Protein AF-A0A2S7YKW6-F1 (afdb_monomer_lite)

Radius of gyration: 26.29 Å; chains: 1; bounding box: 64×52×78 Å

Secondary structure (DSSP, 8-state):
---EEEEEESS-----HHHHHHHHHHHHHHHHHHTT-B-TTSSSTT-B-EE-TTS-SSS-TTEEEE-STT--EEES-GGGGGG--EEEEE-SSTTTTTHHHHHHHHHHHHHHHHGGGEEEEETT-TT-SGGGS-SS-HHHHHHHHHHHHHHHSTTT--TTSS---------PPPP---------------PPPSEEEPPPSSSS---EEESS-B-TTT-EEEEE--SEEEESS---HHHHHHHHHHHHHTS-HHHHHHHHTS--TTTTSS-HHHHHHHHHPEEESSS--EEEE-TTGGGSEE-TT-SEEEEEETTTTEEEEEESS-B-TTPBPEE---SS---HHHHHHHHHHHH------HHHHHHHHHHHHHHHHHHT--TTT--HHHHHHHHHHHHHHHHHHT--STHHHHHHHTT-

Sequence (420 aa):
MGFDCGFDIYPRLEATAVNKETYQQFLDEITHTYGDIYDREGRRTDGKVLSTSTDFDHSDRAYMWFMVGECPHMPSNPDRCNYFLRFSSKISGRLTTPAEPYIRGVHSIALRYFGSRVHFWHEMNETGDERQWGYYDWREVHDASRTLRELEAGQDWDPKKCVWEERQETTSMPSDTNLSPACGTSRLGLEPPLLSAALPRNGMEKNVYAIRPISATLARILSEAPIFKVRRDEPDHQVVDDQIVSALKSLDRDRQRAFFSLHNAYGKSHSPFLGIARTNVLPVGSEADEGGLFLEASRINHSCRHNVQNTWNENIRRLTIHALCDIEEGQEITISYLSRRMDYTERRRLLQTKFCFDSHREESDHRLSKIQAIHDVLGDLDPVTSDYNVELHLVRTILRLFEEEGIRNACVPKAYYDTF

pLDDT: mean 72.94, std 21.06, range [22.25, 98.38]

Organism: Beauveria bassiana (NCBI:txid176275)

InterPro domains:
  IPR001214 SET domain [PF00856] (292-337)
  IPR001214 SET domain [PS50280] (192-338)
  IPR046341 SET domain superfamily [G3DSA:2.170.270.10] (257-361)
  IPR046341 SET domain superfamily [SSF82199] (283-342)
  IPR053185 SET domain-containing protein [PTHR47332] (219-417)

Structure (mmCIF, N/CA/C/O backbone):
data_AF-A0A2S7YKW6-F1
#
_entry.id   AF-A0A2S7YKW6-F1
#
loop_
_atom_site.group_PDB
_atom_site.id
_atom_site.type_symbol
_atom_site.label_atom_id
_atom_site.label_alt_id
_atom_site.label_comp_id
_atom_site.label_asym_id
_atom_site.label_entity_id
_atom_site.label_seq_id
_atom_site.pdbx_PDB_ins_code
_atom_site.Cartn_x
_atom_site.Cartn_y
_atom_site.Cartn_z
_atom_site.occupancy
_atom_site.B_iso_or_equiv
_atom_site.auth_seq_id
_atom_site.auth_comp_id
_atom_site.auth_asym_id
_atom_site.auth_atom_id
_atom_site.pdbx_PDB_model_num
ATOM 1 N N . MET A 1 1 ? 6.677 -1.970 -1.907 1.00 47.84 1 MET A N 1
ATOM 2 C CA . MET A 1 1 ? 5.362 -1.705 -1.289 1.00 47.84 1 MET A CA 1
ATOM 3 C C . MET A 1 1 ? 5.110 -2.842 -0.323 1.00 47.84 1 MET A C 1
ATOM 5 O O . MET A 1 1 ? 5.443 -3.962 -0.694 1.00 47.84 1 MET A O 1
ATOM 9 N N . GLY A 1 2 ? 4.640 -2.561 0.888 1.00 59.41 2 GLY A N 1
ATOM 10 C CA . GLY A 1 2 ? 4.409 -3.599 1.881 1.00 59.41 2 GLY A CA 1
ATOM 11 C C . GLY A 1 2 ? 2.925 -3.775 2.187 1.00 59.41 2 GLY A C 1
ATOM 12 O O . GLY A 1 2 ? 2.221 -2.779 2.249 1.00 59.41 2 GLY A O 1
ATOM 13 N N . PHE A 1 3 ? 2.491 -5.023 2.315 1.00 75.69 3 PHE A N 1
ATOM 14 C CA . PHE A 1 3 ? 1.234 -5.465 2.894 1.00 75.69 3 PHE A CA 1
ATOM 15 C C . PHE A 1 3 ? 1.349 -5.748 4.400 1.00 75.69 3 PHE A C 1
ATOM 17 O O . PHE A 1 3 ? 2.350 -6.318 4.870 1.00 75.69 3 PHE A O 1
ATOM 24 N N . ASP A 1 4 ? 0.284 -5.396 5.109 1.00 85.00 4 ASP A N 1
ATOM 25 C CA . ASP A 1 4 ? 0.079 -5.629 6.530 1.00 85.00 4 ASP A CA 1
ATOM 26 C C . ASP A 1 4 ? -0.783 -6.879 6.774 1.00 85.00 4 ASP A C 1
ATOM 28 O O . ASP A 1 4 ? -1.561 -7.353 5.932 1.00 85.00 4 ASP A O 1
ATOM 32 N N . CYS A 1 5 ? -0.603 -7.448 7.959 1.00 89.81 5 CYS A N 1
ATOM 33 C CA . CYS A 1 5 ? -1.371 -8.577 8.453 1.00 89.81 5 CYS A CA 1
ATOM 34 C C . CYS A 1 5 ? -1.608 -8.391 9.949 1.00 89.81 5 CYS A C 1
ATOM 36 O O . CYS A 1 5 ? -0.743 -7.892 10.675 1.00 89.81 5 CYS A O 1
ATOM 38 N N . GLY A 1 6 ? -2.767 -8.828 10.426 1.00 95.88 6 GLY A N 1
ATOM 39 C CA . GLY A 1 6 ? -3.104 -8.691 11.828 1.00 95.88 6 GLY A CA 1
ATOM 40 C C . GLY A 1 6 ? -4.428 -9.323 12.195 1.00 95.88 6 GLY A C 1
ATOM 41 O O . GLY A 1 6 ? -5.045 -10.061 11.428 1.00 95.88 6 GLY A O 1
ATOM 42 N N . PHE A 1 7 ? -4.866 -9.020 13.403 1.00 97.25 7 PHE A N 1
ATOM 43 C CA . PHE A 1 7 ? -6.227 -9.289 13.819 1.00 97.25 7 PHE A CA 1
ATOM 44 C C . PHE A 1 7 ? -6.742 -8.165 14.708 1.00 97.25 7 PHE A C 1
ATOM 46 O O . PHE A 1 7 ? -5.972 -7.502 15.409 1.00 97.25 7 PHE A O 1
ATOM 53 N N . ASP A 1 8 ? -8.057 -7.996 14.688 1.00 97.50 8 ASP A N 1
ATOM 54 C CA . ASP A 1 8 ? -8.775 -7.037 15.513 1.00 97.50 8 ASP A CA 1
ATOM 55 C C . ASP A 1 8 ? -9.627 -7.765 16.553 1.00 97.50 8 ASP A C 1
ATOM 57 O O . ASP A 1 8 ? -10.101 -8.879 16.317 1.00 97.50 8 ASP A O 1
ATOM 61 N N . ILE A 1 9 ? -9.850 -7.121 17.699 1.00 97.06 9 ILE A N 1
ATOM 62 C CA . ILE A 1 9 ? -10.833 -7.572 18.686 1.00 97.06 9 ILE A CA 1
ATOM 63 C C . ILE A 1 9 ? -12.116 -6.765 18.501 1.00 97.06 9 ILE A C 1
ATOM 65 O O . ILE A 1 9 ? -12.206 -5.604 18.911 1.00 97.06 9 ILE A O 1
ATOM 69 N N . TYR A 1 10 ? -13.119 -7.379 17.878 1.00 93.88 10 TYR A N 1
ATOM 70 C CA . TYR A 1 10 ? -14.395 -6.753 17.558 1.00 93.88 10 TYR A CA 1
ATOM 71 C C . TYR A 1 10 ? -15.597 -7.656 17.896 1.00 93.88 10 TYR A C 1
ATOM 73 O O . TYR A 1 10 ? -15.639 -8.807 17.475 1.00 93.88 10 TYR A O 1
ATOM 81 N N . PRO A 1 11 ? -16.627 -7.154 18.601 1.00 95.00 11 PRO A N 1
ATOM 82 C CA . PRO A 1 11 ? -16.695 -5.830 19.210 1.00 95.00 11 PRO A CA 1
ATOM 83 C C . PRO A 1 11 ? -15.650 -5.654 20.318 1.00 95.00 11 PRO A C 1
ATOM 85 O O . PRO A 1 11 ? -15.247 -6.633 20.958 1.00 95.00 11 PRO A O 1
ATOM 88 N N . ARG A 1 12 ? -15.256 -4.398 20.552 1.00 94.50 12 ARG A N 1
ATOM 89 C CA . ARG A 1 12 ? -14.319 -3.972 21.601 1.00 94.50 12 ARG A CA 1
ATOM 90 C C . ARG A 1 12 ? -14.599 -4.682 22.932 1.00 94.50 12 ARG A C 1
ATOM 92 O O . ARG A 1 12 ? -15.760 -4.849 23.321 1.00 94.50 12 ARG A O 1
ATOM 99 N N . LEU A 1 13 ? -13.546 -5.102 23.636 1.00 94.62 13 LEU A N 1
ATOM 100 C CA . LEU A 1 13 ? -13.699 -5.651 24.985 1.00 94.62 13 LEU A CA 1
ATOM 101 C C . LEU A 1 13 ? -14.201 -4.554 25.923 1.00 94.62 13 LEU A C 1
ATOM 103 O O . LEU A 1 13 ? -13.678 -3.446 25.949 1.00 94.62 13 LEU A O 1
ATOM 107 N N . GLU A 1 14 ? -15.217 -4.859 26.713 1.00 94.38 14 GLU A N 1
ATOM 108 C CA . GLU A 1 14 ? -15.631 -3.995 27.816 1.00 94.38 14 GLU A CA 1
ATOM 109 C C . GLU A 1 14 ? -14.800 -4.330 29.057 1.00 94.38 14 GLU A C 1
ATOM 111 O O . GLU A 1 14 ? -14.459 -5.493 29.265 1.00 94.38 14 GLU A O 1
ATOM 116 N N . ALA A 1 15 ? -14.513 -3.355 29.920 1.00 93.25 15 ALA A N 1
ATOM 117 C CA . ALA A 1 15 ? -13.734 -3.566 31.146 1.00 93.25 15 ALA A CA 1
ATOM 118 C C . ALA A 1 15 ? -14.558 -4.241 32.270 1.00 93.25 15 ALA A C 1
ATOM 120 O O . ALA A 1 15 ? -14.622 -3.754 33.400 1.00 93.25 15 ALA A O 1
ATOM 121 N N . THR A 1 16 ? -15.220 -5.357 31.959 1.00 96.44 16 THR A N 1
ATOM 122 C CA . THR A 1 16 ? -15.973 -6.187 32.911 1.00 96.44 16 THR A CA 1
ATOM 123 C C . THR A 1 16 ? -15.036 -7.127 33.668 1.00 96.44 16 THR A C 1
ATOM 125 O O . THR A 1 16 ? -13.952 -7.445 33.187 1.00 96.44 16 THR A O 1
ATOM 128 N N . ALA A 1 17 ? -15.447 -7.613 34.844 1.00 96.00 17 ALA A N 1
ATOM 129 C CA . ALA A 1 17 ? -14.636 -8.553 35.629 1.00 96.00 17 ALA A CA 1
ATOM 130 C C . ALA A 1 17 ? -14.257 -9.815 34.830 1.00 96.00 17 ALA A C 1
ATOM 132 O O . ALA A 1 17 ? -13.104 -10.231 34.862 1.00 96.00 17 ALA A O 1
ATOM 133 N N . VAL A 1 18 ? -15.202 -10.353 34.050 1.00 96.56 18 VAL A N 1
ATOM 134 C CA . VAL A 1 18 ? -14.979 -11.532 33.199 1.00 96.56 18 VAL A CA 1
ATOM 135 C C . VAL A 1 18 ? -13.937 -11.241 32.122 1.00 96.56 18 VAL A C 1
ATOM 137 O O . VAL A 1 18 ? -12.974 -11.986 31.996 1.00 96.56 18 VAL A O 1
ATOM 140 N N . ASN A 1 19 ? -14.071 -10.132 31.384 1.00 96.62 19 ASN A N 1
ATOM 141 C CA . ASN A 1 19 ? -13.109 -9.792 30.332 1.00 96.62 19 ASN A CA 1
ATOM 142 C C . ASN A 1 19 ? -11.715 -9.512 30.900 1.00 96.62 19 ASN A C 1
ATOM 144 O O . ASN A 1 19 ? -10.733 -9.893 30.276 1.00 96.62 19 ASN A O 1
ATOM 148 N N . LYS A 1 20 ? -11.620 -8.888 32.080 1.00 97.69 20 LYS A N 1
ATOM 149 C CA . LYS A 1 20 ? -10.344 -8.666 32.773 1.00 97.69 20 LYS A CA 1
ATOM 150 C C . LYS A 1 20 ? -9.674 -9.986 33.153 1.00 97.69 20 LYS A C 1
ATOM 152 O O . LYS A 1 20 ? -8.491 -10.155 32.888 1.00 97.69 20 LYS A O 1
ATOM 157 N N . GLU A 1 21 ? -10.424 -10.930 33.719 1.00 97.81 21 GLU A N 1
ATOM 158 C CA . GLU A 1 21 ? -9.907 -12.255 34.084 1.00 97.81 21 GLU A CA 1
ATOM 159 C C . GLU A 1 21 ? -9.483 -13.059 32.846 1.00 97.81 21 GLU A C 1
ATOM 161 O O . GLU A 1 21 ? -8.372 -13.580 32.795 1.00 97.81 21 GLU A O 1
ATOM 166 N N . THR A 1 22 ? -10.322 -13.099 31.807 1.00 98.00 22 THR A N 1
ATOM 167 C CA . THR A 1 22 ? -9.993 -13.758 30.533 1.00 98.00 22 THR A CA 1
ATOM 168 C C . THR A 1 22 ? -8.774 -13.117 29.864 1.00 98.00 22 THR A C 1
ATOM 170 O O . THR A 1 22 ? -7.913 -13.825 29.349 1.00 98.00 22 THR A O 1
ATOM 173 N N . TYR A 1 23 ? -8.663 -11.787 29.896 1.00 98.12 23 TYR A N 1
ATOM 174 C CA . TYR A 1 23 ? -7.516 -11.072 29.341 1.00 98.12 23 TYR A CA 1
ATOM 175 C C . TYR A 1 23 ? -6.235 -11.315 30.150 1.00 98.12 23 TYR A C 1
ATOM 177 O O . TYR A 1 23 ? -5.174 -11.459 29.554 1.00 98.12 23 TYR A O 1
ATOM 185 N N . GLN A 1 24 ? -6.313 -11.431 31.481 1.00 98.12 24 GLN A N 1
ATOM 186 C CA . GLN A 1 24 ? -5.167 -11.838 32.303 1.00 98.12 24 GLN A CA 1
ATOM 187 C C . GLN A 1 24 ? -4.677 -13.235 31.908 1.00 98.12 24 GLN A C 1
ATOM 189 O O . GLN A 1 24 ? -3.492 -13.404 31.646 1.00 98.12 24 GLN A O 1
ATOM 194 N N . GLN A 1 25 ? -5.581 -14.211 31.778 1.00 98.19 25 GLN A N 1
ATOM 195 C CA . GLN A 1 25 ? -5.210 -15.564 31.345 1.00 98.19 25 GLN A CA 1
ATOM 196 C C . GLN A 1 25 ? -4.592 -15.569 29.935 1.00 98.19 25 GLN A C 1
ATOM 198 O O . GLN A 1 25 ? -3.653 -16.319 29.676 1.00 98.19 25 GLN A O 1
ATOM 203 N N . PHE A 1 26 ? -5.084 -14.708 29.038 1.00 98.38 26 PHE A N 1
ATOM 204 C CA . PHE A 1 26 ? -4.488 -14.480 27.721 1.00 98.38 26 PHE A CA 1
ATOM 205 C C . PHE A 1 26 ? -3.054 -13.934 27.826 1.00 98.38 26 PHE A C 1
ATOM 207 O O . PHE A 1 26 ? -2.153 -14.483 27.195 1.00 98.38 26 PHE A O 1
ATOM 214 N N . LEU A 1 27 ? -2.814 -12.903 28.645 1.00 97.56 27 LEU A N 1
ATOM 215 C CA . LEU A 1 27 ? -1.470 -12.358 28.874 1.00 97.56 27 LEU A CA 1
ATOM 216 C C . LEU A 1 27 ? -0.519 -13.384 29.507 1.00 97.56 27 LEU A C 1
ATOM 218 O O . LEU A 1 27 ? 0.660 -13.429 29.141 1.00 97.56 27 LEU A O 1
ATOM 222 N N . ASP A 1 28 ? -1.019 -14.218 30.420 1.00 97.62 28 ASP A N 1
ATOM 223 C CA . ASP A 1 28 ? -0.245 -15.287 31.054 1.00 97.62 28 ASP A CA 1
ATOM 224 C C . ASP A 1 28 ? 0.204 -16.322 30.014 1.00 97.62 28 ASP A C 1
ATOM 226 O O . ASP A 1 28 ? 1.374 -16.707 29.990 1.00 97.62 28 ASP A O 1
ATOM 230 N N . GLU A 1 29 ? -0.686 -16.728 29.099 1.00 98.06 29 GLU A N 1
ATOM 231 C CA . GLU A 1 29 ? -0.326 -17.647 28.016 1.00 98.06 29 GLU A CA 1
ATOM 232 C C . GLU A 1 29 ? 0.647 -17.009 27.010 1.00 98.06 29 GLU A C 1
ATOM 234 O O . GLU A 1 29 ? 1.585 -17.676 26.566 1.00 98.06 29 GLU A O 1
ATOM 239 N N . ILE A 1 30 ? 0.491 -15.721 26.679 1.00 97.75 30 ILE A N 1
ATOM 240 C CA . ILE A 1 30 ? 1.449 -14.997 25.826 1.00 97.75 30 ILE A CA 1
ATOM 241 C C . ILE A 1 30 ? 2.835 -14.970 26.474 1.00 97.75 30 ILE A C 1
ATOM 243 O O . ILE A 1 30 ? 3.827 -15.297 25.821 1.00 97.75 30 ILE A O 1
ATOM 247 N N . THR A 1 31 ? 2.900 -14.642 27.763 1.00 96.00 31 THR A N 1
ATOM 248 C CA . THR A 1 31 ? 4.153 -14.604 28.524 1.00 96.00 31 THR A CA 1
ATOM 249 C C . THR A 1 31 ? 4.785 -15.991 28.608 1.00 96.00 31 THR A C 1
ATOM 251 O O . THR A 1 31 ? 5.982 -16.130 28.379 1.00 96.00 31 THR A O 1
ATOM 254 N N . HIS A 1 32 ? 3.991 -17.033 28.858 1.00 96.50 32 HIS A N 1
ATOM 255 C CA . HIS A 1 32 ? 4.473 -18.413 28.885 1.00 96.50 32 HIS A CA 1
ATOM 256 C C . HIS A 1 32 ? 4.995 -18.884 27.519 1.00 96.50 32 HIS A C 1
ATOM 258 O O . HIS A 1 32 ? 6.008 -19.573 27.447 1.00 96.50 32 HIS A O 1
ATOM 264 N N . THR A 1 33 ? 4.319 -18.504 26.432 1.00 96.94 33 THR A N 1
ATOM 265 C CA . THR A 1 33 ? 4.650 -18.963 25.075 1.00 96.94 33 THR A CA 1
ATOM 266 C C . THR A 1 33 ? 5.856 -18.229 24.489 1.00 96.94 33 THR A C 1
ATOM 268 O O . THR A 1 33 ? 6.665 -18.845 23.799 1.00 96.94 33 THR A O 1
ATOM 271 N N . TYR A 1 34 ? 5.979 -16.920 24.738 1.00 96.06 34 TYR A N 1
ATOM 272 C CA . TYR A 1 34 ? 6.965 -16.059 24.072 1.00 96.06 34 TYR A CA 1
ATOM 273 C C . TYR A 1 34 ? 8.008 -15.432 25.006 1.00 96.06 34 TYR A C 1
ATOM 275 O O . TYR A 1 34 ? 8.946 -14.806 24.513 1.00 96.06 34 TYR A O 1
ATOM 283 N N . GLY A 1 35 ? 7.883 -15.595 26.327 1.00 91.62 35 GLY A N 1
ATOM 284 C CA . GLY A 1 35 ? 8.762 -14.957 27.316 1.00 91.62 35 GLY A CA 1
ATOM 285 C C . GLY A 1 35 ? 10.240 -15.325 27.175 1.00 91.62 35 GLY A C 1
ATOM 286 O O . GLY A 1 35 ? 11.094 -14.454 27.343 1.00 91.62 35 GLY A O 1
ATOM 287 N N . ASP A 1 36 ? 10.520 -16.570 26.777 1.00 92.56 36 ASP A N 1
ATOM 288 C CA . ASP A 1 36 ? 11.872 -17.110 26.568 1.00 92.56 36 ASP A CA 1
ATOM 289 C C . ASP A 1 36 ? 12.186 -17.367 25.082 1.00 92.56 36 ASP A C 1
ATOM 291 O O . ASP A 1 36 ? 13.076 -18.151 24.743 1.00 92.56 36 ASP A O 1
ATOM 295 N N . ILE A 1 37 ? 11.442 -16.735 24.168 1.00 94.31 37 ILE A N 1
ATOM 296 C CA . ILE A 1 37 ? 11.688 -16.856 22.729 1.00 94.31 37 ILE A CA 1
ATOM 297 C C . ILE A 1 37 ? 12.655 -15.768 22.271 1.00 94.31 37 ILE A C 1
ATOM 299 O O . ILE A 1 37 ? 12.460 -14.576 22.527 1.00 94.31 37 ILE A O 1
ATOM 303 N N . TYR A 1 38 ? 13.682 -16.206 21.542 1.00 93.12 38 TYR A N 1
ATOM 304 C CA . TYR A 1 38 ? 14.723 -15.358 20.984 1.00 93.12 38 TYR A CA 1
ATOM 305 C C . TYR A 1 38 ? 14.778 -15.512 19.466 1.00 93.12 38 TYR A C 1
ATOM 307 O O . TYR A 1 38 ? 14.839 -16.630 18.953 1.00 93.12 38 TYR A O 1
ATOM 315 N N . ASP A 1 39 ? 14.801 -14.388 18.764 1.00 87.69 39 ASP A N 1
ATOM 316 C CA . ASP A 1 39 ? 14.897 -14.295 17.318 1.00 87.69 39 ASP A CA 1
ATOM 317 C C . ASP A 1 39 ? 16.012 -13.317 16.930 1.00 87.69 39 ASP A C 1
ATOM 319 O O . ASP A 1 39 ? 16.043 -12.164 17.360 1.00 87.69 39 ASP A O 1
ATOM 323 N N . ARG A 1 40 ? 16.943 -13.790 16.098 1.00 85.69 40 ARG A N 1
ATOM 324 C CA . ARG A 1 40 ? 18.064 -12.987 15.588 1.00 85.69 40 ARG A CA 1
ATOM 325 C C . ARG A 1 40 ? 17.623 -11.964 14.546 1.00 85.69 40 ARG A C 1
ATOM 327 O O . ARG A 1 40 ? 18.371 -11.030 14.278 1.00 85.69 40 ARG A O 1
ATOM 334 N N . GLU A 1 41 ? 16.445 -12.152 13.957 1.00 80.06 41 GLU A N 1
ATOM 335 C CA . GLU A 1 41 ? 15.805 -11.190 13.058 1.00 80.06 41 GLU A CA 1
ATOM 336 C C . GLU A 1 41 ? 14.926 -10.182 13.824 1.00 80.06 41 GLU A C 1
ATOM 338 O O . GLU A 1 41 ? 14.345 -9.273 13.227 1.00 80.06 41 GLU A O 1
ATOM 343 N N . GLY A 1 42 ? 14.849 -10.316 15.155 1.00 78.94 42 GLY A N 1
ATOM 344 C CA . GLY A 1 42 ? 14.173 -9.384 16.046 1.00 78.94 42 GLY A CA 1
ATOM 345 C C . GLY A 1 42 ? 14.870 -8.023 16.160 1.00 78.94 42 GLY A C 1
ATOM 346 O O . GLY A 1 42 ? 16.023 -7.822 15.785 1.00 78.94 42 GLY A O 1
ATOM 347 N N . ARG A 1 43 ? 14.146 -7.050 16.712 1.00 78.19 43 ARG A N 1
ATOM 348 C CA . ARG A 1 43 ? 14.575 -5.655 16.897 1.00 78.19 43 ARG A CA 1
ATOM 349 C C . ARG A 1 43 ? 15.545 -5.468 18.063 1.00 78.19 43 ARG A C 1
ATOM 351 O O . ARG A 1 43 ? 16.207 -4.436 18.132 1.00 78.19 43 ARG A O 1
ATOM 358 N N . ARG A 1 44 ? 15.600 -6.414 19.006 1.00 81.31 44 ARG A N 1
ATOM 359 C CA . ARG A 1 44 ? 16.488 -6.335 20.172 1.00 81.31 44 ARG A CA 1
ATOM 360 C C . ARG A 1 44 ? 17.837 -6.974 19.877 1.00 81.31 44 ARG A C 1
ATOM 362 O O . ARG A 1 44 ? 17.914 -8.031 19.262 1.00 81.31 44 ARG A O 1
ATOM 369 N N . THR A 1 45 ? 18.900 -6.370 20.400 1.00 81.12 45 THR A N 1
ATOM 370 C CA . THR A 1 45 ? 20.275 -6.879 20.275 1.00 81.12 45 THR A CA 1
ATOM 371 C C . THR A 1 45 ? 20.493 -8.202 21.005 1.00 81.12 45 THR A C 1
ATOM 373 O O . THR A 1 45 ? 21.294 -9.018 20.560 1.00 81.12 45 THR A O 1
ATOM 376 N N . ASP A 1 46 ? 19.766 -8.438 22.101 1.00 84.06 46 ASP A N 1
ATOM 377 C CA . ASP A 1 46 ? 19.754 -9.722 22.810 1.00 84.06 46 ASP A CA 1
ATOM 378 C C . ASP A 1 46 ? 18.877 -10.781 22.122 1.00 84.06 46 ASP A C 1
ATOM 380 O O . ASP A 1 46 ? 18.874 -11.934 22.543 1.00 84.06 46 ASP A O 1
ATOM 384 N N . GLY A 1 47 ? 18.155 -10.404 21.062 1.00 86.06 47 GLY A N 1
ATOM 385 C CA . GLY A 1 47 ? 17.236 -11.252 20.314 1.00 86.06 47 GLY A CA 1
ATOM 386 C C . GLY A 1 47 ? 15.914 -11.539 21.023 1.00 86.06 47 GLY A C 1
ATOM 387 O O . GLY A 1 47 ? 15.087 -12.240 20.455 1.00 86.06 47 GLY A O 1
ATOM 388 N N . LYS A 1 48 ? 15.667 -11.045 22.244 1.00 90.38 48 LYS A N 1
ATOM 389 C CA . LYS A 1 48 ? 14.436 -11.375 22.982 1.00 90.38 48 LYS A CA 1
ATOM 390 C C . LYS A 1 48 ? 13.213 -10.850 22.222 1.00 90.38 48 LYS A C 1
ATOM 392 O O . LYS A 1 48 ? 13.151 -9.668 21.886 1.00 90.38 48 LYS A O 1
ATOM 397 N N . VAL A 1 49 ? 12.232 -11.712 21.953 1.00 90.81 49 VAL A N 1
ATOM 398 C CA . VAL A 1 49 ? 11.053 -11.333 21.158 1.00 90.81 49 VAL A CA 1
ATOM 399 C C . VAL A 1 49 ? 10.020 -10.600 21.997 1.00 90.81 49 VAL A C 1
ATOM 401 O O . VAL A 1 49 ? 9.485 -9.593 21.548 1.00 90.81 49 VAL A O 1
ATOM 404 N N . LEU A 1 50 ? 9.726 -11.069 23.207 1.00 92.81 50 LEU A N 1
ATOM 405 C CA . LEU A 1 50 ? 8.717 -10.440 24.053 1.00 92.81 50 LEU A CA 1
ATOM 406 C C . LEU A 1 50 ? 9.363 -9.419 24.991 1.00 92.81 50 LEU A C 1
ATOM 408 O O . LEU A 1 50 ? 10.251 -9.759 25.772 1.00 92.81 50 LEU A O 1
ATOM 412 N N . SER A 1 51 ? 8.896 -8.174 24.932 1.00 87.25 51 SER A N 1
ATOM 413 C CA . SER A 1 51 ? 9.251 -7.126 25.885 1.00 87.25 51 SER A CA 1
ATOM 414 C C . SER A 1 51 ? 8.050 -6.795 26.760 1.00 87.25 51 SER A C 1
ATOM 416 O O . SER A 1 51 ? 6.996 -6.376 26.276 1.00 87.25 51 SER A O 1
ATOM 418 N N . THR A 1 52 ? 8.225 -6.975 28.062 1.00 81.94 52 THR A N 1
ATOM 419 C CA . THR A 1 52 ? 7.206 -6.723 29.085 1.00 81.94 52 THR A CA 1
ATOM 420 C C . THR A 1 52 ? 7.568 -5.500 29.929 1.00 81.94 52 THR A C 1
ATOM 422 O O . THR A 1 52 ? 8.643 -4.913 29.782 1.00 81.94 52 THR A O 1
ATOM 425 N N . SER A 1 53 ? 6.680 -5.108 30.845 1.00 67.62 53 SER A N 1
ATOM 426 C CA . SER A 1 53 ? 6.882 -3.961 31.742 1.00 67.62 53 SER A CA 1
ATOM 427 C C . SER A 1 53 ? 8.110 -4.083 32.657 1.00 67.62 53 SER A C 1
ATOM 429 O O . SER A 1 53 ? 8.535 -3.077 33.225 1.00 67.62 53 SER A O 1
ATOM 431 N N . THR A 1 54 ? 8.699 -5.279 32.785 1.00 64.38 54 THR A N 1
ATOM 432 C CA . THR A 1 54 ? 9.914 -5.540 33.572 1.00 64.38 54 THR A CA 1
ATOM 433 C C . THR A 1 54 ? 11.213 -5.410 32.773 1.00 64.38 54 THR A C 1
ATOM 435 O O . THR A 1 54 ? 12.283 -5.435 33.372 1.00 64.38 54 THR A O 1
ATOM 438 N N . ASP A 1 55 ? 11.147 -5.288 31.442 1.00 58.94 55 ASP A N 1
ATOM 439 C CA . ASP A 1 55 ? 12.317 -5.415 30.562 1.00 58.94 55 ASP A CA 1
ATOM 440 C C . ASP A 1 55 ? 13.026 -4.081 30.224 1.00 58.94 55 ASP A C 1
ATOM 442 O O . ASP A 1 55 ? 14.047 -4.114 29.539 1.00 58.94 55 ASP A O 1
ATOM 446 N N . PHE A 1 56 ? 12.543 -2.925 30.709 1.00 54.38 56 PHE A N 1
ATOM 447 C CA . PHE A 1 56 ? 13.162 -1.604 30.488 1.00 54.38 56 PHE A CA 1
ATOM 448 C C . PHE A 1 56 ? 12.927 -0.611 31.642 1.00 54.38 56 PHE A C 1
ATOM 450 O O . PHE A 1 56 ? 11.834 -0.542 32.206 1.00 54.38 56 PHE A O 1
ATOM 457 N N . ASP A 1 57 ? 13.935 0.225 31.926 1.00 48.97 57 ASP A N 1
ATOM 458 C CA . ASP A 1 57 ? 13.841 1.348 32.879 1.00 48.97 57 ASP A CA 1
ATOM 459 C C . ASP A 1 57 ? 13.217 2.616 32.252 1.00 48.97 57 ASP A C 1
ATOM 461 O O . ASP A 1 57 ? 12.854 3.559 32.950 1.00 48.97 57 ASP A O 1
ATOM 465 N N . HIS A 1 58 ? 12.995 2.645 30.932 1.00 42.47 58 HIS A N 1
ATOM 466 C CA . HIS A 1 58 ? 12.392 3.784 30.239 1.00 42.47 58 HIS A CA 1
ATOM 467 C C . HIS A 1 58 ? 11.328 3.346 29.213 1.00 42.47 58 HIS A C 1
ATOM 469 O O . HIS A 1 58 ? 11.615 2.665 28.235 1.00 42.47 58 HIS A O 1
ATOM 475 N N . SER A 1 59 ? 10.096 3.800 29.481 1.00 53.81 59 SER A N 1
ATOM 476 C CA . SER A 1 59 ? 9.044 4.189 28.525 1.00 53.81 59 SER A CA 1
ATOM 477 C C . SER A 1 59 ? 8.401 3.149 27.594 1.00 53.81 59 SER A C 1
ATOM 479 O O . SER A 1 59 ? 8.660 3.139 26.399 1.00 53.81 59 SER A O 1
ATOM 481 N N . ASP A 1 60 ? 7.485 2.341 28.133 1.00 67.44 60 ASP A N 1
ATOM 482 C CA . ASP A 1 60 ? 6.052 2.286 27.748 1.00 67.44 60 ASP A CA 1
ATOM 483 C C . ASP A 1 60 ? 5.412 1.078 28.457 1.00 67.44 60 ASP A C 1
ATOM 485 O O . ASP A 1 60 ? 5.116 0.046 27.855 1.00 67.44 60 ASP A O 1
ATOM 489 N N . ARG A 1 61 ? 5.253 1.178 29.789 1.00 76.06 61 ARG A N 1
ATOM 490 C CA . ARG A 1 61 ? 4.723 0.082 30.624 1.00 76.06 61 ARG A CA 1
ATOM 491 C C . ARG A 1 61 ? 3.279 -0.280 30.295 1.00 76.06 61 ARG A C 1
ATOM 493 O O . ARG A 1 61 ? 2.829 -1.332 30.739 1.00 76.06 61 ARG A O 1
ATOM 500 N N . ALA A 1 62 ? 2.576 0.564 29.543 1.00 86.44 62 ALA A N 1
ATOM 501 C CA . ALA A 1 62 ? 1.188 0.359 29.160 1.00 86.44 62 ALA A CA 1
ATOM 502 C C . ALA A 1 62 ? 1.002 -0.815 28.189 1.00 86.44 62 ALA A C 1
ATOM 504 O O . ALA A 1 62 ? -0.105 -1.345 28.066 1.00 86.44 62 ALA A O 1
ATOM 505 N N . TYR A 1 63 ? 2.078 -1.233 27.518 1.00 89.81 63 TYR A N 1
ATOM 506 C CA . TYR A 1 63 ? 2.039 -2.214 26.446 1.00 89.81 63 TYR A CA 1
ATOM 507 C C . TYR A 1 63 ? 3.043 -3.350 26.648 1.00 89.81 63 TYR A C 1
ATOM 509 O O . TYR A 1 63 ? 4.161 -3.164 27.123 1.00 89.81 63 TYR A O 1
ATOM 517 N N . MET A 1 64 ? 2.617 -4.546 26.253 1.00 92.00 64 MET A N 1
ATOM 518 C CA . MET A 1 64 ? 3.463 -5.702 25.997 1.00 92.00 64 MET A CA 1
ATOM 519 C C . MET A 1 64 ? 3.789 -5.719 24.501 1.00 92.00 64 MET A C 1
ATOM 521 O O . MET A 1 64 ? 2.879 -5.719 23.668 1.00 92.00 64 MET A O 1
ATOM 525 N N . TRP A 1 65 ? 5.079 -5.713 24.168 1.00 91.81 65 TRP A N 1
ATOM 526 C CA . TRP A 1 65 ? 5.571 -5.528 22.803 1.00 91.81 65 TRP A CA 1
ATOM 527 C C . TRP A 1 65 ? 6.217 -6.798 22.268 1.00 91.81 65 TRP A C 1
ATOM 529 O O . TRP A 1 65 ? 7.046 -7.413 22.938 1.00 91.81 65 TRP A O 1
ATOM 539 N N . PHE A 1 66 ? 5.893 -7.151 21.029 1.00 93.25 66 PHE A N 1
ATOM 540 C CA . PHE A 1 66 ? 6.648 -8.134 20.263 1.00 93.25 66 PHE A CA 1
ATOM 541 C C . PHE A 1 66 ? 7.697 -7.398 19.445 1.00 93.25 66 PHE A C 1
ATOM 543 O O . PHE A 1 66 ? 7.368 -6.659 18.531 1.00 93.25 66 PHE A O 1
ATOM 550 N N . MET A 1 67 ? 8.968 -7.597 19.758 1.00 90.81 67 MET A N 1
ATOM 551 C CA . MET A 1 67 ? 10.111 -6.888 19.191 1.00 90.81 67 MET A CA 1
ATOM 552 C C . MET A 1 67 ? 10.514 -7.466 17.831 1.00 90.81 67 MET A C 1
ATOM 554 O O . MET A 1 67 ? 11.668 -7.808 17.603 1.00 90.81 67 MET A O 1
ATOM 558 N N . VAL A 1 68 ? 9.552 -7.587 16.922 1.00 87.00 68 VAL A N 1
ATOM 559 C CA . VAL A 1 68 ? 9.688 -8.101 15.552 1.00 87.00 68 VAL A CA 1
ATOM 560 C C . VAL A 1 68 ? 8.863 -7.219 14.616 1.00 87.00 68 VAL A C 1
ATOM 562 O O . VAL A 1 68 ? 7.865 -6.633 15.035 1.00 87.00 68 VAL A O 1
ATOM 565 N N . GLY A 1 69 ? 9.270 -7.085 13.353 1.00 86.50 69 GLY A N 1
ATOM 566 C CA . GLY A 1 69 ? 8.576 -6.229 12.382 1.00 86.50 69 GLY A CA 1
ATOM 567 C C . GLY A 1 69 ? 8.302 -4.810 12.884 1.00 86.50 69 GLY A C 1
ATOM 568 O O . GLY A 1 69 ? 9.212 -4.140 13.361 1.00 86.50 69 GLY A O 1
ATOM 569 N N . GLU A 1 70 ? 7.074 -4.316 12.758 1.00 85.81 70 GLU A N 1
ATOM 570 C CA . GLU A 1 70 ? 6.651 -2.980 13.224 1.00 85.81 70 GLU A CA 1
ATOM 571 C C . GLU A 1 70 ? 6.242 -2.956 14.707 1.00 85.81 70 GLU A C 1
ATOM 573 O O . GLU A 1 70 ? 5.502 -2.084 15.150 1.00 85.81 70 GLU A O 1
ATOM 578 N N . CYS A 1 71 ? 6.757 -3.903 15.488 1.00 90.00 71 CYS A N 1
ATOM 579 C CA . CYS A 1 71 ? 6.532 -4.028 16.919 1.00 90.00 71 CYS A CA 1
ATOM 580 C C . CYS A 1 71 ? 5.039 -4.126 17.304 1.00 90.00 71 CYS A C 1
ATOM 582 O O . CYS A 1 71 ? 4.517 -3.247 18.003 1.00 90.00 71 CYS A O 1
ATOM 584 N N . PRO A 1 72 ? 4.321 -5.177 16.856 1.00 93.25 72 PRO A N 1
ATOM 585 C CA . PRO A 1 72 ? 2.932 -5.369 17.248 1.00 93.25 72 PRO A CA 1
ATOM 586 C C . PRO A 1 72 ? 2.826 -5.507 18.774 1.00 93.25 72 PRO A C 1
ATOM 588 O O . PRO A 1 72 ? 3.695 -6.086 19.431 1.00 93.25 72 PRO A O 1
ATOM 591 N N . HIS A 1 73 ? 1.768 -4.945 19.353 1.00 94.06 73 HIS A N 1
ATOM 592 C CA . HIS A 1 73 ? 1.651 -4.782 20.801 1.00 94.06 73 HIS A CA 1
ATOM 593 C C . HIS A 1 73 ? 0.216 -4.936 21.297 1.00 94.06 73 HIS A C 1
ATOM 595 O O . HIS A 1 73 ? -0.745 -4.824 20.539 1.00 94.06 73 HIS A O 1
ATOM 601 N N . MET A 1 74 ? 0.083 -5.206 22.593 1.00 95.25 74 MET A N 1
ATOM 602 C CA . MET A 1 74 ? -1.196 -5.346 23.293 1.00 95.25 74 MET A CA 1
ATOM 603 C C . MET A 1 74 ? -1.107 -4.722 24.694 1.00 95.25 74 MET A C 1
ATOM 605 O O . MET A 1 74 ? -0.016 -4.720 25.269 1.00 95.25 74 MET A O 1
ATOM 609 N N . PRO A 1 75 ? -2.200 -4.172 25.258 1.00 95.19 75 PRO A N 1
ATOM 610 C CA . PRO A 1 75 ? -2.199 -3.639 26.620 1.00 95.19 75 PRO A CA 1
ATOM 611 C C . PRO A 1 75 ? -1.624 -4.637 27.630 1.00 95.19 75 PRO A C 1
ATOM 613 O O . PRO A 1 75 ? -2.030 -5.798 27.649 1.00 95.19 75 PRO A O 1
ATOM 616 N N . SER A 1 76 ? -0.700 -4.192 28.477 1.00 92.94 76 SER A N 1
ATOM 617 C CA . SER A 1 76 ? -0.062 -5.030 29.506 1.00 92.94 76 SER A CA 1
ATOM 618 C C . SER A 1 76 ? -0.921 -5.195 30.766 1.00 92.94 76 SER A C 1
ATOM 620 O O . SER A 1 76 ? -0.688 -6.103 31.559 1.00 92.94 76 SER A O 1
ATOM 622 N N . ASN A 1 77 ? -1.906 -4.312 30.960 1.00 91.81 77 ASN A N 1
ATOM 623 C CA . ASN A 1 77 ? -2.773 -4.275 32.132 1.00 91.81 77 ASN A CA 1
ATOM 624 C C . ASN A 1 77 ? -4.172 -4.834 31.789 1.00 91.81 77 ASN A C 1
ATOM 626 O O . ASN A 1 77 ? -4.858 -4.254 30.939 1.00 91.81 77 ASN A O 1
ATOM 630 N N . PRO A 1 78 ? -4.654 -5.902 32.456 1.00 94.31 78 PRO A N 1
ATOM 631 C CA . PRO A 1 78 ? -5.991 -6.446 32.213 1.00 94.31 78 PRO A CA 1
ATOM 632 C C . PRO A 1 78 ? -7.133 -5.468 32.479 1.00 94.31 78 PRO A C 1
ATOM 634 O O . PRO A 1 78 ? -8.157 -5.529 31.794 1.00 94.31 78 PRO A O 1
ATOM 637 N N . ASP A 1 79 ? -6.958 -4.506 33.391 1.00 93.94 79 ASP A N 1
ATOM 638 C CA . ASP A 1 79 ? -7.940 -3.437 33.623 1.00 93.94 79 ASP A CA 1
ATOM 639 C C . ASP A 1 79 ? -8.133 -2.526 32.405 1.00 93.94 79 ASP A C 1
ATOM 641 O O . ASP A 1 79 ? -9.105 -1.769 32.334 1.00 93.94 79 ASP A O 1
ATOM 645 N N . ARG A 1 80 ? -7.217 -2.620 31.439 1.00 94.69 80 ARG A N 1
ATOM 646 C CA . ARG A 1 80 ? -7.169 -1.857 30.196 1.00 94.69 80 ARG A CA 1
ATOM 647 C C . ARG A 1 80 ? -7.414 -2.730 28.970 1.00 94.69 80 ARG A C 1
ATOM 649 O O . ARG A 1 80 ? -7.155 -2.285 27.855 1.00 94.69 80 ARG A O 1
ATOM 656 N N . CYS A 1 81 ? -7.961 -3.938 29.143 1.00 95.12 81 CYS A N 1
ATOM 657 C CA . CYS A 1 81 ? -8.309 -4.842 28.039 1.00 95.12 81 CYS A CA 1
ATOM 658 C C . CYS A 1 81 ? -9.217 -4.183 26.988 1.00 95.12 81 CYS A C 1
ATOM 660 O O . CYS A 1 81 ? -9.145 -4.514 25.808 1.00 95.12 81 CYS A O 1
ATOM 662 N N . ASN A 1 82 ? -10.014 -3.184 27.380 1.00 95.38 82 ASN A N 1
ATOM 663 C CA . ASN A 1 82 ? -10.811 -2.404 26.446 1.00 95.38 82 ASN A CA 1
ATOM 664 C C . ASN A 1 82 ? -9.966 -1.595 25.453 1.00 95.38 82 ASN A C 1
ATOM 666 O O . ASN A 1 82 ? -10.490 -1.174 24.438 1.00 95.38 82 ASN A O 1
ATOM 670 N N . TYR A 1 83 ? -8.681 -1.351 25.679 1.00 95.81 83 TYR A N 1
ATOM 671 C CA . TYR A 1 83 ? -7.806 -0.686 24.709 1.00 95.81 83 TYR A CA 1
ATOM 672 C C . TYR A 1 83 ? -7.152 -1.658 23.720 1.00 95.81 83 TYR A C 1
ATOM 674 O O . TYR A 1 83 ? -6.467 -1.212 22.804 1.00 95.81 83 TYR A O 1
ATOM 682 N N . PHE A 1 84 ? -7.392 -2.969 23.846 1.00 97.00 84 PHE A N 1
ATOM 683 C CA . PHE A 1 84 ? -6.880 -3.938 22.887 1.00 97.00 84 PHE A CA 1
ATOM 684 C C . PHE A 1 84 ? -7.758 -3.968 21.635 1.00 97.00 84 PHE A C 1
ATOM 686 O O . PHE A 1 84 ? -8.762 -4.677 21.587 1.00 97.00 84 PHE A O 1
ATOM 693 N N . LEU A 1 85 ? -7.401 -3.150 20.643 1.00 95.81 85 LEU A N 1
ATOM 694 C CA . LEU A 1 85 ? -8.150 -3.051 19.388 1.00 95.81 85 LEU A CA 1
ATOM 695 C C . LEU A 1 85 ? -7.553 -3.914 18.277 1.00 95.81 85 LEU A C 1
ATOM 697 O O . LEU A 1 85 ? -8.298 -4.613 17.595 1.00 95.81 85 LEU A O 1
ATOM 701 N N . ARG A 1 86 ? -6.227 -3.870 18.107 1.00 97.31 86 ARG A N 1
ATOM 702 C CA . ARG A 1 86 ? -5.514 -4.467 16.974 1.00 97.31 86 ARG A CA 1
ATOM 703 C C . ARG A 1 86 ? -4.149 -4.995 17.388 1.00 97.31 86 ARG A C 1
ATOM 705 O O . ARG A 1 86 ? -3.439 -4.345 18.148 1.00 97.31 86 ARG A O 1
ATOM 712 N N . PHE A 1 87 ? -3.768 -6.131 16.813 1.00 96.62 87 PHE A N 1
ATOM 713 C CA . PHE A 1 87 ? -2.405 -6.652 16.834 1.00 96.62 87 PHE A CA 1
ATOM 714 C C . PHE A 1 87 ? -1.959 -6.925 15.396 1.00 96.62 87 PHE A C 1
ATOM 716 O O . PHE A 1 87 ? -2.480 -7.831 14.742 1.00 96.62 87 PHE A O 1
ATOM 723 N N . SER A 1 88 ? -1.030 -6.122 14.877 1.00 94.12 88 SER A N 1
ATOM 724 C CA . SER A 1 88 ? -0.659 -6.161 13.459 1.00 94.12 88 SER A CA 1
ATOM 725 C C . SER A 1 88 ? 0.730 -5.610 13.186 1.00 94.12 88 SER A C 1
ATOM 727 O O . SER A 1 88 ? 1.217 -4.749 13.913 1.00 94.12 88 SER A O 1
ATOM 729 N N . SER A 1 89 ? 1.319 -6.046 12.081 1.00 89.06 89 SER A N 1
ATOM 730 C CA . SER A 1 89 ? 2.561 -5.503 11.535 1.00 89.06 89 SER A CA 1
ATOM 731 C C . SER A 1 89 ? 2.518 -5.606 10.017 1.00 89.06 89 SER A C 1
ATOM 733 O O . SER A 1 89 ? 1.892 -6.520 9.467 1.00 89.06 89 SER A O 1
ATOM 735 N N . LYS A 1 90 ? 3.281 -4.752 9.337 1.00 83.19 90 LYS A N 1
ATOM 736 C CA . LYS A 1 90 ? 3.780 -5.074 8.000 1.00 83.19 90 LYS A CA 1
ATOM 737 C C . LYS A 1 90 ? 4.480 -6.427 8.012 1.00 83.19 90 LYS A C 1
ATOM 739 O O . LYS A 1 90 ? 5.215 -6.722 8.954 1.00 83.19 90 LYS A O 1
ATOM 744 N N . ILE A 1 91 ? 4.271 -7.237 6.977 1.00 82.00 91 ILE A N 1
ATOM 745 C CA . ILE A 1 91 ? 4.890 -8.575 6.833 1.00 82.00 91 ILE A CA 1
ATOM 746 C C . ILE A 1 91 ? 5.641 -8.744 5.502 1.00 82.00 91 ILE A C 1
ATOM 748 O O . ILE A 1 91 ? 5.892 -9.836 4.998 1.00 82.00 91 ILE A O 1
ATOM 752 N N . SER A 1 92 ? 6.005 -7.622 4.906 1.00 66.88 92 SER A N 1
ATOM 753 C CA . SER A 1 92 ? 6.408 -7.509 3.509 1.00 66.88 92 SER A CA 1
ATOM 754 C C . SER A 1 92 ? 7.620 -6.595 3.411 1.00 66.88 92 SER A C 1
ATOM 756 O O . SER A 1 92 ? 7.543 -5.376 3.239 1.00 66.88 92 SER A O 1
ATOM 758 N N . GLY A 1 93 ? 8.776 -7.214 3.599 1.00 62.38 93 GLY A N 1
ATOM 759 C CA . GLY A 1 93 ? 10.057 -6.534 3.683 1.00 62.38 93 GLY A CA 1
ATOM 760 C C . GLY A 1 93 ? 11.008 -7.328 4.561 1.00 62.38 93 GLY A C 1
ATOM 761 O O . GLY A 1 93 ? 10.587 -7.991 5.501 1.00 62.38 93 GLY A O 1
ATOM 762 N N . ARG A 1 94 ? 12.310 -7.245 4.276 1.00 66.25 94 ARG A N 1
ATOM 763 C CA . ARG A 1 94 ? 13.339 -8.054 4.951 1.00 66.25 94 ARG A CA 1
ATOM 764 C C . ARG A 1 94 ? 13.271 -7.988 6.485 1.00 66.25 94 ARG A C 1
ATOM 766 O O . ARG A 1 94 ? 13.512 -8.993 7.132 1.00 66.25 94 ARG A O 1
ATOM 773 N N . LEU A 1 95 ? 12.935 -6.824 7.049 1.00 61.41 95 LEU A N 1
ATOM 774 C CA . LEU A 1 95 ? 12.847 -6.605 8.502 1.00 61.41 95 LEU 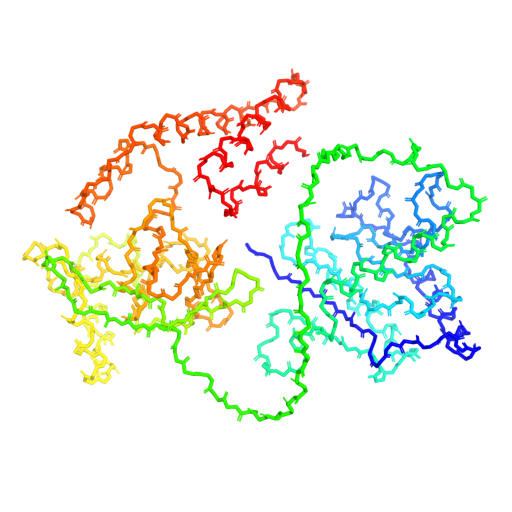A CA 1
ATOM 775 C C . LEU A 1 95 ? 11.447 -6.846 9.088 1.00 61.41 95 LEU A C 1
ATOM 777 O O . LEU A 1 95 ? 11.283 -6.832 10.303 1.00 61.41 95 LEU A O 1
ATOM 781 N N . THR A 1 96 ? 10.424 -6.995 8.245 1.00 74.69 96 THR A N 1
ATOM 782 C CA . THR A 1 96 ? 9.012 -7.017 8.655 1.00 74.69 96 THR A CA 1
ATOM 783 C C . THR A 1 96 ? 8.340 -8.362 8.401 1.00 74.69 96 THR A C 1
ATOM 785 O O . THR A 1 96 ? 7.501 -8.779 9.191 1.00 74.69 96 THR A O 1
ATOM 788 N N . THR A 1 97 ? 8.783 -9.109 7.389 1.00 77.81 97 THR A N 1
ATOM 789 C CA . THR A 1 97 ? 8.376 -10.498 7.122 1.00 77.81 97 THR A CA 1
ATOM 790 C C . THR A 1 97 ? 8.493 -11.440 8.330 1.00 77.81 97 THR A C 1
ATOM 792 O O . THR A 1 97 ? 7.563 -12.226 8.522 1.00 77.81 97 THR A O 1
ATOM 795 N N . PRO A 1 98 ? 9.513 -11.339 9.211 1.00 84.81 98 PRO A N 1
ATOM 796 C CA . PRO A 1 98 ? 9.598 -12.198 10.395 1.00 84.81 98 PRO A CA 1
ATOM 797 C C . PRO A 1 98 ? 8.438 -12.033 11.389 1.00 84.81 98 PRO A C 1
ATOM 799 O O . PRO A 1 98 ? 8.261 -12.884 12.250 1.00 84.81 98 PRO A O 1
ATOM 802 N N . ALA A 1 99 ? 7.614 -10.981 11.286 1.00 88.94 99 ALA A N 1
ATOM 803 C CA . ALA A 1 99 ? 6.478 -10.774 12.186 1.00 88.94 99 ALA A CA 1
ATOM 804 C C . ALA A 1 99 ? 5.281 -11.704 11.908 1.00 88.94 99 ALA A C 1
ATOM 806 O O . ALA A 1 99 ? 4.474 -11.935 12.812 1.00 88.94 99 ALA A O 1
ATOM 807 N N . GLU A 1 100 ? 5.138 -12.251 10.693 1.00 90.69 100 GLU A N 1
ATOM 808 C CA . GLU A 1 100 ? 3.946 -13.029 10.311 1.00 90.69 100 GLU A CA 1
ATOM 809 C C . GLU A 1 100 ? 3.707 -14.271 11.196 1.00 90.69 100 GLU A C 1
ATOM 811 O O . GLU A 1 100 ? 2.575 -14.451 11.665 1.00 90.69 100 GLU A O 1
ATOM 816 N N . PRO A 1 101 ? 4.718 -15.114 11.499 1.00 93.06 101 PRO A N 1
ATOM 817 C CA . PRO A 1 101 ? 4.536 -16.262 12.385 1.00 93.06 101 PRO A CA 1
ATOM 818 C C . PRO A 1 101 ? 4.051 -15.859 13.783 1.00 93.06 101 PRO A C 1
ATOM 820 O O . PRO A 1 101 ? 3.181 -16.528 14.342 1.00 93.06 101 PRO A O 1
ATOM 823 N N . TYR A 1 102 ? 4.546 -14.736 14.317 1.00 95.81 102 TYR A N 1
ATOM 824 C CA . TYR A 1 102 ? 4.124 -14.215 15.619 1.00 95.81 102 TYR A CA 1
ATOM 825 C C . TYR A 1 102 ? 2.683 -13.715 15.586 1.00 95.81 102 TYR A C 1
ATOM 827 O O . TYR A 1 102 ? 1.902 -14.063 16.468 1.00 95.81 102 TYR A O 1
ATOM 835 N N . ILE A 1 103 ? 2.281 -12.988 14.539 1.00 96.81 103 ILE A N 1
ATOM 836 C CA . ILE A 1 103 ? 0.884 -12.567 14.355 1.00 96.81 103 ILE A CA 1
ATOM 837 C C . ILE A 1 103 ? -0.045 -13.786 14.326 1.00 96.81 103 ILE A C 1
ATOM 839 O O . ILE A 1 103 ? -1.049 -13.807 15.035 1.00 96.81 103 ILE A O 1
ATOM 843 N N . ARG A 1 104 ? 0.294 -14.829 13.556 1.00 94.94 104 ARG A N 1
ATOM 844 C CA . ARG A 1 104 ? -0.517 -16.058 13.460 1.00 94.94 104 ARG A CA 1
ATOM 845 C C . ARG A 1 104 ? -0.571 -16.836 14.775 1.00 94.94 104 ARG A C 1
ATOM 847 O O . ARG A 1 104 ? -1.626 -17.373 15.126 1.00 94.94 104 ARG A O 1
ATOM 854 N N . GLY A 1 105 ? 0.542 -16.896 15.502 1.00 97.38 105 GLY A N 1
ATOM 855 C CA . GLY A 1 105 ? 0.619 -17.552 16.802 1.00 97.38 105 GLY A CA 1
ATOM 856 C C . GLY A 1 105 ? -0.211 -16.826 17.862 1.00 97.38 105 GLY A C 1
ATOM 857 O O . GLY A 1 105 ? -1.061 -17.442 18.502 1.00 97.38 105 GLY A O 1
ATOM 858 N N . VAL A 1 106 ? -0.040 -15.508 17.994 1.00 98.06 106 VAL A N 1
ATOM 859 C CA . VAL A 1 106 ? -0.827 -14.671 18.917 1.00 98.06 106 VAL A CA 1
ATOM 860 C C . VAL A 1 106 ? -2.312 -14.691 18.545 1.00 98.06 106 VAL A C 1
ATOM 862 O O . VAL A 1 106 ? -3.153 -14.835 19.427 1.00 98.06 106 VAL A O 1
ATOM 865 N N . HIS A 1 107 ? -2.651 -14.647 17.254 1.00 97.81 107 HIS A N 1
ATOM 866 C CA . HIS A 1 107 ? -4.025 -14.802 16.769 1.00 97.81 107 HIS A CA 1
ATOM 867 C C . HIS A 1 107 ? -4.656 -16.131 17.216 1.00 97.81 107 HIS A C 1
ATOM 869 O O . HIS A 1 107 ? -5.795 -16.159 17.680 1.00 97.81 107 HIS A O 1
ATOM 875 N N . SER A 1 108 ? -3.912 -17.237 17.112 1.00 97.75 108 SER A N 1
ATOM 876 C CA . SER A 1 108 ? -4.396 -18.563 17.518 1.00 97.75 108 SER A CA 1
ATOM 877 C C . SER A 1 108 ? -4.666 -18.638 19.023 1.00 97.75 108 SER A C 1
ATOM 879 O O . SER A 1 108 ? -5.649 -19.246 19.442 1.00 97.75 108 SER A O 1
ATOM 881 N N . ILE A 1 109 ? -3.826 -17.984 19.831 1.00 98.31 109 ILE A N 1
ATOM 882 C CA . ILE A 1 109 ? -4.036 -17.837 21.276 1.00 98.31 109 ILE A CA 1
ATOM 883 C C . ILE A 1 109 ? -5.282 -16.976 21.528 1.00 98.31 109 ILE A C 1
ATOM 885 O O . ILE A 1 109 ? -6.196 -17.410 22.229 1.00 98.31 109 ILE A O 1
ATOM 889 N N . ALA A 1 110 ? -5.374 -15.802 20.897 1.00 97.94 110 ALA A N 1
ATOM 890 C CA . ALA A 1 110 ? -6.496 -14.877 21.041 1.00 97.94 110 ALA A CA 1
ATOM 891 C C . ALA A 1 110 ? -7.843 -15.538 20.699 1.00 97.94 110 ALA A C 1
ATOM 893 O O . ALA A 1 110 ? -8.817 -15.346 21.426 1.00 97.94 110 ALA A O 1
ATOM 894 N N . LEU A 1 111 ? -7.906 -16.362 19.644 1.00 97.38 111 LEU A N 1
ATOM 895 C CA . LEU A 1 111 ? -9.117 -17.098 19.257 1.00 97.38 111 LEU A CA 1
ATOM 896 C C . LEU A 1 111 ? -9.644 -18.016 20.368 1.00 97.38 111 LEU A C 1
ATOM 898 O O . LEU A 1 111 ? -10.856 -18.181 20.490 1.00 97.38 111 LEU A O 1
ATOM 902 N N . ARG A 1 112 ? -8.769 -18.606 21.193 1.00 97.88 112 ARG A N 1
ATOM 903 C CA . ARG A 1 112 ? -9.193 -19.480 22.301 1.00 97.88 112 ARG A CA 1
ATOM 904 C C . ARG A 1 112 ? -9.811 -18.705 23.461 1.00 97.88 112 ARG A C 1
ATOM 906 O O . ARG A 1 112 ? -10.720 -19.226 24.100 1.00 97.88 112 ARG A O 1
ATOM 913 N N . TYR A 1 113 ? -9.351 -17.479 23.705 1.00 98.00 113 TYR A N 1
ATOM 914 C CA . TYR A 1 113 ? -9.830 -16.644 24.812 1.00 98.00 113 TYR A CA 1
ATOM 915 C C . TYR A 1 113 ? -11.007 -15.745 24.431 1.00 98.00 113 TYR A C 1
ATOM 917 O O . TYR A 1 113 ? -11.940 -15.589 25.213 1.00 98.00 113 TYR A O 1
ATOM 925 N N . PHE A 1 114 ? -10.992 -15.161 23.231 1.00 97.06 114 PHE A N 1
ATOM 926 C CA . PHE A 1 114 ? -11.990 -14.172 22.806 1.00 97.06 114 PHE A CA 1
ATOM 927 C C . PHE A 1 114 ? -12.951 -14.699 21.728 1.00 97.06 114 PHE A C 1
ATOM 929 O O . PHE A 1 114 ? -13.922 -14.023 21.378 1.00 97.06 114 PHE A O 1
ATOM 936 N N . GLY A 1 115 ? -12.729 -15.920 21.227 1.00 95.44 115 GLY A N 1
ATOM 937 C CA . GLY A 1 115 ? -13.646 -16.620 20.330 1.00 95.44 115 GLY A CA 1
ATOM 938 C C . GLY A 1 115 ? -13.942 -15.835 19.056 1.00 95.44 115 GLY A C 1
ATOM 939 O O . GLY A 1 115 ? -13.046 -15.307 18.403 1.00 95.44 115 GLY A O 1
ATOM 940 N N . SER A 1 116 ? -15.228 -15.719 18.723 1.00 94.12 116 SER A N 1
ATOM 941 C CA . SER A 1 116 ? -15.696 -15.018 17.522 1.00 94.12 116 SER A CA 1
ATOM 942 C C . SER A 1 116 ? -15.432 -13.511 17.524 1.00 94.12 116 SER A C 1
ATOM 944 O O . SER A 1 116 ? -15.740 -12.866 16.529 1.00 94.12 116 SER A O 1
ATOM 946 N N . ARG A 1 117 ? -14.913 -12.935 18.622 1.00 95.50 117 ARG A N 1
ATOM 947 C CA . ARG A 1 117 ? -14.501 -11.526 18.640 1.00 95.50 117 ARG A CA 1
ATOM 948 C C . ARG A 1 117 ? -13.179 -11.286 17.922 1.00 95.50 117 ARG A C 1
ATOM 950 O O . ARG A 1 117 ? -12.848 -10.141 17.643 1.00 95.50 117 ARG A O 1
ATOM 957 N N . VAL A 1 118 ? -12.395 -12.332 17.681 1.00 96.88 118 VAL A N 1
ATOM 958 C CA . VAL A 1 118 ? -11.111 -12.197 17.000 1.00 96.88 118 VAL A CA 1
ATOM 959 C C . VAL A 1 118 ? -11.335 -12.261 15.505 1.00 96.88 118 VAL A C 1
ATOM 961 O O . VAL A 1 118 ? -11.789 -13.273 14.972 1.00 96.88 118 VAL A O 1
ATOM 964 N N . HIS A 1 119 ? -10.980 -11.177 14.835 1.00 94.06 119 HIS A N 1
ATOM 965 C CA . HIS A 1 119 ? -11.122 -11.048 13.401 1.00 94.06 119 HIS A CA 1
ATOM 966 C C . HIS A 1 119 ? -9.764 -10.920 12.741 1.00 94.06 119 HIS A C 1
ATOM 968 O O . HIS A 1 119 ? -9.130 -9.868 12.803 1.00 94.06 119 HIS A O 1
ATOM 974 N N . PHE A 1 120 ? -9.313 -12.006 12.124 1.00 93.94 120 PHE A N 1
ATOM 975 C CA . PHE A 1 120 ? -8.083 -12.001 11.349 1.00 93.94 120 PHE A CA 1
ATOM 976 C C . PHE A 1 120 ? -8.292 -11.307 10.014 1.00 93.94 120 PHE A C 1
ATOM 978 O O . PHE A 1 120 ? -9.227 -11.624 9.276 1.00 93.94 120 PHE A O 1
ATOM 985 N N . TRP A 1 121 ? -7.354 -10.436 9.676 1.00 89.50 121 TRP A N 1
ATOM 986 C CA . TRP A 1 121 ? -7.321 -9.762 8.398 1.00 89.50 121 TRP A CA 1
ATOM 987 C C . TRP A 1 121 ? -5.917 -9.789 7.823 1.00 89.50 121 TRP A C 1
ATOM 989 O O . TRP A 1 121 ? -4.898 -9.862 8.515 1.00 89.50 121 TRP A O 1
ATOM 999 N N . HIS A 1 122 ? -5.872 -9.750 6.505 1.00 86.12 122 HIS A N 1
ATOM 1000 C CA . HIS A 1 122 ? -4.627 -9.736 5.777 1.00 86.12 122 HIS A CA 1
ATOM 1001 C C . HIS A 1 122 ? -4.861 -8.963 4.493 1.00 86.12 122 HIS A C 1
ATOM 1003 O O . HIS A 1 122 ? -5.732 -9.330 3.708 1.00 86.12 122 HIS A O 1
ATOM 1009 N N . GLU A 1 123 ? -4.050 -7.938 4.236 1.00 75.56 123 GLU A N 1
ATOM 1010 C CA . GLU A 1 123 ? -4.256 -7.054 3.078 1.00 75.56 123 GLU A CA 1
ATOM 1011 C C . GLU A 1 123 ? -4.116 -7.772 1.721 1.00 75.56 123 GLU A C 1
ATOM 1013 O O . GLU A 1 123 ? -4.522 -7.249 0.683 1.00 75.56 123 GLU A O 1
ATOM 1018 N N . MET A 1 124 ? -3.570 -8.994 1.734 1.00 69.19 124 MET A N 1
ATOM 1019 C CA . MET A 1 124 ? -3.413 -9.883 0.581 1.00 69.19 124 MET A CA 1
ATOM 1020 C C . MET A 1 124 ? -4.582 -10.863 0.407 1.00 69.19 124 MET A C 1
ATOM 1022 O O . MET A 1 124 ? -4.646 -11.539 -0.617 1.00 69.19 124 MET A O 1
ATOM 1026 N N . ASN A 1 125 ? -5.489 -10.989 1.385 1.00 61.91 125 ASN A N 1
ATOM 1027 C CA . ASN A 1 125 ? -6.666 -11.841 1.246 1.00 61.91 125 ASN A CA 1
ATOM 1028 C C . ASN A 1 125 ? -7.619 -11.196 0.234 1.00 61.91 125 ASN A C 1
ATOM 1030 O O . ASN A 1 125 ? -8.336 -10.251 0.544 1.00 61.91 125 ASN A O 1
ATOM 1034 N N . GLU A 1 126 ? -7.656 -11.718 -0.990 1.00 53.75 126 GLU A N 1
ATOM 1035 C CA . GLU A 1 126 ? -8.534 -11.230 -2.065 1.00 53.75 126 GLU A CA 1
ATOM 1036 C C . GLU A 1 126 ? -9.966 -11.765 -1.954 1.00 53.75 126 GLU A C 1
ATOM 1038 O O . GLU A 1 126 ? -10.628 -12.050 -2.951 1.00 53.75 126 GLU A O 1
ATOM 1043 N N . THR A 1 127 ? -10.454 -11.956 -0.732 1.00 53.19 127 THR A N 1
ATOM 1044 C CA . THR A 1 127 ? -11.801 -12.475 -0.502 1.00 53.19 127 THR A CA 1
ATOM 1045 C C . THR A 1 127 ? -12.867 -11.408 -0.749 1.00 53.19 127 THR A C 1
ATOM 1047 O O . THR A 1 127 ? -14.020 -11.760 -0.993 1.00 53.19 127 THR A O 1
ATOM 1050 N N . GLY A 1 128 ? -12.499 -10.115 -0.730 1.00 47.97 128 GLY A N 1
ATOM 1051 C CA . GLY A 1 128 ? -13.434 -8.994 -0.894 1.00 47.97 128 GLY A CA 1
ATOM 1052 C C . GLY A 1 128 ? -14.509 -8.937 0.197 1.00 47.97 128 GLY A C 1
ATOM 1053 O O . GLY A 1 128 ? -15.492 -8.210 0.060 1.00 47.97 128 GLY A O 1
ATOM 1054 N N . ASP A 1 129 ? -14.330 -9.728 1.252 1.00 57.34 129 ASP A N 1
ATOM 1055 C CA . ASP A 1 129 ? -15.186 -9.817 2.421 1.00 57.34 129 ASP A CA 1
ATOM 1056 C C . ASP A 1 129 ? -14.476 -9.185 3.627 1.00 57.34 129 ASP A C 1
ATOM 1058 O O . ASP A 1 129 ? -13.356 -8.675 3.531 1.00 57.34 129 ASP A O 1
ATOM 1062 N N . GLU A 1 130 ? -15.134 -9.215 4.783 1.00 58.88 130 GLU A N 1
ATOM 1063 C CA . GLU A 1 130 ? -14.602 -8.623 6.010 1.00 58.88 130 GLU A CA 1
ATOM 1064 C C . GLU A 1 130 ? -13.216 -9.187 6.372 1.00 58.88 130 GLU A C 1
ATOM 1066 O O . GLU A 1 130 ? -12.433 -8.477 6.978 1.00 58.88 130 GLU A O 1
ATOM 1071 N N . ARG A 1 131 ? -12.830 -10.398 5.934 1.00 62.22 131 ARG A N 1
ATOM 1072 C CA . ARG A 1 131 ? -11.532 -11.037 6.256 1.00 62.22 131 ARG A CA 1
ATOM 1073 C C . ARG A 1 131 ? -10.332 -10.411 5.542 1.00 62.22 131 ARG A C 1
ATOM 1075 O O . ARG A 1 131 ? -9.194 -10.833 5.771 1.00 62.22 131 ARG A O 1
ATOM 1082 N N . GLN A 1 132 ? -10.570 -9.453 4.650 1.00 69.81 132 GLN A N 1
ATOM 1083 C CA . GLN A 1 132 ? -9.513 -8.676 4.010 1.00 69.81 132 GLN A CA 1
ATOM 1084 C C . GLN A 1 132 ? -9.053 -7.500 4.882 1.00 69.81 132 GLN A C 1
ATOM 1086 O O . GLN A 1 132 ? -7.868 -7.171 4.883 1.00 69.81 132 GLN A O 1
ATOM 1091 N N . TRP A 1 133 ? -9.964 -6.891 5.644 1.00 78.38 133 TRP A N 1
ATOM 1092 C CA . TRP A 1 133 ? -9.721 -5.638 6.359 1.00 78.38 133 TRP A CA 1
ATOM 1093 C C . TRP A 1 133 ? -9.986 -5.788 7.852 1.00 78.38 133 TRP A C 1
ATOM 1095 O O . TRP A 1 133 ? -10.830 -6.575 8.274 1.00 78.38 133 TRP A O 1
ATOM 1105 N N . GLY A 1 134 ? -9.273 -5.013 8.662 1.00 84.69 134 GLY A N 1
ATOM 1106 C CA . GLY A 1 134 ? -9.640 -4.875 10.064 1.00 84.69 134 GLY A CA 1
ATOM 1107 C C . GLY A 1 134 ? -10.902 -4.023 10.238 1.00 84.69 134 GLY A C 1
ATOM 1108 O O . GLY A 1 134 ? -11.290 -3.273 9.343 1.00 84.69 134 GLY A O 1
ATOM 1109 N N . TYR A 1 135 ? -11.540 -4.142 11.399 1.00 87.88 135 TYR A N 1
ATOM 1110 C CA . TYR A 1 135 ? -12.749 -3.397 11.750 1.00 87.88 135 TYR A CA 1
ATOM 1111 C C . TYR A 1 135 ? -12.468 -1.947 12.150 1.00 87.88 135 TYR A C 1
ATOM 1113 O O . TYR A 1 135 ? -13.352 -1.108 12.000 1.00 87.88 135 TYR A O 1
ATOM 1121 N N . TYR A 1 136 ? -11.267 -1.662 12.660 1.00 85.31 136 TYR A N 1
ATOM 1122 C CA . TYR A 1 136 ? -10.877 -0.320 13.098 1.00 85.31 136 TYR A CA 1
ATOM 1123 C C . TYR A 1 136 ? -10.046 0.401 12.036 1.00 85.31 136 TYR A C 1
ATOM 1125 O O . TYR A 1 136 ? -9.161 -0.199 11.411 1.00 85.31 136 TYR A O 1
ATOM 1133 N N . ASP A 1 137 ? -10.272 1.700 11.862 1.00 81.50 137 ASP A N 1
ATOM 1134 C CA . ASP A 1 137 ? -9.327 2.524 11.112 1.00 81.50 137 ASP A CA 1
ATOM 1135 C C . ASP A 1 137 ? -8.066 2.827 11.952 1.00 81.50 137 ASP A C 1
ATOM 1137 O O . ASP A 1 137 ? -8.016 2.629 13.171 1.00 81.50 137 ASP A O 1
ATOM 1141 N N . TRP A 1 138 ? -6.996 3.291 11.303 1.00 79.62 138 TRP A N 1
ATOM 1142 C CA . TRP A 1 138 ? -5.748 3.600 12.010 1.00 79.62 138 TRP A CA 1
ATOM 1143 C C . TRP A 1 138 ? -5.892 4.746 13.015 1.00 79.62 138 TRP A C 1
ATOM 1145 O O . TRP A 1 138 ? -5.142 4.791 13.987 1.00 79.62 138 TRP A O 1
ATOM 1155 N N . ARG A 1 139 ? -6.839 5.670 12.815 1.00 80.88 139 ARG A N 1
ATOM 1156 C CA . ARG A 1 139 ? -7.067 6.775 13.747 1.00 80.88 139 ARG A CA 1
ATOM 1157 C C . ARG A 1 139 ? -7.629 6.245 15.061 1.00 80.88 139 ARG A C 1
ATOM 1159 O O . ARG A 1 139 ? -7.106 6.611 16.106 1.00 80.88 139 ARG A O 1
ATOM 1166 N N . GLU A 1 140 ? -8.610 5.348 15.019 1.00 86.38 140 GLU A N 1
ATOM 1167 C CA . GLU A 1 140 ? -9.174 4.706 16.211 1.00 86.38 140 GLU A CA 1
ATOM 1168 C C . GLU A 1 140 ? -8.117 3.921 16.995 1.00 86.38 140 GLU A C 1
ATOM 1170 O O . GLU A 1 140 ? -8.040 4.029 18.222 1.00 86.38 140 GLU A O 1
ATOM 1175 N N . VAL A 1 141 ? -7.269 3.166 16.287 1.00 84.56 141 VAL A N 1
ATOM 1176 C CA . VAL A 1 141 ? -6.165 2.409 16.896 1.00 84.56 141 VAL A CA 1
ATOM 1177 C C . VAL A 1 141 ? -5.157 3.355 17.554 1.00 84.56 141 VAL A C 1
ATOM 1179 O O . VAL A 1 141 ? -4.819 3.171 18.722 1.00 84.56 141 VAL A O 1
ATOM 1182 N N . HIS A 1 142 ? -4.715 4.404 16.854 1.00 80.75 142 HIS A N 1
ATOM 1183 C CA . HIS A 1 142 ? -3.760 5.372 17.400 1.00 80.75 142 HIS A CA 1
ATOM 1184 C C . HIS A 1 142 ? -4.333 6.192 18.563 1.00 80.75 142 HIS A C 1
ATOM 1186 O O . HIS A 1 142 ? -3.610 6.466 19.525 1.00 80.75 142 HIS A O 1
ATOM 1192 N N . ASP A 1 143 ? -5.611 6.567 18.505 1.00 84.31 143 ASP A N 1
ATOM 1193 C CA . ASP A 1 143 ? -6.286 7.294 19.579 1.00 84.31 143 ASP A CA 1
ATOM 1194 C C . ASP A 1 143 ? -6.405 6.413 20.831 1.00 84.31 143 ASP A C 1
ATOM 1196 O O . ASP A 1 143 ? -6.047 6.854 21.924 1.00 84.31 143 ASP A O 1
ATOM 1200 N N . ALA A 1 144 ? -6.787 5.137 20.685 1.00 86.81 144 ALA A N 1
ATOM 1201 C CA . ALA A 1 144 ? -6.772 4.181 21.792 1.00 86.81 144 ALA A CA 1
ATOM 1202 C C . ALA A 1 144 ? -5.364 4.011 22.383 1.00 86.81 144 ALA A C 1
ATOM 1204 O O . ALA A 1 144 ? -5.210 4.032 23.610 1.00 86.81 144 ALA A O 1
ATOM 1205 N N . SER A 1 145 ? -4.336 3.917 21.531 1.00 84.69 145 SER A N 1
ATOM 1206 C CA . SER A 1 145 ? -2.951 3.799 21.985 1.00 84.69 145 SER A CA 1
ATOM 1207 C C . SER A 1 145 ? -2.472 5.009 22.773 1.00 84.69 145 SER A C 1
ATOM 1209 O O . SER A 1 145 ? -1.880 4.854 23.844 1.00 84.69 145 SER A O 1
ATOM 1211 N N . ARG A 1 146 ? -2.787 6.211 22.288 1.00 83.31 146 ARG A N 1
ATOM 1212 C CA . ARG A 1 146 ? -2.479 7.471 22.963 1.00 83.31 146 ARG A CA 1
ATOM 1213 C C . ARG A 1 146 ? -3.186 7.574 24.312 1.00 83.31 146 ARG A C 1
ATOM 1215 O O . ARG A 1 146 ? -2.527 7.816 25.318 1.00 83.31 146 ARG A O 1
ATOM 1222 N N . THR A 1 147 ? -4.496 7.332 24.351 1.00 88.25 147 THR A N 1
ATOM 1223 C CA . THR A 1 147 ? -5.275 7.422 25.592 1.00 88.25 147 THR A CA 1
ATOM 1224 C C . THR A 1 147 ? -4.784 6.432 26.643 1.00 88.25 147 THR A C 1
ATOM 1226 O O . THR A 1 147 ? -4.711 6.780 27.819 1.00 88.25 147 THR A O 1
ATOM 1229 N N . LEU A 1 148 ? -4.419 5.205 26.255 1.00 88.81 148 LEU A N 1
ATOM 1230 C CA . LEU A 1 148 ? -3.892 4.245 27.221 1.00 88.81 148 LEU A CA 1
ATOM 1231 C C . LEU A 1 148 ? -2.566 4.722 27.830 1.00 88.81 148 LEU A C 1
ATOM 1233 O O . LEU A 1 148 ? -2.393 4.654 29.046 1.00 88.81 148 LEU A O 1
ATOM 1237 N N . ARG A 1 149 ? -1.656 5.248 27.001 1.00 84.56 149 ARG A N 1
ATOM 1238 C CA . ARG A 1 149 ? -0.388 5.822 27.477 1.00 84.56 149 ARG A CA 1
ATOM 1239 C C . ARG A 1 149 ? -0.620 6.958 28.464 1.00 84.56 149 ARG A C 1
ATOM 1241 O O . ARG A 1 149 ? 0.034 6.994 29.497 1.00 84.56 149 ARG A O 1
ATOM 1248 N N . GLU A 1 150 ? -1.569 7.846 28.184 1.00 84.19 150 GLU A N 1
ATOM 1249 C CA . GLU A 1 150 ? -1.940 8.945 29.086 1.00 84.19 150 GLU A CA 1
ATOM 1250 C C . GLU A 1 150 ? -2.493 8.438 30.428 1.00 84.19 150 GLU A C 1
ATOM 1252 O O . GLU A 1 150 ? -2.144 8.973 31.480 1.00 84.19 150 GLU A O 1
ATOM 1257 N N . LEU A 1 151 ? -3.316 7.384 30.412 1.00 83.94 151 LEU A N 1
ATOM 1258 C CA . LEU A 1 151 ? -3.885 6.789 31.625 1.00 83.94 151 LEU A CA 1
ATOM 1259 C C . LEU A 1 151 ? -2.836 6.098 32.506 1.00 83.94 151 LEU A C 1
ATOM 1261 O O . LEU A 1 151 ? -2.936 6.167 33.730 1.00 83.94 151 LEU A O 1
ATOM 1265 N N . GLU A 1 152 ? -1.848 5.437 31.904 1.00 79.44 152 GLU A N 1
ATOM 1266 C CA . GLU A 1 152 ? -0.787 4.717 32.626 1.00 79.44 152 GLU A CA 1
ATOM 1267 C C . GLU A 1 152 ? 0.407 5.624 32.988 1.00 79.44 152 GLU A C 1
ATOM 1269 O O . GLU A 1 152 ? 1.154 5.331 33.919 1.00 79.44 152 GLU A O 1
ATOM 1274 N N . ALA A 1 153 ? 0.562 6.772 32.318 1.00 67.44 153 ALA A N 1
ATOM 1275 C CA . ALA A 1 153 ? 1.532 7.816 32.663 1.00 67.44 153 ALA A CA 1
ATOM 1276 C C . ALA A 1 153 ? 1.220 8.515 34.007 1.00 67.44 153 ALA A C 1
ATOM 1278 O O . ALA A 1 153 ? 2.090 9.159 34.598 1.00 67.44 153 ALA A O 1
ATOM 1279 N N . GLY A 1 154 ? -0.001 8.355 34.527 1.00 54.34 154 GLY A N 1
ATOM 1280 C CA . GLY A 1 154 ? -0.523 9.014 35.727 1.00 54.34 154 GLY A CA 1
ATOM 1281 C C . GLY A 1 154 ? 0.089 8.621 37.081 1.00 54.34 154 GLY A C 1
ATOM 1282 O O . GLY A 1 154 ? -0.561 8.859 38.097 1.00 54.34 154 GLY A O 1
ATOM 1283 N N . GLN A 1 155 ? 1.300 8.050 37.141 1.00 48.56 155 GLN A N 1
ATOM 1284 C CA . GLN A 1 155 ? 1.969 7.773 38.422 1.00 48.56 155 GLN A CA 1
ATOM 1285 C C . GLN A 1 155 ? 3.421 8.242 38.587 1.00 48.56 155 GLN A C 1
ATOM 1287 O O . GLN A 1 155 ? 3.852 8.279 39.730 1.00 48.56 155 GLN A O 1
ATOM 1292 N N . ASP A 1 156 ? 4.150 8.648 37.539 1.00 40.31 156 ASP A N 1
ATOM 1293 C CA . ASP A 1 156 ? 5.432 9.389 37.676 1.00 40.31 156 ASP A CA 1
ATOM 1294 C C . ASP A 1 156 ? 6.027 9.784 36.305 1.00 40.31 156 ASP A C 1
ATOM 1296 O O . ASP A 1 156 ? 7.232 9.705 36.052 1.00 40.31 156 ASP A O 1
ATOM 1300 N N . TRP A 1 157 ? 5.178 10.148 35.341 1.00 38.00 157 TRP A N 1
ATOM 1301 C CA . TRP A 1 157 ? 5.645 10.463 33.993 1.00 38.00 157 TRP A CA 1
ATOM 1302 C C . TRP A 1 157 ? 6.036 11.936 33.848 1.00 38.00 157 TRP A C 1
ATOM 1304 O O . TRP A 1 157 ? 5.178 12.816 33.786 1.00 38.00 157 TRP A O 1
ATOM 1314 N N . ASP A 1 158 ? 7.343 12.194 33.746 1.00 40.81 158 ASP A N 1
ATOM 1315 C CA . ASP A 1 158 ? 7.896 13.447 33.226 1.00 40.81 158 ASP A CA 1
ATOM 1316 C C . ASP A 1 158 ? 7.928 13.383 31.683 1.00 40.81 158 ASP A C 1
ATOM 1318 O O . ASP A 1 158 ? 8.737 12.631 31.123 1.00 40.81 158 ASP A O 1
ATOM 1322 N N . PRO A 1 159 ? 7.112 14.184 30.968 1.00 36.09 159 PRO A N 1
ATOM 1323 C CA . PRO A 1 159 ? 7.065 14.199 29.504 1.00 36.09 159 PRO A CA 1
ATOM 1324 C C . PRO A 1 159 ? 8.401 14.556 28.837 1.00 36.09 159 PRO A C 1
ATOM 1326 O O . PRO A 1 159 ? 8.538 14.380 27.631 1.00 36.09 159 PRO A O 1
ATOM 1329 N N . LYS A 1 160 ? 9.382 15.073 29.592 1.00 38.38 160 LYS A N 1
ATOM 1330 C CA . LYS A 1 160 ? 10.701 15.483 29.088 1.00 38.38 160 LYS A CA 1
ATOM 1331 C C . LYS A 1 160 ? 11.795 14.425 29.236 1.00 38.38 160 LYS A C 1
ATOM 1333 O O . LYS A 1 160 ? 12.894 14.640 28.734 1.00 38.38 160 LYS A O 1
ATOM 1338 N N . LYS A 1 161 ? 11.528 13.292 29.897 1.00 34.97 161 LYS A N 1
ATOM 1339 C CA . LYS A 1 161 ? 12.484 12.169 29.988 1.00 34.97 161 LYS A CA 1
ATOM 1340 C C . LYS A 1 161 ? 12.301 11.105 28.911 1.00 34.97 161 LYS A C 1
ATOM 1342 O O . LYS A 1 161 ? 13.159 10.241 28.764 1.00 34.97 161 LYS A O 1
ATOM 1347 N N . CYS A 1 162 ? 11.232 11.193 28.130 1.00 33.75 162 CYS A N 1
ATOM 1348 C CA . CYS A 1 162 ? 11.043 10.371 26.949 1.00 33.75 162 CYS A CA 1
ATOM 1349 C C . CYS A 1 162 ? 11.345 11.212 25.711 1.00 33.75 162 CYS A C 1
ATOM 1351 O O . CYS A 1 162 ? 10.473 11.879 25.161 1.00 33.75 162 CYS A O 1
ATOM 1353 N N . VAL A 1 163 ? 12.620 11.245 25.332 1.00 24.33 163 VAL A N 1
ATOM 1354 C CA . VAL A 1 163 ? 13.075 11.942 24.131 1.00 24.33 163 VAL A CA 1
ATOM 1355 C C . VAL A 1 163 ? 13.190 10.929 23.001 1.00 24.33 163 VAL A C 1
ATOM 1357 O O . VAL A 1 163 ? 14.141 10.158 22.946 1.00 24.33 163 VAL A O 1
ATOM 1360 N N . TRP A 1 164 ? 12.253 10.998 22.062 1.00 27.39 164 TRP A N 1
ATOM 1361 C CA . TRP A 1 164 ? 12.627 11.059 20.653 1.00 27.39 164 TRP A CA 1
ATOM 1362 C C . TRP A 1 164 ? 12.170 12.445 20.192 1.00 27.39 164 TRP A C 1
ATOM 1364 O O . TRP A 1 164 ? 10.994 12.785 20.283 1.00 27.39 164 TRP A O 1
ATOM 1374 N N . GLU A 1 165 ? 13.133 13.310 19.888 1.00 25.48 165 GLU A N 1
ATOM 1375 C CA . GLU A 1 165 ? 12.959 14.765 19.860 1.00 25.48 165 GLU A CA 1
ATOM 1376 C C . GLU A 1 165 ? 12.181 15.227 18.609 1.00 25.48 165 GLU A C 1
ATOM 1378 O O . GLU A 1 165 ? 12.755 15.483 17.552 1.00 25.48 165 GLU A O 1
ATOM 1383 N N . GLU A 1 166 ? 10.859 15.363 18.734 1.00 26.59 166 GLU A N 1
ATOM 1384 C CA . GLU A 1 166 ? 9.985 16.037 17.764 1.00 26.59 166 GLU A CA 1
ATOM 1385 C C . GLU A 1 166 ? 9.741 17.492 18.215 1.00 26.59 166 GLU A C 1
ATOM 1387 O O . GLU A 1 166 ? 9.151 17.744 19.268 1.00 26.59 166 GLU A O 1
ATOM 1392 N N . ARG A 1 167 ? 10.206 18.485 17.439 1.00 25.89 167 ARG A N 1
ATOM 1393 C CA . ARG A 1 167 ? 9.874 19.907 17.663 1.00 25.89 167 ARG A CA 1
ATOM 1394 C C . ARG A 1 167 ? 8.608 20.277 16.899 1.00 25.89 167 ARG A C 1
ATOM 1396 O O . ARG A 1 167 ? 8.609 20.279 15.673 1.00 25.89 167 ARG A O 1
ATOM 1403 N N . GLN A 1 168 ? 7.567 20.657 17.635 1.00 26.50 168 GLN A N 1
ATOM 1404 C CA . GLN A 1 168 ? 6.394 21.354 17.108 1.00 26.50 168 GLN A CA 1
ATOM 1405 C C . GLN A 1 168 ? 6.665 22.864 16.993 1.00 26.50 168 GLN A C 1
ATOM 1407 O O . GLN A 1 168 ? 7.201 23.462 17.926 1.00 26.50 168 GLN A O 1
ATOM 1412 N N . GLU A 1 169 ? 6.216 23.490 15.902 1.00 27.06 169 GLU A N 1
ATOM 1413 C CA . GLU A 1 169 ? 5.966 24.935 15.835 1.00 27.06 169 GLU A CA 1
ATOM 1414 C C . GLU A 1 169 ? 4.459 25.203 15.740 1.00 27.06 169 GLU A C 1
ATOM 1416 O O . GLU A 1 169 ? 3.726 24.604 14.956 1.00 27.06 169 GLU A O 1
ATOM 1421 N N . THR A 1 170 ? 4.006 26.115 16.594 1.00 24.84 170 THR A N 1
ATOM 1422 C CA . THR A 1 170 ? 2.638 26.614 16.729 1.00 24.84 170 THR A CA 1
ATOM 1423 C C . THR A 1 170 ? 2.337 27.710 15.707 1.00 24.84 170 THR A C 1
ATOM 1425 O O . THR A 1 170 ? 3.144 28.626 15.548 1.00 24.84 170 THR A O 1
ATOM 1428 N N . THR A 1 171 ? 1.136 27.741 15.122 1.00 24.78 171 THR A N 1
ATOM 1429 C CA . THR A 1 171 ? 0.529 29.001 14.647 1.00 24.78 171 THR A CA 1
ATOM 1430 C C . THR A 1 171 ? -1.002 28.929 14.653 1.00 24.78 171 THR A C 1
ATOM 1432 O O . THR A 1 171 ? -1.608 27.906 14.356 1.00 24.78 171 THR A O 1
ATOM 1435 N N . SER A 1 172 ? -1.609 30.033 15.081 1.00 23.80 172 SER A N 1
ATOM 1436 C CA . SER A 1 172 ? -3.022 30.264 15.397 1.00 23.80 172 SER A CA 1
ATOM 1437 C C . SER A 1 172 ? -3.969 30.286 14.188 1.00 23.80 172 SER A C 1
ATOM 1439 O O . SER A 1 172 ? -3.662 30.914 13.177 1.00 23.80 172 SER A O 1
ATOM 1441 N N . MET A 1 173 ? -5.166 29.715 14.356 1.00 23.11 173 MET A N 1
ATOM 1442 C CA . MET A 1 173 ? -6.324 29.847 13.455 1.00 23.11 173 MET A CA 1
ATOM 1443 C C . MET A 1 173 ? -7.183 31.077 13.809 1.00 23.11 173 MET A C 1
ATOM 1445 O O . MET A 1 173 ? -7.326 31.368 15.000 1.00 23.11 173 MET A O 1
ATOM 1449 N N . PRO A 1 174 ? -7.844 31.741 12.840 1.00 26.53 174 PRO A N 1
ATOM 1450 C CA . PRO A 1 174 ? -9.035 32.535 13.100 1.00 26.53 174 PRO A CA 1
ATOM 145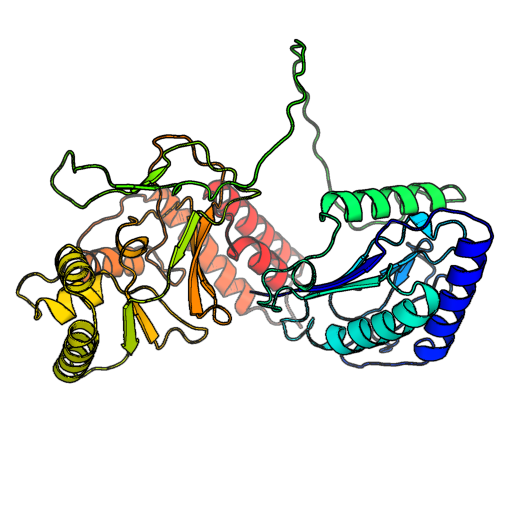1 C C . PRO A 1 174 ? -10.308 31.677 12.988 1.00 26.53 174 PRO A C 1
ATOM 1453 O O . PRO A 1 174 ? -10.402 30.737 12.202 1.00 26.53 174 PRO A O 1
ATOM 1456 N N . SER A 1 175 ? -11.282 32.027 13.819 1.00 25.80 175 SER A N 1
ATOM 1457 C CA . SER A 1 175 ? -12.631 31.474 13.916 1.00 25.80 175 SER A CA 1
ATOM 1458 C C . SER A 1 175 ? -13.549 31.943 12.786 1.00 25.80 175 SER A C 1
ATOM 1460 O O . SER A 1 175 ? -13.522 33.125 12.467 1.00 25.80 175 SER A O 1
ATOM 1462 N N . ASP A 1 176 ? -14.448 31.070 12.320 1.00 23.92 176 ASP A N 1
ATOM 1463 C CA . ASP A 1 176 ? -15.850 31.437 12.091 1.00 23.92 176 ASP A CA 1
ATOM 1464 C C . ASP A 1 176 ? -16.776 30.210 12.142 1.00 23.92 176 ASP A C 1
ATOM 1466 O O . ASP A 1 176 ? -16.524 29.146 11.580 1.00 23.92 176 ASP A O 1
ATOM 1470 N N . THR A 1 177 ? -17.854 30.388 12.897 1.00 24.94 177 THR A N 1
ATOM 1471 C CA . THR A 1 177 ? -18.968 29.476 13.165 1.00 24.94 177 THR A CA 1
ATOM 1472 C C . THR A 1 177 ? -20.056 29.573 12.093 1.00 24.94 177 THR A C 1
ATOM 1474 O O . THR A 1 177 ? -20.458 30.686 11.764 1.00 24.94 177 THR A O 1
ATOM 1477 N N . ASN A 1 178 ? -20.651 28.443 11.675 1.00 25.70 178 ASN A N 1
ATOM 1478 C CA . ASN A 1 178 ? -22.100 28.204 11.830 1.00 25.70 178 ASN A CA 1
ATOM 1479 C C . ASN A 1 178 ? -22.569 26.776 11.455 1.00 25.70 178 ASN A C 1
ATOM 1481 O O . ASN A 1 178 ? -22.159 26.189 10.461 1.00 25.70 178 ASN A O 1
ATOM 1485 N N . LEU A 1 179 ? -23.465 26.290 12.323 1.00 24.58 179 LEU A N 1
ATOM 1486 C CA . LEU A 1 179 ? -24.313 25.081 12.380 1.00 24.58 179 LEU A CA 1
ATOM 1487 C C . LEU A 1 179 ? -25.054 24.739 11.056 1.00 24.58 179 LEU A C 1
ATOM 1489 O O . LEU A 1 179 ? -25.329 25.645 10.283 1.00 24.58 179 LEU A O 1
ATOM 1493 N N . SER A 1 180 ? -25.504 23.516 10.718 1.00 27.16 180 SER A N 1
ATOM 1494 C CA . SER A 1 180 ? -26.144 22.438 11.505 1.00 27.16 180 SER A CA 1
ATOM 1495 C C . SER A 1 180 ? -26.322 21.138 10.654 1.00 27.16 180 SER A C 1
ATOM 1497 O O . SER A 1 180 ? -26.015 21.159 9.462 1.00 27.16 180 SER A O 1
ATOM 1499 N N . PRO A 1 181 ? -26.826 20.016 11.224 1.00 35.41 181 PRO A N 1
ATOM 1500 C CA . PRO A 1 181 ? -26.651 18.649 10.716 1.00 35.41 181 PRO A CA 1
ATOM 1501 C C . PRO A 1 181 ? -27.863 18.080 9.955 1.00 35.41 181 PRO A C 1
ATOM 1503 O O . PRO A 1 181 ? -29.002 18.485 10.181 1.00 35.41 181 PRO A O 1
ATOM 1506 N N . ALA A 1 182 ? -27.636 17.036 9.152 1.00 22.25 182 ALA A N 1
ATOM 1507 C CA . ALA A 1 182 ? -28.693 16.101 8.771 1.00 22.25 182 ALA A CA 1
ATOM 1508 C C . ALA A 1 182 ? -28.153 14.670 8.631 1.00 22.25 182 ALA A C 1
ATOM 1510 O O . ALA A 1 182 ? -27.358 14.350 7.753 1.00 22.25 182 ALA A O 1
ATOM 1511 N N . CYS A 1 183 ? -28.626 13.825 9.545 1.00 25.91 183 CYS A N 1
ATOM 1512 C CA . CYS A 1 183 ? -28.619 12.372 9.482 1.00 25.91 183 CYS A CA 1
ATOM 1513 C C . CYS A 1 183 ? -29.383 11.888 8.237 1.00 25.91 183 CYS A C 1
ATOM 1515 O O . CYS A 1 183 ? -30.457 12.407 7.933 1.00 25.91 183 CYS A O 1
ATOM 1517 N N . GLY A 1 184 ? -28.860 10.870 7.553 1.00 22.61 184 GLY A N 1
ATOM 1518 C CA . GLY A 1 184 ? -29.528 10.240 6.420 1.00 22.61 184 GLY A CA 1
ATOM 1519 C C . GLY A 1 184 ? -28.905 8.891 6.091 1.00 22.61 184 GLY A C 1
ATOM 1520 O O . GLY A 1 184 ? -27.838 8.807 5.497 1.00 22.61 184 GLY A O 1
ATOM 1521 N N . THR A 1 185 ? -29.580 7.831 6.510 1.00 25.42 185 THR A N 1
ATOM 1522 C CA . THR A 1 185 ? -29.291 6.441 6.176 1.00 25.42 185 THR A CA 1
ATOM 1523 C C . THR A 1 185 ? -29.454 6.153 4.678 1.00 25.42 185 THR A C 1
ATOM 1525 O O . THR A 1 185 ? -30.369 6.652 4.026 1.00 25.42 185 THR A O 1
ATOM 1528 N N . SER A 1 186 ? -28.663 5.181 4.209 1.00 24.12 186 SER A N 1
ATOM 1529 C CA . SER A 1 186 ? -29.052 4.088 3.300 1.00 24.12 186 SER A CA 1
ATOM 1530 C C . SER A 1 186 ? -28.422 4.018 1.894 1.00 24.12 186 SER A C 1
ATOM 1532 O O . SER A 1 186 ? -28.414 4.973 1.128 1.00 24.12 186 SER A O 1
ATOM 1534 N N . ARG A 1 187 ? -28.068 2.758 1.577 1.00 23.44 187 ARG A N 1
ATOM 1535 C CA . ARG A 1 187 ? -28.062 2.047 0.281 1.00 23.44 187 ARG A CA 1
ATOM 1536 C C . ARG A 1 187 ? -26.769 2.002 -0.542 1.00 23.44 187 ARG A C 1
ATOM 1538 O O . ARG A 1 187 ? -26.451 2.894 -1.312 1.00 23.44 187 ARG A O 1
ATOM 1545 N N . LEU A 1 188 ? -26.154 0.815 -0.454 1.00 36.44 188 LEU A N 1
ATOM 1546 C CA . LEU A 1 188 ? -25.609 0.009 -1.554 1.00 36.44 188 LEU A CA 1
ATOM 1547 C C . LEU A 1 188 ? -25.985 0.537 -2.950 1.00 36.44 188 LEU A C 1
ATOM 1549 O O . LEU A 1 188 ? -27.121 0.380 -3.401 1.00 36.44 188 LEU A O 1
ATOM 1553 N N . GLY A 1 189 ? -24.996 1.092 -3.639 1.00 22.70 189 GLY A N 1
ATOM 1554 C CA . GLY A 1 189 ? -25.023 1.392 -5.062 1.00 22.70 189 GLY A CA 1
ATOM 1555 C C . GLY A 1 189 ? -23.589 1.405 -5.575 1.00 22.70 189 GLY A C 1
ATOM 1556 O O . GLY A 1 189 ? -22.731 2.041 -4.973 1.00 22.70 189 GLY A O 1
ATOM 1557 N N . LEU A 1 190 ? -23.320 0.657 -6.645 1.00 33.47 190 LEU A N 1
ATOM 1558 C CA . LEU A 1 190 ? -22.075 0.739 -7.410 1.00 33.47 190 LEU A CA 1
ATOM 1559 C C . LEU A 1 190 ? -21.802 2.212 -7.748 1.00 33.47 190 LEU A C 1
ATOM 1561 O O . LEU A 1 190 ? -22.589 2.818 -8.477 1.00 33.47 190 LEU A O 1
ATOM 1565 N N . GLU A 1 191 ? -20.733 2.795 -7.200 1.00 31.08 191 GLU A N 1
ATOM 1566 C CA . GLU A 1 191 ? -20.390 4.183 -7.510 1.00 31.08 191 GLU A CA 1
ATOM 1567 C C . GLU A 1 191 ? -20.009 4.330 -8.998 1.00 31.08 191 GLU A C 1
ATOM 1569 O O . GLU A 1 191 ? -19.303 3.475 -9.545 1.00 31.08 191 GLU A O 1
ATOM 1574 N N . PRO A 1 192 ? -20.459 5.404 -9.673 1.00 35.94 192 PRO A N 1
ATOM 1575 C CA . PRO A 1 192 ? -20.078 5.700 -11.051 1.00 35.94 192 PRO A CA 1
ATOM 1576 C C . PRO A 1 192 ? -18.575 6.031 -11.168 1.00 35.94 192 PRO A C 1
ATOM 1578 O O . PRO A 1 192 ? -17.954 6.456 -10.187 1.00 35.94 192 PRO A O 1
ATOM 1581 N N . PRO A 1 193 ? -17.972 5.861 -12.363 1.00 47.16 193 PRO A N 1
ATOM 1582 C CA . PRO A 1 193 ? -16.547 6.104 -12.576 1.00 47.16 193 PRO A CA 1
ATOM 1583 C C . PRO A 1 193 ? -16.160 7.547 -12.231 1.00 47.16 193 PRO A C 1
ATOM 1585 O O . PRO A 1 193 ? -16.868 8.485 -12.573 1.00 47.16 193 PRO A O 1
ATOM 1588 N N . LEU A 1 194 ? -15.006 7.720 -11.584 1.00 56.41 194 LEU A N 1
ATOM 1589 C CA . LEU A 1 194 ? -14.456 9.005 -11.121 1.00 56.41 194 LEU A CA 1
ATOM 1590 C C . LEU A 1 194 ? -13.892 9.906 -12.236 1.00 56.41 194 LEU A C 1
ATOM 1592 O O . LEU A 1 194 ? -13.369 10.986 -11.957 1.00 56.41 194 LEU A O 1
ATOM 1596 N N . LEU A 1 195 ? -13.961 9.456 -13.488 1.00 52.81 195 LEU A N 1
ATOM 1597 C CA . LEU A 1 195 ? -13.193 9.994 -14.604 1.00 52.81 195 LEU A CA 1
ATOM 1598 C C . LEU A 1 195 ? -14.108 10.374 -15.765 1.00 52.81 195 LEU A C 1
ATOM 1600 O O . LEU A 1 195 ? -15.022 9.627 -16.117 1.00 52.81 195 LEU A O 1
ATOM 1604 N N . SER A 1 196 ? -13.798 11.492 -16.420 1.00 44.88 196 SER A N 1
ATOM 1605 C CA . SER A 1 196 ? -14.284 11.775 -17.771 1.00 44.88 196 SER A CA 1
ATOM 1606 C 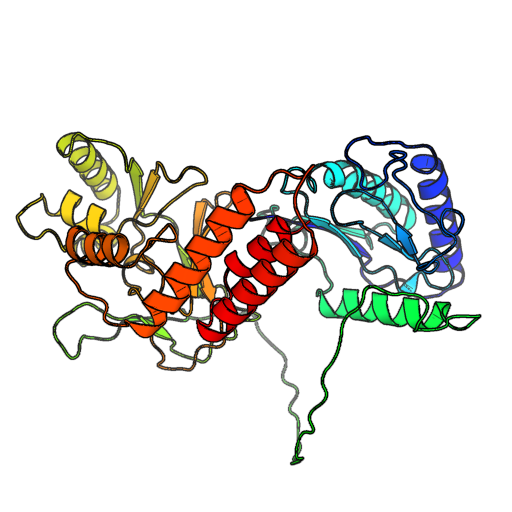C . SER A 1 196 ? -13.117 12.065 -18.707 1.00 44.88 196 SER A C 1
ATOM 1608 O O . SER A 1 196 ? -12.137 12.709 -18.327 1.00 44.88 196 SER A O 1
ATOM 1610 N N . ALA A 1 197 ? -13.232 11.586 -19.945 1.00 49.28 197 ALA A N 1
ATOM 1611 C CA . ALA A 1 197 ? -12.367 12.000 -21.040 1.00 49.28 197 ALA A CA 1
ATOM 1612 C C . ALA A 1 197 ? -13.036 13.177 -21.764 1.00 49.28 197 ALA A C 1
ATOM 1614 O O . ALA A 1 197 ? -14.127 13.015 -22.318 1.00 49.28 197 ALA A O 1
ATOM 1615 N N . ALA A 1 198 ? -12.402 14.350 -21.774 1.00 41.44 198 ALA A N 1
ATOM 1616 C CA . ALA A 1 198 ? -12.901 15.500 -22.529 1.00 41.44 198 ALA A CA 1
ATOM 1617 C C . ALA A 1 198 ? -12.312 15.541 -23.952 1.00 41.44 198 ALA A C 1
ATOM 1619 O O . ALA A 1 198 ? -11.235 15.008 -24.227 1.00 41.44 198 ALA A O 1
ATOM 1620 N N . LEU A 1 199 ? -13.038 16.177 -24.879 1.00 31.36 199 LEU A N 1
ATOM 1621 C CA . LEU A 1 199 ? -12.570 16.423 -26.247 1.00 31.36 199 LEU A CA 1
ATOM 1622 C C . LEU A 1 199 ? -11.497 17.534 -26.267 1.00 31.36 199 LEU A C 1
ATOM 1624 O O . LEU A 1 199 ? -11.607 18.498 -25.506 1.00 31.36 199 LEU A O 1
ATOM 1628 N N . PRO A 1 200 ? -10.475 17.429 -27.137 1.00 36.69 200 PRO A N 1
ATOM 1629 C CA . PRO A 1 200 ? -9.298 18.295 -27.093 1.00 36.69 200 PRO A CA 1
ATOM 1630 C C . PRO A 1 200 ? -9.621 19.741 -27.485 1.00 36.69 200 PRO A C 1
ATOM 1632 O O . PRO A 1 200 ? -10.307 19.982 -28.477 1.00 36.69 200 PRO A O 1
ATOM 1635 N N . ARG A 1 201 ? -9.051 20.714 -26.757 1.00 33.38 201 ARG A N 1
ATOM 1636 C CA . ARG A 1 201 ? -9.065 22.131 -27.168 1.00 33.38 201 ARG A CA 1
ATOM 1637 C C . ARG A 1 201 ? -7.973 22.470 -28.195 1.00 33.38 201 ARG A C 1
ATOM 1639 O O . ARG A 1 201 ? -8.221 23.329 -29.027 1.00 33.38 201 ARG A O 1
ATOM 1646 N N . ASN A 1 202 ? -6.824 21.774 -28.199 1.00 30.42 202 ASN A N 1
ATOM 1647 C CA . ASN A 1 202 ? -5.621 22.207 -28.942 1.00 30.42 202 ASN A CA 1
ATOM 1648 C C . ASN A 1 202 ? -4.870 21.102 -29.730 1.00 30.42 202 ASN A C 1
ATOM 1650 O O . ASN A 1 202 ? -3.683 21.240 -30.003 1.00 30.42 202 ASN A O 1
ATOM 1654 N N . GLY A 1 203 ? -5.527 20.008 -30.128 1.00 33.44 203 GLY A N 1
ATOM 1655 C CA . GLY A 1 203 ? -4.943 19.059 -31.097 1.00 33.44 203 GLY A CA 1
ATOM 1656 C C . GLY A 1 203 ? -3.859 18.094 -30.584 1.00 33.44 203 GLY A C 1
ATOM 1657 O O . GLY A 1 203 ? -3.289 17.373 -31.397 1.00 33.44 203 GLY A O 1
ATOM 1658 N N . MET A 1 204 ? -3.614 18.012 -29.273 1.00 37.00 204 MET A N 1
ATOM 1659 C CA . MET A 1 204 ? -2.792 16.970 -28.639 1.00 37.00 204 MET A CA 1
ATOM 1660 C C . MET A 1 204 ? -3.616 16.310 -27.523 1.00 37.00 204 MET A C 1
ATOM 1662 O O . MET A 1 204 ? -4.067 17.014 -26.629 1.00 37.00 204 MET A O 1
ATOM 1666 N N . GLU A 1 205 ? -3.830 14.995 -27.672 1.00 50.81 205 GLU A N 1
ATOM 1667 C CA . GLU A 1 205 ? -4.387 13.990 -26.738 1.00 50.81 205 GLU A CA 1
ATOM 1668 C C . GLU A 1 205 ? -5.721 14.285 -26.001 1.00 50.81 205 GLU A C 1
ATOM 1670 O O . GLU A 1 205 ? -6.221 15.403 -25.915 1.00 50.81 205 GLU A O 1
ATOM 1675 N N . LYS A 1 206 ? -6.403 13.215 -25.562 1.00 60.31 206 LYS A N 1
ATOM 1676 C CA . LYS A 1 206 ? -7.638 13.294 -24.763 1.00 60.31 206 LYS A CA 1
ATOM 1677 C C . LYS A 1 206 ? -7.238 13.345 -23.292 1.00 60.31 206 LYS A C 1
ATOM 1679 O O . LYS A 1 206 ? -6.858 12.313 -22.753 1.00 60.31 206 LYS A O 1
ATOM 1684 N N . ASN A 1 207 ? -7.354 14.504 -22.657 1.00 71.31 207 ASN A N 1
ATOM 1685 C CA . ASN A 1 207 ? -7.003 14.653 -21.246 1.00 71.31 207 ASN A CA 1
ATOM 1686 C C . ASN A 1 207 ? -8.084 14.025 -20.346 1.00 71.31 207 ASN A C 1
ATOM 1688 O O . ASN A 1 207 ? -9.280 14.037 -20.671 1.00 71.31 207 ASN A O 1
ATOM 1692 N N . VAL A 1 208 ? -7.647 13.485 -19.208 1.00 83.81 208 VAL A N 1
ATOM 1693 C CA . VAL A 1 208 ? -8.505 12.853 -18.198 1.00 83.81 208 VAL A CA 1
ATOM 1694 C C . VAL A 1 208 ? -8.721 13.831 -17.046 1.00 83.81 208 VAL A C 1
ATOM 1696 O O . VAL A 1 208 ? -7.755 14.335 -16.478 1.00 83.81 208 VAL A O 1
ATOM 1699 N N . TYR A 1 209 ? -9.979 14.083 -16.683 1.00 85.12 209 TYR A N 1
ATOM 1700 C CA . TYR A 1 209 ? -10.344 15.046 -15.639 1.00 85.12 209 TYR A CA 1
ATOM 1701 C C . TYR A 1 209 ? -11.176 14.396 -14.535 1.00 85.12 209 TYR A C 1
ATOM 1703 O O . TYR A 1 209 ? -11.993 13.504 -14.801 1.00 85.12 209 TYR A O 1
ATOM 1711 N N . ALA A 1 210 ? -10.994 14.882 -13.306 1.00 85.00 210 ALA A N 1
ATOM 1712 C CA . ALA A 1 210 ? -11.856 14.547 -12.181 1.00 85.00 210 ALA A CA 1
ATOM 1713 C C . ALA A 1 210 ? -13.266 15.113 -12.416 1.00 85.00 210 ALA A C 1
ATOM 1715 O O . ALA A 1 210 ? -13.420 16.289 -12.732 1.00 85.00 210 ALA A O 1
ATOM 1716 N N . ILE A 1 211 ? -14.306 14.292 -12.262 1.00 82.44 211 ILE A N 1
ATOM 1717 C CA . ILE A 1 211 ? -15.710 14.735 -12.428 1.00 82.44 211 ILE A CA 1
ATOM 1718 C C . ILE A 1 211 ? -16.378 15.161 -11.117 1.00 82.44 211 ILE A C 1
ATOM 1720 O O . ILE A 1 211 ? -17.543 15.539 -11.110 1.00 82.44 211 ILE A O 1
ATOM 1724 N N . ARG A 1 212 ? -15.661 15.017 -10.005 1.00 82.12 212 ARG A N 1
ATOM 1725 C CA . ARG A 1 212 ? -16.038 15.427 -8.650 1.00 82.12 212 ARG A CA 1
ATOM 1726 C C . ARG A 1 212 ? -14.767 15.540 -7.804 1.00 82.12 212 ARG A C 1
ATOM 1728 O O . ARG A 1 212 ? -13.748 14.978 -8.219 1.00 82.12 212 ARG A O 1
ATOM 1735 N N . PRO A 1 213 ? -14.810 16.181 -6.625 1.00 85.12 213 PRO A N 1
ATOM 1736 C CA . PRO A 1 213 ? -13.661 16.222 -5.730 1.00 85.12 213 PRO A CA 1
ATOM 1737 C C . PRO A 1 213 ? -13.207 14.814 -5.315 1.00 85.12 213 PRO A C 1
ATOM 1739 O O . PRO A 1 213 ? -14.033 13.957 -4.986 1.00 85.12 213 PRO A O 1
ATOM 1742 N N . ILE A 1 214 ? -11.896 14.579 -5.316 1.00 83.75 214 ILE A N 1
ATOM 1743 C CA . ILE A 1 214 ? -11.260 13.317 -4.920 1.00 83.75 214 ILE A CA 1
ATOM 1744 C C . ILE A 1 214 ? -10.349 13.613 -3.736 1.00 83.75 214 ILE A C 1
ATOM 1746 O O . ILE A 1 214 ? -9.414 14.393 -3.881 1.00 83.75 214 ILE A O 1
ATOM 1750 N N . SER A 1 215 ? -10.588 12.993 -2.579 1.00 80.94 215 SER A N 1
ATOM 1751 C CA . SER A 1 215 ? -9.690 13.177 -1.436 1.00 80.94 215 SER A CA 1
ATOM 1752 C C . SER A 1 215 ? -8.474 12.253 -1.501 1.00 80.94 215 SER A C 1
ATOM 1754 O O . SER A 1 215 ? -8.598 11.070 -1.834 1.00 80.94 215 SER A O 1
ATOM 1756 N N . ALA A 1 216 ? -7.316 12.775 -1.088 1.00 71.75 216 ALA A N 1
ATOM 1757 C CA . ALA A 1 216 ? -6.066 12.033 -0.931 1.00 71.75 216 ALA A CA 1
ATOM 1758 C C . ALA A 1 216 ? -6.194 10.837 0.025 1.00 71.75 216 ALA A C 1
ATOM 1760 O O . ALA A 1 216 ? -5.460 9.862 -0.095 1.00 71.75 216 ALA A O 1
ATOM 1761 N N . THR A 1 217 ? -7.113 10.917 0.991 1.00 59.91 217 THR A N 1
ATOM 1762 C CA . THR A 1 217 ? -7.202 9.968 2.109 1.00 59.91 217 THR A CA 1
ATOM 1763 C C . THR A 1 217 ? -7.971 8.685 1.785 1.00 59.91 217 THR A C 1
ATOM 1765 O O . THR A 1 217 ? -7.900 7.744 2.570 1.00 59.91 217 THR A O 1
ATOM 1768 N N . LEU A 1 218 ? -8.695 8.610 0.656 1.00 55.81 218 LEU A N 1
ATOM 1769 C CA . LEU A 1 218 ? -9.709 7.558 0.465 1.00 55.81 218 LEU A CA 1
ATOM 1770 C C . LEU A 1 218 ? -9.874 6.964 -0.947 1.00 55.81 218 LEU A C 1
ATOM 1772 O O . LEU A 1 218 ? -10.679 6.049 -1.101 1.00 55.81 218 LEU A O 1
ATOM 1776 N N . ALA A 1 219 ? -9.170 7.407 -1.993 1.00 64.75 219 ALA A N 1
ATOM 1777 C CA . ALA A 1 219 ? -9.598 7.057 -3.355 1.00 64.75 219 ALA A CA 1
ATOM 1778 C C . ALA A 1 219 ? -8.549 6.335 -4.212 1.00 64.75 219 ALA A C 1
ATOM 1780 O O . ALA A 1 219 ? -7.642 6.941 -4.792 1.00 64.75 219 ALA A O 1
ATOM 1781 N N . ARG A 1 220 ? -8.773 5.029 -4.412 1.00 81.75 220 ARG A N 1
ATOM 1782 C CA . ARG A 1 220 ? -8.349 4.347 -5.640 1.00 81.75 220 ARG A CA 1
ATOM 1783 C C . ARG A 1 220 ? -9.245 4.822 -6.782 1.00 81.75 220 ARG A C 1
ATOM 1785 O O . ARG A 1 220 ? -10.414 4.458 -6.852 1.00 81.75 220 ARG A O 1
ATOM 1792 N N . ILE A 1 221 ? -8.677 5.629 -7.667 1.00 86.69 221 ILE A N 1
ATOM 1793 C CA . ILE A 1 221 ? -9.356 6.279 -8.794 1.00 86.69 221 ILE A CA 1
ATOM 1794 C C . ILE A 1 221 ? -9.648 5.275 -9.911 1.00 86.69 221 ILE A C 1
ATOM 1796 O O . ILE A 1 221 ? -10.715 5.304 -10.520 1.00 86.69 221 ILE A O 1
ATOM 1800 N N . LEU A 1 222 ? -8.695 4.379 -10.179 1.00 87.88 222 LEU A N 1
ATOM 1801 C CA . LEU A 1 222 ? -8.801 3.374 -11.232 1.00 87.88 222 LEU A CA 1
ATOM 1802 C C . LEU A 1 222 ? -8.183 2.053 -10.770 1.00 87.88 222 LEU A C 1
ATOM 1804 O O . LEU A 1 222 ? -7.154 2.031 -10.094 1.00 87.88 222 LEU A O 1
ATOM 1808 N N . SER A 1 223 ? -8.800 0.942 -11.167 1.00 91.31 223 SER A N 1
ATOM 1809 C CA . SER A 1 223 ? -8.192 -0.385 -11.118 1.00 91.31 223 SER A CA 1
ATOM 1810 C C . SER A 1 223 ? -8.464 -1.103 -12.433 1.00 91.31 223 SER A C 1
ATOM 1812 O O . SER A 1 223 ? -9.606 -1.459 -12.727 1.00 91.31 223 SER A O 1
ATOM 1814 N N . GLU A 1 224 ? -7.427 -1.348 -13.225 1.00 92.88 224 GLU A N 1
ATOM 1815 C CA . GLU A 1 224 ? -7.545 -1.817 -14.605 1.00 92.88 224 GLU A CA 1
ATOM 1816 C C . GLU A 1 224 ? -6.668 -3.051 -14.862 1.00 92.88 224 GLU A C 1
ATOM 1818 O O . GLU A 1 224 ? -5.485 -3.066 -14.531 1.00 92.88 224 GLU A O 1
ATOM 1823 N N . ALA A 1 225 ? -7.248 -4.104 -15.445 1.00 92.38 225 ALA A N 1
ATOM 1824 C CA . ALA A 1 225 ? -6.482 -5.252 -15.928 1.00 92.38 225 ALA A CA 1
ATOM 1825 C C . ALA A 1 225 ? -5.888 -4.926 -17.303 1.00 92.38 225 ALA A C 1
ATOM 1827 O O . ALA A 1 225 ? -6.564 -4.277 -18.106 1.00 92.38 225 ALA A O 1
ATOM 1828 N N . PRO A 1 226 ? -4.670 -5.401 -17.605 1.00 94.56 226 PRO A N 1
ATOM 1829 C CA . PRO A 1 226 ? -4.077 -5.168 -18.909 1.00 94.56 226 PRO A CA 1
ATOM 1830 C C . PRO A 1 226 ? -4.880 -5.915 -19.975 1.00 94.56 226 PRO A C 1
ATOM 1832 O O . PRO A 1 226 ? -5.296 -7.055 -19.758 1.00 94.56 226 PRO A O 1
ATOM 1835 N N . ILE A 1 227 ? -5.072 -5.306 -21.145 1.00 94.31 227 ILE A N 1
ATOM 1836 C CA . ILE A 1 227 ? -5.650 -6.033 -22.284 1.00 94.31 227 ILE A CA 1
ATOM 1837 C C . ILE A 1 227 ? -4.640 -7.013 -22.895 1.00 94.31 227 ILE A C 1
ATOM 1839 O O . ILE A 1 227 ? -5.037 -8.010 -23.488 1.00 94.31 227 ILE A O 1
ATOM 1843 N N . PHE A 1 228 ? -3.345 -6.738 -22.719 1.00 93.38 228 PHE A N 1
ATOM 1844 C CA . PHE A 1 228 ? -2.234 -7.650 -22.971 1.00 93.38 228 PHE A CA 1
ATOM 1845 C C . PHE A 1 228 ? -0.975 -7.177 -22.231 1.00 93.38 228 PHE A C 1
ATOM 1847 O O . PHE A 1 228 ? -0.882 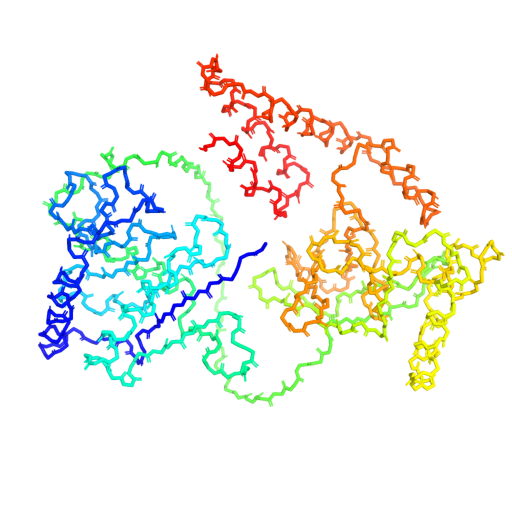-6.015 -21.819 1.00 93.38 228 PHE A O 1
ATOM 1854 N N . LYS A 1 229 ? 0.001 -8.078 -22.098 1.00 92.00 229 LYS A N 1
ATOM 1855 C CA . LYS A 1 229 ? 1.354 -7.789 -21.612 1.00 92.00 229 LYS A CA 1
ATOM 1856 C C . LYS A 1 229 ? 2.374 -8.060 -22.718 1.00 92.00 229 LYS A C 1
ATOM 1858 O O . LYS A 1 229 ? 2.144 -8.932 -23.552 1.00 92.00 229 LYS A O 1
ATOM 1863 N N . VAL A 1 230 ? 3.477 -7.322 -22.713 1.00 89.06 230 VAL A N 1
ATOM 1864 C CA . VAL A 1 230 ? 4.614 -7.478 -23.631 1.00 89.06 230 VAL A CA 1
ATOM 1865 C C . VAL A 1 230 ? 5.924 -7.364 -22.862 1.00 89.06 230 VAL A C 1
ATOM 1867 O O . VAL A 1 230 ? 6.007 -6.624 -21.879 1.00 89.06 230 VAL A O 1
ATOM 1870 N N . ARG A 1 231 ? 6.963 -8.063 -23.323 1.00 83.56 231 ARG A N 1
ATOM 1871 C CA . ARG A 1 231 ? 8.322 -7.889 -22.791 1.00 83.56 231 ARG A CA 1
ATOM 1872 C C . ARG A 1 231 ? 8.890 -6.558 -23.276 1.00 83.56 231 ARG A C 1
ATOM 1874 O O . ARG A 1 231 ? 8.754 -6.223 -24.451 1.00 83.56 231 ARG A O 1
ATOM 1881 N N . ARG A 1 232 ? 9.515 -5.792 -22.382 1.00 71.88 232 ARG A N 1
ATOM 1882 C CA . ARG A 1 232 ? 10.066 -4.462 -22.704 1.00 71.88 232 ARG A CA 1
ATOM 1883 C C . ARG A 1 232 ? 11.479 -4.520 -23.278 1.00 71.88 232 ARG A C 1
ATOM 1885 O O . ARG A 1 232 ? 11.845 -3.618 -24.028 1.00 71.88 232 ARG A O 1
ATOM 1892 N N . ASP A 1 233 ? 12.212 -5.586 -22.971 1.00 71.94 233 ASP A N 1
ATOM 1893 C CA . ASP A 1 233 ? 13.614 -5.771 -23.365 1.00 71.94 233 ASP A CA 1
ATOM 1894 C C . ASP A 1 233 ? 13.788 -6.630 -24.627 1.00 71.94 233 ASP A C 1
ATOM 1896 O O . ASP A 1 233 ? 14.905 -7.011 -24.960 1.00 71.94 233 ASP A O 1
ATOM 1900 N N . GLU A 1 234 ? 12.701 -6.948 -25.338 1.00 83.75 234 GLU A N 1
ATOM 1901 C CA . GLU A 1 234 ? 12.759 -7.710 -26.589 1.00 83.75 234 GLU A CA 1
ATOM 1902 C C . GLU A 1 234 ? 13.306 -6.830 -27.733 1.00 83.75 234 GLU A C 1
ATOM 1904 O O . GLU A 1 234 ? 12.650 -5.850 -28.111 1.00 83.75 234 GLU A O 1
ATOM 1909 N N . PRO A 1 235 ? 14.496 -7.136 -28.293 1.00 79.75 235 PRO A N 1
ATOM 1910 C CA . PRO A 1 235 ? 15.074 -6.348 -29.377 1.00 79.75 235 PRO A CA 1
ATOM 1911 C C . PRO A 1 235 ? 14.381 -6.572 -30.728 1.00 79.75 235 PRO A C 1
ATOM 1913 O O . PRO A 1 235 ? 14.443 -5.684 -31.583 1.00 79.75 235 PRO A O 1
ATOM 1916 N N . ASP A 1 236 ? 13.740 -7.725 -30.953 1.00 87.50 236 ASP A N 1
ATOM 1917 C CA . ASP A 1 236 ? 13.084 -8.014 -32.227 1.00 87.50 236 ASP A CA 1
ATOM 1918 C C . ASP A 1 236 ? 11.675 -7.403 -32.287 1.00 87.50 236 ASP A C 1
ATOM 1920 O O . ASP A 1 236 ? 10.694 -7.909 -31.736 1.00 87.50 236 ASP A O 1
ATOM 1924 N N . HIS A 1 237 ? 11.570 -6.299 -33.025 1.00 88.06 237 HIS A N 1
ATOM 1925 C CA . HIS A 1 237 ? 10.313 -5.591 -33.245 1.00 88.06 237 HIS A CA 1
ATOM 1926 C C . HIS A 1 237 ? 9.219 -6.467 -33.877 1.00 88.06 237 HIS A C 1
ATOM 1928 O O . HIS A 1 237 ? 8.047 -6.258 -33.563 1.00 88.06 237 HIS A O 1
ATOM 1934 N N . GLN A 1 238 ? 9.568 -7.428 -34.741 1.00 87.69 238 GLN A N 1
ATOM 1935 C CA . GLN A 1 238 ? 8.585 -8.295 -35.395 1.00 87.69 238 GLN A CA 1
ATOM 1936 C C . GLN A 1 238 ? 7.974 -9.280 -34.395 1.00 87.69 238 GLN A C 1
ATOM 1938 O O . GLN A 1 238 ? 6.765 -9.502 -34.412 1.00 87.69 238 GLN A O 1
ATOM 1943 N N . VAL A 1 239 ? 8.787 -9.811 -33.477 1.00 89.81 239 VAL A N 1
ATOM 1944 C CA . VAL A 1 239 ? 8.322 -10.702 -32.404 1.00 89.81 239 VAL A CA 1
ATOM 1945 C C . VAL A 1 239 ? 7.329 -9.980 -31.494 1.00 89.81 239 VAL A C 1
ATOM 1947 O O . VAL A 1 239 ? 6.274 -10.531 -31.171 1.00 89.81 239 VAL A O 1
ATOM 1950 N N . VAL A 1 240 ? 7.629 -8.736 -31.111 1.00 87.69 240 VAL A N 1
ATOM 1951 C CA . VAL A 1 240 ? 6.717 -7.918 -30.294 1.00 87.69 240 VAL A CA 1
ATOM 1952 C C . VAL A 1 240 ? 5.420 -7.619 -31.051 1.00 87.69 240 VAL A C 1
ATOM 1954 O O . VAL A 1 240 ? 4.335 -7.725 -30.477 1.00 87.69 240 VAL A O 1
ATOM 1957 N N . ASP A 1 241 ? 5.506 -7.297 -32.343 1.00 88.38 241 ASP A N 1
ATOM 1958 C CA . ASP A 1 241 ? 4.333 -7.064 -33.190 1.00 88.38 241 ASP A CA 1
ATOM 1959 C C . ASP A 1 241 ? 3.424 -8.291 -33.271 1.00 88.38 241 ASP A C 1
ATOM 1961 O O . ASP A 1 241 ? 2.213 -8.186 -33.059 1.00 88.38 241 ASP A O 1
ATOM 1965 N N . ASP A 1 242 ? 3.997 -9.467 -33.518 1.00 88.50 242 ASP A N 1
ATOM 1966 C CA . ASP A 1 242 ? 3.244 -10.714 -33.627 1.00 88.50 242 ASP A CA 1
ATOM 1967 C C . ASP A 1 242 ? 2.558 -11.073 -32.298 1.00 88.50 242 ASP A C 1
ATOM 1969 O O . ASP A 1 242 ? 1.401 -11.513 -32.296 1.00 88.50 242 ASP A O 1
ATOM 1973 N N . GLN A 1 243 ? 3.219 -10.818 -31.161 1.00 91.31 243 GLN A N 1
ATOM 1974 C CA . GLN A 1 243 ? 2.623 -10.965 -29.828 1.00 91.31 243 GLN A CA 1
ATOM 1975 C C . GLN A 1 243 ? 1.418 -10.033 -29.639 1.00 91.31 243 GLN A C 1
ATOM 1977 O O . GLN A 1 243 ? 0.349 -10.494 -29.228 1.00 91.31 243 GLN A O 1
ATOM 1982 N N . ILE A 1 244 ? 1.555 -8.747 -29.984 1.00 92.06 244 ILE A N 1
ATOM 1983 C CA . ILE A 1 244 ? 0.467 -7.761 -29.873 1.00 92.06 244 ILE A CA 1
ATOM 1984 C C . ILE A 1 244 ? -0.697 -8.152 -30.787 1.00 92.06 244 ILE A C 1
ATOM 1986 O O . ILE A 1 244 ? -1.848 -8.171 -30.353 1.00 92.06 244 ILE A O 1
ATOM 1990 N N . VAL A 1 245 ? -0.423 -8.504 -32.045 1.00 90.19 245 VAL A N 1
ATOM 1991 C CA . VAL A 1 245 ? -1.447 -8.910 -33.016 1.00 90.19 245 VAL A CA 1
ATOM 1992 C C . VAL A 1 245 ? -2.190 -10.156 -32.536 1.00 90.19 245 VAL A C 1
ATOM 1994 O O . VAL A 1 245 ? -3.419 -10.211 -32.634 1.00 90.19 245 VAL A O 1
ATOM 1997 N N . SER A 1 246 ? -1.472 -11.150 -32.013 1.00 92.62 246 SER A N 1
ATOM 1998 C CA . SER A 1 246 ? -2.068 -12.363 -31.448 1.00 92.62 246 SER A CA 1
ATOM 1999 C C . SER A 1 246 ? -2.984 -12.039 -30.265 1.00 92.62 246 SER A C 1
ATOM 2001 O O . SER A 1 246 ? -4.134 -12.482 -30.234 1.00 92.62 246 SER A O 1
ATOM 2003 N N . ALA A 1 247 ? -2.525 -11.188 -29.342 1.00 92.56 247 ALA A N 1
ATOM 2004 C CA . ALA A 1 247 ? -3.314 -10.777 -28.188 1.00 92.56 247 ALA A CA 1
ATOM 2005 C C . ALA A 1 247 ? -4.550 -9.954 -28.585 1.00 92.56 247 ALA A C 1
ATOM 2007 O O . ALA A 1 247 ? -5.637 -10.194 -28.080 1.00 92.56 247 ALA A O 1
ATOM 2008 N N . LEU A 1 248 ? -4.441 -9.032 -29.545 1.00 87.94 248 LEU A N 1
ATOM 2009 C CA . LEU A 1 248 ? -5.588 -8.244 -30.008 1.00 87.94 248 LEU A CA 1
ATOM 2010 C C . LEU A 1 248 ? -6.639 -9.096 -30.725 1.00 87.94 248 LEU A C 1
ATOM 2012 O O . LEU A 1 248 ? -7.833 -8.815 -30.605 1.00 87.94 248 LEU A O 1
ATOM 2016 N N . LYS A 1 249 ? -6.226 -10.143 -31.453 1.00 88.88 249 LYS A N 1
ATOM 2017 C CA . LYS A 1 249 ? -7.150 -11.071 -32.127 1.00 88.88 249 LYS A CA 1
ATOM 2018 C C . LYS A 1 249 ? -8.055 -11.824 -31.151 1.00 88.88 249 LYS A C 1
ATOM 2020 O O . LYS A 1 249 ? -9.150 -12.202 -31.558 1.00 88.88 249 LYS A O 1
ATOM 2025 N N . SER A 1 250 ? -7.622 -12.035 -29.906 1.00 89.50 250 SER A N 1
ATOM 2026 C CA . SER A 1 250 ? -8.435 -12.696 -28.876 1.00 89.50 250 SER A CA 1
ATOM 2027 C C . SER A 1 250 ? -9.399 -11.746 -28.150 1.00 89.50 250 SER A C 1
ATOM 2029 O O . SER A 1 250 ? -10.292 -12.215 -27.446 1.00 89.50 250 SER A O 1
ATOM 2031 N N . LEU A 1 251 ? -9.264 -10.427 -28.342 1.00 87.75 251 LEU A N 1
ATOM 2032 C CA . LEU A 1 251 ? -10.162 -9.417 -27.776 1.00 87.75 251 LEU A CA 1
ATOM 2033 C C . LEU A 1 251 ? -11.406 -9.192 -28.644 1.00 87.75 251 LEU A C 1
ATOM 2035 O O . LEU A 1 251 ? -11.398 -9.409 -29.857 1.00 87.75 251 LEU A O 1
ATOM 2039 N N . ASP A 1 252 ? -12.466 -8.669 -28.028 1.00 88.25 252 ASP A N 1
ATOM 2040 C CA . ASP A 1 252 ? -13.656 -8.212 -28.742 1.00 88.25 252 ASP A CA 1
ATOM 2041 C C . ASP A 1 252 ? -13.384 -6.967 -29.617 1.00 88.25 252 ASP A C 1
ATOM 2043 O O . ASP A 1 252 ? -12.369 -6.272 -29.494 1.00 88.25 252 ASP A O 1
ATOM 2047 N N . ARG A 1 253 ? -14.313 -6.677 -30.537 1.00 79.56 253 ARG A N 1
ATOM 2048 C CA . ARG A 1 253 ? -14.172 -5.581 -31.510 1.00 79.56 253 ARG A CA 1
ATOM 2049 C C . ARG A 1 253 ? -14.112 -4.199 -30.868 1.00 79.56 253 ARG A C 1
ATOM 2051 O O . ARG A 1 253 ? -13.469 -3.316 -31.439 1.00 79.56 253 ARG A O 1
ATOM 2058 N N . ASP A 1 254 ? -14.752 -4.001 -29.721 1.00 81.19 254 ASP A N 1
ATOM 2059 C CA . ASP A 1 254 ? -14.767 -2.704 -29.054 1.00 81.19 254 ASP A CA 1
ATOM 2060 C C . ASP A 1 254 ? -13.432 -2.444 -28.357 1.00 81.19 254 ASP A C 1
ATOM 2062 O O . ASP A 1 254 ? -12.866 -1.364 -28.524 1.00 81.19 254 ASP A O 1
ATOM 2066 N N . ARG A 1 255 ? -12.844 -3.455 -27.706 1.00 81.56 255 ARG A N 1
ATOM 2067 C CA . ARG A 1 255 ? -11.475 -3.382 -27.166 1.00 81.56 255 ARG A CA 1
ATOM 2068 C C . ARG A 1 255 ? -10.418 -3.208 -28.255 1.00 81.56 255 ARG A C 1
ATOM 2070 O O . ARG A 1 255 ? -9.504 -2.405 -28.082 1.00 81.56 255 ARG A O 1
ATOM 2077 N N . GLN A 1 256 ? -10.557 -3.889 -29.396 1.00 80.75 256 GLN A N 1
ATOM 2078 C CA . GLN A 1 256 ? -9.683 -3.668 -30.558 1.00 80.75 256 GLN A CA 1
ATOM 2079 C C . GLN A 1 256 ? -9.774 -2.217 -31.053 1.00 80.75 256 GLN A C 1
ATOM 2081 O O . GLN A 1 256 ? -8.754 -1.567 -31.275 1.00 80.75 256 GLN A O 1
ATOM 2086 N N . ARG A 1 257 ? -10.991 -1.677 -31.197 1.00 80.38 257 ARG A N 1
ATOM 2087 C CA . ARG A 1 257 ? -11.196 -0.280 -31.609 1.00 80.38 257 ARG A CA 1
ATOM 2088 C C . ARG A 1 257 ? -10.621 0.696 -30.580 1.00 80.38 257 ARG A C 1
ATOM 2090 O O . ARG A 1 257 ? -10.007 1.687 -30.968 1.00 80.38 257 ARG A O 1
ATOM 2097 N N . ALA A 1 258 ? -10.790 0.408 -29.290 1.00 79.88 258 ALA A N 1
ATOM 2098 C CA . ALA A 1 258 ? -10.239 1.210 -28.206 1.00 79.88 258 ALA A CA 1
ATOM 2099 C C . ALA A 1 258 ? -8.704 1.246 -28.255 1.00 79.88 258 ALA A C 1
ATOM 2101 O O . ALA A 1 258 ? -8.143 2.336 -28.162 1.00 79.88 258 ALA A O 1
ATOM 2102 N N . PHE A 1 259 ? -8.041 0.113 -28.510 1.00 86.94 259 PHE A N 1
ATOM 2103 C CA . PHE A 1 259 ? -6.591 0.052 -28.727 1.00 86.94 259 PHE A CA 1
ATOM 2104 C C . PHE A 1 259 ? -6.137 0.990 -29.854 1.00 86.94 259 PHE A C 1
ATOM 2106 O O . PHE A 1 259 ? -5.294 1.853 -29.635 1.00 86.94 259 PHE A O 1
ATOM 2113 N N . PHE A 1 260 ? -6.752 0.895 -31.039 1.00 83.81 260 PHE A N 1
ATOM 2114 C CA . PHE A 1 260 ? -6.403 1.752 -32.183 1.00 83.81 260 PHE A CA 1
ATOM 2115 C C . PHE A 1 260 ? -6.763 3.235 -31.996 1.00 83.81 260 PHE A C 1
ATOM 2117 O O . PHE A 1 260 ? -6.377 4.065 -32.815 1.00 83.81 260 PHE A O 1
ATOM 2124 N N . SER A 1 261 ? -7.507 3.575 -30.940 1.00 82.38 261 SER A N 1
ATOM 2125 C CA . SER A 1 261 ? -7.822 4.959 -30.569 1.00 82.38 261 SER A CA 1
ATOM 2126 C C . SER A 1 261 ? -6.819 5.586 -29.593 1.00 82.38 261 SER A C 1
ATOM 2128 O O . SER A 1 261 ? -6.980 6.756 -29.236 1.00 82.38 261 SER A O 1
ATOM 2130 N N . LEU A 1 262 ? -5.847 4.811 -29.101 1.00 80.56 262 LEU A N 1
ATOM 2131 C CA . LEU A 1 262 ? -4.755 5.310 -28.268 1.00 80.56 262 LEU A CA 1
ATOM 2132 C C . LEU A 1 262 ? -3.731 6.072 -29.118 1.00 80.56 262 LEU A C 1
ATOM 2134 O O . LEU A 1 262 ? -3.674 5.918 -30.340 1.00 80.56 262 LEU A O 1
ATOM 2138 N N . HIS A 1 263 ? -2.932 6.920 -28.470 1.00 81.25 263 HIS A N 1
ATOM 2139 C CA . HIS A 1 263 ? -1.955 7.741 -29.176 1.00 81.25 263 HIS A CA 1
ATOM 2140 C C . HIS A 1 263 ? -0.832 6.890 -29.780 1.00 81.25 263 HIS A C 1
ATOM 2142 O O . HIS A 1 263 ? -0.402 5.899 -29.197 1.00 81.25 263 HIS A O 1
ATOM 2148 N N . ASN A 1 264 ? -0.331 7.286 -30.948 1.00 83.00 264 ASN A N 1
ATOM 2149 C CA . ASN A 1 264 ? 0.837 6.676 -31.572 1.00 83.00 264 ASN A CA 1
ATOM 2150 C C . ASN A 1 264 ? 1.879 7.764 -31.836 1.00 83.00 264 ASN A C 1
ATOM 2152 O O . ASN A 1 264 ? 1.842 8.412 -32.886 1.00 83.00 264 ASN A O 1
ATOM 2156 N N . ALA A 1 265 ? 2.820 7.927 -30.905 1.00 76.12 265 ALA A N 1
ATOM 2157 C CA . ALA A 1 265 ? 3.888 8.922 -31.022 1.00 76.12 265 ALA A CA 1
ATOM 2158 C C . ALA A 1 265 ? 4.877 8.587 -32.154 1.00 76.12 265 ALA A C 1
ATOM 2160 O O . ALA A 1 265 ? 5.557 9.460 -32.685 1.00 76.12 265 ALA A O 1
ATOM 2161 N N . TYR A 1 266 ? 4.937 7.318 -32.568 1.00 75.62 266 TYR A N 1
ATOM 2162 C CA . TYR A 1 266 ? 5.887 6.824 -33.564 1.00 75.62 266 TYR A CA 1
ATOM 2163 C C . TYR A 1 266 ? 5.363 6.933 -35.005 1.00 75.62 266 TYR A C 1
ATOM 2165 O O . TYR A 1 266 ? 6.131 6.762 -35.958 1.00 75.62 266 TYR A O 1
ATOM 2173 N N . GLY A 1 267 ? 4.076 7.236 -35.201 1.00 78.50 267 GLY A N 1
ATOM 2174 C CA . GLY A 1 267 ? 3.474 7.419 -36.521 1.00 78.50 267 GLY A CA 1
ATOM 2175 C C . GLY A 1 267 ? 3.766 6.250 -37.470 1.00 78.50 267 GLY A C 1
ATOM 2176 O O . GLY A 1 267 ? 3.414 5.110 -37.181 1.00 78.50 267 GLY A O 1
ATOM 2177 N N . LYS A 1 268 ? 4.412 6.542 -38.609 1.00 81.94 268 LYS A N 1
ATOM 2178 C CA . LYS A 1 268 ? 4.792 5.554 -39.642 1.00 81.94 268 LYS A CA 1
ATOM 2179 C C . LYS A 1 268 ? 6.178 4.927 -39.440 1.00 81.94 268 LYS A C 1
ATOM 2181 O O . LYS A 1 268 ? 6.572 4.093 -40.247 1.00 81.94 268 LYS A O 1
ATOM 2186 N N . SER A 1 269 ? 6.936 5.350 -38.425 1.00 77.31 269 SER A N 1
ATOM 2187 C CA . SER A 1 269 ? 8.278 4.799 -38.161 1.00 77.31 269 SER A CA 1
ATOM 2188 C C . SER A 1 269 ? 8.238 3.364 -37.626 1.00 77.31 269 SER A C 1
ATOM 2190 O O . SER A 1 269 ? 9.228 2.648 -37.713 1.00 77.31 269 SER A O 1
ATOM 2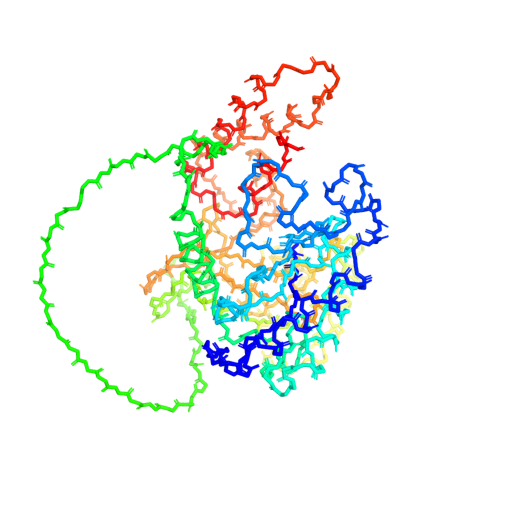192 N N . HIS A 1 270 ? 7.089 2.952 -37.094 1.00 80.62 270 HIS A N 1
ATOM 2193 C CA . HIS A 1 270 ? 6.798 1.605 -36.622 1.00 80.62 270 HIS A CA 1
ATOM 2194 C C . HIS A 1 270 ? 5.456 1.156 -37.204 1.00 80.62 270 HIS A C 1
ATOM 2196 O O . HIS A 1 270 ? 4.689 1.973 -37.728 1.00 80.62 270 HIS A O 1
ATOM 2202 N N . SER A 1 271 ? 5.146 -0.137 -37.091 1.00 86.38 271 SER A N 1
ATOM 2203 C CA . SER A 1 271 ? 3.778 -0.586 -37.331 1.00 86.38 271 SER A CA 1
ATOM 2204 C C . SER A 1 271 ? 2.818 0.129 -36.358 1.00 86.38 271 SER A C 1
ATOM 2206 O O . SER A 1 271 ? 3.231 0.554 -35.271 1.00 86.38 271 SER A O 1
ATOM 2208 N N . PRO A 1 272 ? 1.522 0.256 -36.693 1.00 81.44 272 PRO A N 1
ATOM 2209 C CA . PRO A 1 272 ? 0.545 0.820 -35.768 1.00 81.44 272 PRO A CA 1
ATOM 2210 C C . PRO A 1 272 ? 0.468 0.060 -34.436 1.00 81.44 272 PRO A C 1
ATOM 2212 O O . PRO A 1 272 ? 0.222 0.678 -33.407 1.00 81.44 272 PRO A O 1
ATOM 2215 N N . PHE A 1 273 ? 0.698 -1.255 -34.439 1.00 87.19 273 PHE A N 1
ATOM 2216 C CA . PHE A 1 273 ? 0.630 -2.098 -33.245 1.00 87.19 273 PHE A CA 1
ATOM 2217 C C . PHE A 1 273 ? 1.775 -1.777 -32.282 1.00 87.19 273 PHE A C 1
ATOM 2219 O O . PHE A 1 273 ? 1.529 -1.348 -31.152 1.00 87.19 273 PHE A O 1
ATOM 2226 N N . LEU A 1 274 ? 3.016 -1.900 -32.755 1.00 86.88 274 LEU A N 1
ATOM 2227 C CA . LEU A 1 274 ? 4.206 -1.585 -31.978 1.00 86.88 274 LEU A CA 1
ATOM 2228 C C . LEU A 1 274 ? 4.279 -0.104 -31.601 1.00 86.88 274 LEU A C 1
ATOM 2230 O O . LEU A 1 274 ? 4.617 0.211 -30.464 1.00 86.88 274 LEU A O 1
ATOM 2234 N N . GLY A 1 275 ? 3.935 0.808 -32.514 1.00 81.31 275 GLY A N 1
ATOM 2235 C CA . GLY A 1 275 ? 3.933 2.247 -32.243 1.00 81.31 275 GLY A CA 1
ATOM 2236 C C . GLY A 1 275 ? 2.990 2.618 -31.098 1.00 81.31 275 GLY A C 1
ATOM 2237 O O . GLY A 1 275 ? 3.415 3.247 -30.131 1.00 81.31 275 GLY A O 1
ATOM 2238 N N . ILE A 1 276 ? 1.738 2.146 -31.148 1.00 84.44 276 ILE A N 1
ATOM 2239 C CA . ILE A 1 276 ? 0.762 2.359 -30.069 1.00 84.44 276 ILE A CA 1
ATOM 2240 C C . ILE A 1 276 ? 1.244 1.708 -28.769 1.00 84.44 276 ILE A C 1
ATOM 2242 O O . ILE A 1 276 ? 1.220 2.350 -27.719 1.00 84.44 276 ILE A O 1
ATOM 2246 N N . ALA A 1 277 ? 1.711 0.458 -28.811 1.00 86.81 277 ALA A N 1
ATOM 2247 C CA . ALA A 1 277 ? 2.166 -0.230 -27.606 1.00 86.81 277 ALA A CA 1
ATOM 2248 C C . ALA A 1 277 ? 3.361 0.483 -26.952 1.00 86.81 277 ALA A C 1
ATOM 2250 O O . ALA A 1 277 ? 3.321 0.756 -25.756 1.00 86.81 277 ALA A O 1
ATOM 2251 N N . ARG A 1 278 ? 4.389 0.876 -27.716 1.00 83.50 278 ARG A N 1
ATOM 2252 C CA . ARG A 1 278 ? 5.563 1.591 -27.177 1.00 83.50 278 ARG A CA 1
ATOM 2253 C C . ARG A 1 278 ? 5.211 2.940 -26.561 1.00 83.50 278 ARG A C 1
ATOM 2255 O O . ARG A 1 278 ? 5.894 3.360 -25.631 1.00 83.50 278 ARG A O 1
ATOM 2262 N N . THR A 1 279 ? 4.185 3.614 -27.077 1.00 78.00 279 THR A N 1
ATOM 2263 C CA . THR A 1 279 ? 3.705 4.885 -26.523 1.00 78.00 279 THR A CA 1
ATOM 2264 C C . THR A 1 279 ? 2.929 4.693 -25.217 1.00 78.00 279 THR A C 1
ATOM 2266 O O . THR A 1 279 ? 3.080 5.500 -24.308 1.00 78.00 279 THR A O 1
ATOM 2269 N N . ASN A 1 280 ? 2.118 3.637 -25.104 1.00 87.44 280 ASN A N 1
ATOM 2270 C CA . ASN A 1 280 ? 1.064 3.550 -24.082 1.00 87.44 280 ASN A CA 1
ATOM 2271 C C . ASN A 1 280 ? 1.288 2.476 -23.009 1.00 87.44 280 ASN A C 1
ATOM 2273 O O . ASN A 1 280 ? 0.569 2.462 -22.009 1.00 87.44 280 ASN A O 1
ATOM 2277 N N . VAL A 1 281 ? 2.223 1.546 -23.214 1.00 88.56 281 VAL A N 1
ATOM 2278 C CA . VAL A 1 281 ? 2.498 0.470 -22.259 1.00 88.56 281 VAL A CA 1
ATOM 2279 C C . VAL A 1 281 ? 3.064 1.040 -20.957 1.00 88.56 281 VAL A C 1
ATOM 2281 O O . VAL A 1 281 ? 4.075 1.744 -20.944 1.00 88.56 281 VAL A O 1
ATOM 2284 N N . LEU A 1 282 ? 2.425 0.674 -19.850 1.00 86.94 282 LEU A N 1
ATOM 2285 C CA . LEU A 1 282 ? 2.817 1.038 -18.494 1.00 86.94 282 LEU A CA 1
ATOM 2286 C C . LEU A 1 282 ? 3.579 -0.122 -17.833 1.00 86.94 282 LEU A C 1
ATOM 2288 O O . LEU A 1 282 ? 3.347 -1.283 -18.180 1.00 86.94 282 LEU A O 1
ATOM 2292 N N . PRO A 1 283 ? 4.507 0.165 -16.903 1.00 82.94 283 PRO A N 1
ATOM 2293 C CA . PRO A 1 283 ? 5.313 -0.863 -16.251 1.00 82.94 283 PRO A CA 1
ATOM 2294 C C . PRO A 1 283 ? 4.448 -1.817 -15.424 1.00 82.94 283 PRO A C 1
ATOM 2296 O O . PRO A 1 283 ? 3.513 -1.397 -14.735 1.00 82.94 283 PRO A O 1
ATOM 2299 N N . VAL A 1 284 ? 4.784 -3.102 -15.496 1.00 82.31 284 VAL A N 1
ATOM 2300 C CA . VAL A 1 284 ? 4.106 -4.194 -14.800 1.00 82.31 284 VAL A CA 1
ATOM 2301 C C . VAL A 1 284 ? 5.173 -5.041 -14.113 1.00 82.31 284 VAL A C 1
ATOM 2303 O O . VAL A 1 284 ? 6.219 -5.320 -14.686 1.00 82.31 284 VAL A O 1
ATOM 2306 N N . GLY A 1 285 ? 4.888 -5.433 -12.877 1.00 67.75 285 GLY A N 1
ATOM 2307 C CA . GLY A 1 285 ? 5.722 -6.314 -12.067 1.00 67.75 285 GLY A CA 1
ATOM 2308 C C . GLY A 1 285 ? 6.935 -5.696 -11.384 1.00 67.75 285 GLY A C 1
ATOM 2309 O O . GLY A 1 285 ? 7.248 -4.518 -11.555 1.00 67.75 285 GLY A O 1
ATOM 2310 N N . SER A 1 286 ? 7.558 -6.494 -10.511 1.00 56.53 286 SER A N 1
ATOM 2311 C CA . SER A 1 286 ? 8.617 -6.056 -9.591 1.00 56.53 286 SER A CA 1
ATOM 2312 C C . SER A 1 286 ? 9.965 -5.803 -10.265 1.00 56.53 286 SER A C 1
ATOM 2314 O O . SER A 1 286 ? 10.737 -4.997 -9.752 1.00 56.53 286 SER A O 1
ATOM 2316 N N . GLU A 1 287 ? 10.233 -6.445 -11.408 1.00 57.84 287 GLU A N 1
ATOM 2317 C CA . GLU A 1 287 ? 11.494 -6.294 -12.157 1.00 57.84 287 GLU A CA 1
ATOM 2318 C C . GLU A 1 287 ? 11.368 -5.395 -13.402 1.00 57.84 287 GLU A C 1
ATOM 2320 O O . GLU A 1 287 ? 12.369 -5.084 -14.042 1.00 57.84 287 GLU A O 1
ATOM 2325 N N . ALA A 1 288 ? 10.161 -4.892 -13.704 1.00 61.62 288 ALA A N 1
ATOM 2326 C CA . ALA A 1 288 ? 9.859 -3.979 -14.817 1.00 61.62 288 ALA A CA 1
ATOM 2327 C C . ALA A 1 288 ? 10.293 -4.460 -16.225 1.00 61.62 288 ALA A C 1
ATOM 2329 O O . ALA A 1 288 ? 10.359 -3.650 -17.160 1.00 61.62 288 ALA A O 1
ATOM 2330 N N . ASP A 1 289 ? 10.543 -5.759 -16.367 1.00 72.50 289 ASP A N 1
ATOM 2331 C CA . ASP A 1 289 ? 10.877 -6.506 -17.582 1.00 72.50 289 ASP A CA 1
ATOM 2332 C C . ASP A 1 289 ? 9.655 -6.709 -18.494 1.00 72.50 289 ASP A C 1
ATOM 2334 O O . ASP A 1 289 ? 9.770 -6.808 -19.722 1.00 72.50 289 ASP A O 1
ATOM 2338 N N . GLU A 1 290 ? 8.460 -6.679 -17.906 1.00 81.81 290 GLU A N 1
ATOM 2339 C CA . GLU A 1 290 ? 7.185 -6.660 -18.611 1.00 81.81 290 GLU A CA 1
ATOM 2340 C C . GLU A 1 290 ? 6.497 -5.290 -18.543 1.00 81.81 290 GLU A C 1
ATOM 2342 O O . GLU A 1 290 ? 6.650 -4.478 -17.626 1.00 81.81 290 GLU A O 1
ATOM 2347 N N . GLY A 1 291 ? 5.689 -5.020 -19.560 1.00 87.69 291 GLY A N 1
ATOM 2348 C CA . GLY A 1 291 ? 4.789 -3.885 -19.597 1.00 87.69 291 GLY A CA 1
ATOM 2349 C C . GLY A 1 291 ? 3.395 -4.320 -20.023 1.00 87.69 291 GLY A C 1
ATOM 2350 O O . GLY A 1 291 ? 3.228 -5.241 -20.817 1.00 87.69 291 GLY A O 1
ATOM 2351 N N . GLY A 1 292 ? 2.381 -3.656 -19.483 1.00 91.69 292 GLY A N 1
ATOM 2352 C CA . GLY A 1 292 ? 0.978 -3.901 -19.787 1.00 91.69 292 GLY A CA 1
ATOM 2353 C C . GLY A 1 292 ? 0.359 -2.715 -20.501 1.00 91.69 292 GLY A C 1
ATOM 2354 O O . GLY A 1 292 ? 0.720 -1.567 -20.242 1.00 91.69 292 GLY A O 1
ATOM 2355 N N . LEU A 1 293 ? -0.595 -2.988 -21.386 1.00 94.00 293 LEU A N 1
ATOM 2356 C CA . LEU A 1 293 ? -1.396 -1.945 -22.013 1.00 94.00 293 LEU A CA 1
ATOM 2357 C C . LEU A 1 293 ? -2.791 -1.881 -21.382 1.00 94.00 293 LEU A C 1
ATOM 2359 O O . LEU A 1 293 ? -3.458 -2.906 -21.225 1.00 94.00 293 LEU A O 1
ATOM 2363 N N . PHE A 1 294 ? -3.220 -0.668 -21.042 1.00 94.12 294 PHE A N 1
ATOM 2364 C CA . PHE A 1 294 ? -4.406 -0.375 -20.240 1.00 94.12 294 PHE A CA 1
ATOM 2365 C C . PHE A 1 294 ? -5.224 0.704 -20.961 1.00 94.12 294 PHE A C 1
ATOM 2367 O O . PHE A 1 294 ? -4.719 1.786 -21.227 1.00 94.12 294 PHE A O 1
ATOM 2374 N N . LEU A 1 295 ? -6.465 0.420 -21.348 1.00 87.88 295 LEU A N 1
ATOM 2375 C CA . LEU A 1 295 ? -7.230 1.296 -22.240 1.00 87.88 295 LEU A CA 1
ATOM 2376 C C . LEU A 1 295 ? -7.585 2.647 -21.611 1.00 87.88 295 LEU A C 1
ATOM 2378 O O . LEU A 1 295 ? -7.606 3.649 -22.330 1.00 87.88 295 LEU A O 1
ATOM 2382 N N . GLU A 1 296 ? -7.868 2.675 -20.308 1.00 88.25 296 GLU A N 1
ATOM 2383 C CA . GLU A 1 296 ? -8.204 3.907 -19.588 1.00 88.25 296 GLU A CA 1
ATOM 2384 C C . GLU A 1 296 ? -6.951 4.569 -19.012 1.00 88.25 296 GLU A C 1
ATOM 2386 O O . GLU A 1 296 ? -6.721 5.759 -19.235 1.00 88.25 296 GLU A O 1
ATOM 2391 N N . ALA A 1 297 ? -6.088 3.806 -18.336 1.00 89.88 297 ALA A N 1
ATOM 2392 C CA . ALA A 1 297 ? -4.885 4.360 -17.719 1.00 89.88 297 ALA A CA 1
ATOM 2393 C C . ALA A 1 297 ? -3.894 4.946 -18.737 1.00 89.88 297 ALA A C 1
ATOM 2395 O O . ALA A 1 297 ? -3.241 5.942 -18.433 1.00 89.88 297 ALA A O 1
ATOM 2396 N N . SER A 1 298 ? -3.803 4.388 -19.951 1.00 89.19 298 SER A N 1
ATOM 2397 C CA . SER A 1 298 ? -2.932 4.922 -21.009 1.00 89.19 298 SER A CA 1
ATOM 2398 C C . SER A 1 298 ? -3.388 6.277 -21.566 1.00 89.19 298 SER A C 1
ATOM 2400 O O . SER A 1 298 ? -2.675 6.867 -22.368 1.00 89.19 298 SER A O 1
ATOM 2402 N N . ARG A 1 299 ? -4.561 6.790 -21.169 1.00 85.56 299 ARG A N 1
ATOM 2403 C CA . ARG A 1 299 ? -5.037 8.130 -21.560 1.00 85.56 299 ARG A CA 1
ATOM 2404 C C . ARG A 1 299 ? -4.617 9.228 -20.587 1.00 85.56 299 ARG A C 1
ATOM 2406 O O . ARG A 1 299 ? -4.878 10.396 -20.847 1.00 85.56 299 ARG A O 1
ATOM 2413 N N . ILE A 1 300 ? -4.048 8.862 -19.441 1.00 87.31 300 ILE A N 1
ATOM 2414 C CA . ILE A 1 300 ? -3.694 9.814 -18.392 1.00 87.31 300 ILE A CA 1
ATOM 2415 C C . ILE A 1 300 ? -2.357 10.449 -18.738 1.00 87.31 300 ILE A C 1
ATOM 2417 O O . ILE A 1 300 ? -1.358 9.747 -18.850 1.00 87.31 300 ILE A O 1
ATOM 2421 N N . ASN A 1 301 ? -2.343 11.775 -18.845 1.00 83.69 301 ASN A N 1
ATOM 2422 C CA . ASN A 1 301 ? -1.173 12.528 -19.270 1.00 83.69 301 ASN A CA 1
ATOM 2423 C C . ASN A 1 301 ? -0.042 12.543 -18.240 1.00 83.69 301 ASN A C 1
ATOM 2425 O O . ASN A 1 301 ? -0.226 12.313 -17.039 1.00 83.69 301 ASN A O 1
ATOM 2429 N N . HIS A 1 302 ? 1.146 12.908 -18.720 1.00 80.50 302 HIS A N 1
ATOM 2430 C CA . HIS A 1 302 ? 2.297 13.141 -17.868 1.00 80.50 302 HIS A CA 1
ATOM 2431 C C . HIS A 1 302 ? 2.264 14.512 -17.184 1.00 80.50 302 HIS A C 1
ATOM 2433 O O . HIS A 1 302 ? 2.047 15.536 -17.826 1.00 80.50 302 HIS A O 1
ATOM 2439 N N . SER A 1 303 ? 2.631 14.546 -15.904 1.00 76.56 303 SER A N 1
ATOM 2440 C CA . SER A 1 303 ? 3.139 15.749 -15.241 1.00 76.56 303 SER A CA 1
ATOM 2441 C C . SER A 1 303 ? 4.347 15.403 -14.372 1.00 76.56 303 SER A C 1
ATOM 2443 O O . SER A 1 303 ? 4.355 14.388 -13.676 1.00 76.56 303 SER A O 1
ATOM 2445 N N . CYS A 1 304 ? 5.364 16.271 -14.353 1.00 65.12 304 CYS A N 1
ATOM 2446 C CA . CYS A 1 304 ? 6.479 16.155 -13.405 1.00 65.12 304 CYS A CA 1
ATOM 2447 C C . CYS A 1 304 ? 6.019 16.349 -11.948 1.00 65.12 304 CYS A C 1
ATOM 2449 O O . CYS A 1 304 ? 6.621 15.794 -11.035 1.00 65.12 304 CYS A O 1
ATOM 2451 N N . ARG A 1 305 ? 4.936 17.111 -11.733 1.00 68.12 305 ARG A N 1
ATOM 2452 C CA . ARG A 1 305 ? 4.240 17.259 -10.443 1.00 68.12 305 ARG A CA 1
ATOM 2453 C C . ARG A 1 305 ? 2.876 16.589 -10.548 1.00 68.12 305 ARG A C 1
ATOM 2455 O O . ARG A 1 305 ? 1.841 17.251 -10.562 1.00 68.12 305 ARG A O 1
ATOM 2462 N N . HIS A 1 306 ? 2.910 15.280 -10.753 1.00 80.62 306 HIS A N 1
ATOM 2463 C CA . HIS A 1 306 ? 1.716 14.466 -10.908 1.00 80.62 306 HIS A CA 1
ATOM 2464 C C . HIS A 1 306 ? 0.879 14.448 -9.621 1.00 80.62 306 HIS A C 1
ATOM 2466 O O . HIS A 1 306 ? 1.419 14.467 -8.515 1.00 80.62 306 HIS A O 1
ATOM 2472 N N . ASN A 1 307 ? -0.444 14.412 -9.769 1.00 83.00 307 ASN A N 1
ATOM 2473 C CA . ASN A 1 307 ? -1.392 14.376 -8.649 1.00 83.00 307 ASN A CA 1
ATOM 2474 C C . ASN A 1 307 ? -1.918 12.966 -8.351 1.00 83.00 307 ASN A C 1
ATOM 2476 O O . ASN A 1 307 ? -2.574 12.767 -7.328 1.00 83.00 307 ASN A O 1
ATOM 2480 N N . VAL A 1 308 ? -1.598 11.976 -9.192 1.00 85.69 308 VAL A N 1
ATOM 2481 C CA . VAL A 1 308 ? -1.939 10.569 -8.952 1.00 85.69 308 VAL A CA 1
ATOM 2482 C C . VAL A 1 308 ? -0.745 9.641 -9.171 1.00 85.69 308 VAL A C 1
ATOM 2484 O O . VAL A 1 308 ? 0.148 9.928 -9.965 1.00 85.69 308 VAL A O 1
ATOM 2487 N N . GLN A 1 309 ? -0.718 8.512 -8.469 1.00 85.75 309 GLN A N 1
ATOM 2488 C CA . GLN A 1 309 ? 0.308 7.477 -8.585 1.00 85.75 309 GLN A CA 1
ATOM 2489 C C . GLN A 1 309 ? -0.283 6.230 -9.235 1.00 85.75 309 GLN A C 1
ATOM 2491 O O . GLN A 1 309 ? -1.241 5.662 -8.711 1.00 85.75 309 GLN A O 1
ATOM 2496 N N . ASN A 1 310 ? 0.318 5.770 -10.334 1.00 86.62 310 ASN A N 1
ATOM 2497 C CA . ASN A 1 310 ? 0.029 4.459 -10.904 1.00 86.62 310 ASN A CA 1
ATOM 2498 C C . ASN A 1 310 ? 0.949 3.397 -10.285 1.00 86.62 310 ASN A C 1
ATOM 2500 O O . ASN A 1 310 ? 2.164 3.589 -10.193 1.00 86.62 310 ASN A O 1
ATOM 2504 N N . THR A 1 311 ? 0.377 2.260 -9.897 1.00 85.25 311 THR A N 1
ATOM 2505 C CA . THR A 1 311 ? 1.138 1.118 -9.395 1.00 85.25 311 THR A CA 1
ATOM 2506 C C . THR A 1 311 ? 0.538 -0.198 -9.859 1.00 85.25 311 THR A C 1
ATOM 2508 O O . THR A 1 311 ? -0.670 -0.419 -9.736 1.00 85.25 311 THR A O 1
ATOM 2511 N N . TRP A 1 312 ? 1.387 -1.095 -10.359 1.00 86.00 312 TRP A N 1
ATOM 2512 C CA . TRP A 1 312 ? 1.014 -2.482 -10.592 1.00 86.00 312 TRP A CA 1
ATOM 2513 C C . TRP A 1 312 ? 0.828 -3.222 -9.265 1.00 86.00 312 TRP A C 1
ATOM 2515 O O . TRP A 1 312 ? 1.715 -3.212 -8.414 1.00 86.00 312 TRP A O 1
ATOM 2525 N N . ASN A 1 313 ? -0.326 -3.862 -9.100 1.00 82.56 313 ASN A N 1
ATOM 2526 C CA . ASN A 1 313 ? -0.608 -4.748 -7.982 1.00 82.56 313 ASN A CA 1
ATOM 2527 C C . ASN A 1 313 ? -0.574 -6.195 -8.491 1.00 82.56 313 ASN A C 1
ATOM 2529 O O . ASN A 1 313 ? -1.437 -6.596 -9.278 1.00 82.56 313 ASN A O 1
ATOM 2533 N N . GLU A 1 314 ? 0.439 -6.950 -8.056 1.00 83.69 314 GLU A N 1
ATOM 2534 C CA . GLU A 1 314 ? 0.680 -8.325 -8.512 1.00 83.69 314 GLU A CA 1
ATOM 2535 C C . GLU A 1 314 ? -0.405 -9.313 -8.096 1.00 83.69 314 GLU A C 1
ATOM 2537 O O . GLU A 1 314 ? -0.681 -10.256 -8.836 1.00 83.69 314 GLU A O 1
ATOM 2542 N N . ASN A 1 315 ? -1.055 -9.080 -6.958 1.00 80.56 315 ASN A N 1
ATOM 2543 C CA . ASN A 1 315 ? -2.037 -10.015 -6.415 1.00 80.56 315 ASN A CA 1
ATOM 2544 C C . ASN A 1 315 ? -3.275 -10.030 -7.309 1.00 80.56 315 ASN A C 1
ATOM 2546 O O . ASN A 1 315 ? -3.593 -11.044 -7.931 1.00 80.56 315 ASN A O 1
ATOM 2550 N N . ILE A 1 316 ? -3.865 -8.846 -7.517 1.00 84.19 316 ILE A N 1
ATOM 2551 C CA . ILE A 1 316 ? -5.065 -8.715 -8.350 1.00 84.19 316 ILE A CA 1
ATOM 2552 C C . ILE A 1 316 ? -4.727 -8.719 -9.841 1.00 84.19 316 ILE A C 1
ATOM 2554 O O . ILE A 1 316 ? -5.630 -8.739 -10.678 1.00 84.19 316 ILE A O 1
ATOM 2558 N N . ARG A 1 317 ? -3.435 -8.655 -10.190 1.00 88.19 317 ARG A N 1
ATOM 2559 C CA . ARG A 1 317 ? -2.920 -8.510 -11.557 1.00 88.19 317 ARG A CA 1
ATOM 2560 C C . ARG A 1 317 ? -3.556 -7.326 -12.288 1.00 88.19 317 ARG A C 1
ATOM 2562 O O . ARG A 1 317 ? -4.027 -7.446 -13.425 1.00 88.19 317 ARG A O 1
ATOM 2569 N N . ARG A 1 318 ? -3.593 -6.169 -11.623 1.00 91.31 318 ARG A N 1
ATOM 2570 C CA . ARG A 1 318 ? -4.164 -4.923 -12.163 1.00 91.31 318 ARG A CA 1
ATOM 2571 C C . ARG A 1 318 ? -3.262 -3.738 -11.879 1.00 91.31 318 ARG A C 1
ATOM 2573 O O . ARG A 1 318 ? -2.630 -3.651 -10.828 1.00 91.31 318 ARG A O 1
ATOM 2580 N N . LEU A 1 319 ? -3.282 -2.775 -12.790 1.00 90.62 319 LEU A N 1
ATOM 2581 C CA . LEU A 1 319 ? -2.782 -1.440 -12.523 1.00 90.62 319 LEU A CA 1
ATOM 2582 C C . LEU A 1 319 ? -3.793 -0.705 -11.647 1.00 90.62 319 LEU A C 1
ATOM 2584 O O . LEU A 1 319 ? -4.995 -0.728 -11.906 1.00 90.62 319 LEU A O 1
ATOM 2588 N N . THR A 1 320 ? -3.304 -0.049 -10.608 1.00 90.06 320 THR A N 1
ATOM 2589 C CA . THR A 1 320 ? -4.103 0.774 -9.703 1.00 90.06 320 THR A CA 1
ATOM 2590 C C . THR A 1 320 ? -3.623 2.213 -9.756 1.00 90.06 320 THR A C 1
ATOM 2592 O O . THR A 1 320 ? -2.425 2.452 -9.884 1.00 90.06 320 THR A O 1
ATOM 2595 N N . ILE A 1 321 ? -4.546 3.168 -9.674 1.00 89.12 321 ILE A N 1
ATOM 2596 C CA . ILE A 1 321 ? -4.239 4.600 -9.656 1.00 89.12 321 ILE A CA 1
ATOM 2597 C C . ILE A 1 321 ? -4.836 5.209 -8.398 1.00 89.12 321 ILE A C 1
ATOM 2599 O O . ILE A 1 321 ? -6.029 5.040 -8.152 1.00 89.12 321 ILE A O 1
ATOM 2603 N N . HIS A 1 322 ? -4.016 5.913 -7.623 1.00 87.56 322 HIS A N 1
ATOM 2604 C CA . HIS A 1 322 ? -4.410 6.528 -6.354 1.00 87.56 322 HIS A CA 1
ATOM 2605 C C . HIS A 1 322 ? -4.079 8.017 -6.342 1.00 87.56 322 HIS A C 1
ATOM 2607 O O . HIS A 1 322 ? -3.056 8.423 -6.896 1.00 87.56 322 HIS A O 1
ATOM 2613 N N . ALA A 1 323 ? -4.927 8.818 -5.699 1.00 86.50 323 ALA A N 1
ATOM 2614 C CA . ALA A 1 323 ? -4.656 10.233 -5.469 1.00 86.50 323 ALA A CA 1
ATOM 2615 C C . ALA A 1 323 ? -3.462 10.427 -4.518 1.00 86.50 323 ALA A C 1
ATOM 2617 O O . ALA A 1 323 ? -3.332 9.716 -3.526 1.00 86.50 323 ALA A O 1
ATOM 2618 N N . LEU A 1 324 ? -2.593 11.395 -4.820 1.00 82.12 324 LEU A N 1
ATOM 2619 C CA . LEU A 1 324 ? -1.490 11.822 -3.943 1.00 82.12 324 LEU A CA 1
ATOM 2620 C C . LEU A 1 324 ? -1.825 13.082 -3.138 1.00 82.12 324 LEU A C 1
ATOM 2622 O O . LEU A 1 324 ? -1.148 13.415 -2.166 1.00 82.12 324 LEU A O 1
ATOM 2626 N N . CYS A 1 325 ? -2.844 13.810 -3.573 1.00 82.50 325 CYS A N 1
ATOM 2627 C CA . CYS A 1 325 ? -3.362 15.014 -2.950 1.00 82.50 325 CYS A CA 1
ATOM 2628 C C . CYS A 1 325 ? -4.866 15.085 -3.206 1.00 82.50 325 CYS A C 1
ATOM 2630 O O . CYS A 1 325 ? -5.387 14.326 -4.024 1.00 82.50 325 CYS A O 1
ATOM 2632 N N . ASP A 1 326 ? -5.558 15.986 -2.513 1.00 85.38 326 ASP A N 1
ATOM 2633 C CA . ASP A 1 326 ? -6.933 16.291 -2.882 1.00 85.38 326 ASP A CA 1
ATOM 2634 C C . ASP A 1 326 ? -6.938 16.857 -4.317 1.00 85.38 326 ASP A C 1
ATOM 2636 O O . ASP A 1 326 ? -6.045 17.622 -4.698 1.00 85.38 326 ASP A O 1
ATOM 2640 N N . ILE A 1 327 ? -7.894 16.412 -5.130 1.00 85.81 327 ILE A N 1
ATOM 2641 C CA . ILE A 1 327 ? -8.066 16.802 -6.533 1.00 85.81 327 ILE A CA 1
ATOM 2642 C C . ILE A 1 327 ? -9.445 17.437 -6.658 1.00 85.81 327 ILE A C 1
ATOM 2644 O O . ILE A 1 327 ? -10.448 16.829 -6.280 1.00 85.81 327 ILE A O 1
ATOM 2648 N N . GLU A 1 328 ? -9.499 18.656 -7.177 1.00 86.06 328 GLU A N 1
ATOM 2649 C CA . GLU A 1 328 ? -10.750 19.387 -7.364 1.00 86.06 328 GLU A CA 1
ATOM 2650 C C . GLU A 1 328 ? -11.543 18.844 -8.562 1.00 86.06 328 GLU A C 1
ATOM 2652 O O . GLU A 1 328 ? -10.990 18.269 -9.503 1.00 86.06 328 GLU A O 1
ATOM 2657 N N . GLU A 1 329 ? -12.859 19.053 -8.557 1.00 87.94 329 GLU A N 1
ATOM 2658 C CA . GLU A 1 329 ? -13.681 18.793 -9.739 1.00 87.94 329 GLU A CA 1
ATOM 2659 C C . GLU A 1 329 ? -13.178 19.612 -10.939 1.00 87.94 329 GLU A C 1
ATOM 2661 O O . GLU A 1 329 ? -12.890 20.802 -10.832 1.00 87.94 329 GLU A O 1
ATOM 2666 N N . GLY A 1 330 ? -13.056 18.968 -12.099 1.00 81.62 330 GLY A N 1
ATOM 2667 C CA . GLY A 1 330 ? -12.537 19.573 -13.323 1.00 81.62 330 GLY A CA 1
ATOM 2668 C C . GLY A 1 330 ? -11.010 19.669 -13.394 1.00 81.62 330 GLY A C 1
ATOM 2669 O O . GLY A 1 330 ? -10.488 20.061 -14.438 1.00 81.62 330 GLY A O 1
ATOM 2670 N N . GLN A 1 331 ? -10.274 19.288 -12.344 1.00 83.88 331 GLN A N 1
ATOM 2671 C CA . GLN A 1 331 ? -8.814 19.245 -12.380 1.00 83.88 331 GLN A CA 1
ATOM 2672 C C . GLN A 1 331 ? -8.317 18.060 -13.227 1.00 83.88 331 GLN A C 1
ATOM 2674 O O . GLN A 1 331 ? -8.858 16.952 -13.168 1.00 83.88 331 GLN A O 1
ATOM 2679 N N . GLU A 1 332 ? -7.271 18.292 -14.028 1.00 85.62 332 GLU A N 1
ATOM 2680 C CA . GLU A 1 332 ? -6.637 17.243 -14.834 1.00 85.62 332 GLU A CA 1
ATOM 2681 C C . GLU A 1 332 ? -5.919 16.229 -13.941 1.00 85.62 332 GLU A C 1
ATOM 2683 O O . GLU A 1 332 ? -5.179 16.592 -13.024 1.00 85.62 332 GLU A O 1
ATOM 2688 N N . ILE A 1 333 ? -6.116 14.949 -14.235 1.00 87.00 333 ILE A N 1
ATOM 2689 C CA . ILE A 1 333 ? -5.445 13.833 -13.579 1.00 87.00 333 ILE A CA 1
ATOM 2690 C C . ILE A 1 333 ? -4.193 13.496 -14.382 1.00 87.00 333 ILE A C 1
ATOM 2692 O O . ILE A 1 333 ? -4.256 13.312 -15.596 1.00 87.00 333 ILE A O 1
ATOM 2696 N N . THR A 1 334 ? -3.049 13.417 -13.703 1.00 85.38 334 THR A N 1
ATOM 2697 C CA . THR A 1 334 ? -1.739 13.227 -14.339 1.00 85.38 334 THR A CA 1
ATOM 2698 C C . THR A 1 334 ? -0.878 12.224 -13.575 1.00 85.38 334 THR A C 1
ATOM 2700 O O . THR A 1 334 ? -0.925 12.184 -12.346 1.00 85.38 334 THR A O 1
ATOM 2703 N N . ILE A 1 335 ? -0.067 11.440 -14.294 1.00 84.56 335 ILE A N 1
ATOM 2704 C CA . ILE A 1 335 ? 0.914 10.474 -13.756 1.00 84.56 335 ILE A CA 1
ATOM 2705 C C . ILE A 1 335 ? 2.353 10.877 -14.114 1.00 84.56 335 ILE A C 1
ATOM 2707 O O . ILE A 1 335 ? 2.599 11.738 -14.960 1.00 84.56 335 ILE A O 1
ATOM 2711 N N . SER A 1 336 ? 3.347 10.227 -13.506 1.00 80.94 336 SER A N 1
ATOM 2712 C CA . SER A 1 336 ? 4.721 10.279 -14.016 1.00 80.94 336 SER A CA 1
ATOM 2713 C C . SER A 1 336 ? 4.940 9.193 -15.075 1.00 80.94 336 SER A C 1
ATOM 2715 O O . SER A 1 336 ? 4.794 8.012 -14.776 1.00 80.94 336 SER A O 1
ATOM 2717 N N . TYR A 1 337 ? 5.359 9.559 -16.291 1.00 75.38 337 TYR A N 1
ATOM 2718 C CA . TYR A 1 337 ? 5.825 8.589 -17.300 1.00 75.38 337 TYR A CA 1
ATOM 2719 C C . TYR A 1 337 ? 7.253 8.101 -17.019 1.00 75.38 337 TYR A C 1
ATOM 2721 O O . TYR A 1 337 ? 7.769 7.202 -17.685 1.00 75.38 337 TYR A O 1
ATOM 2729 N N . LEU A 1 338 ? 7.921 8.712 -16.041 1.00 67.19 338 LEU A N 1
ATOM 2730 C CA . LEU A 1 338 ? 9.316 8.468 -15.722 1.00 67.19 338 LEU A CA 1
ATOM 2731 C C . LEU A 1 338 ? 9.399 7.459 -14.576 1.00 67.19 338 LEU A C 1
ATOM 2733 O O . LEU A 1 338 ? 8.892 7.705 -13.483 1.00 67.19 338 LEU A O 1
ATOM 2737 N N . SER A 1 339 ? 10.056 6.327 -14.834 1.00 55.00 339 SER A N 1
ATOM 2738 C CA . SER A 1 339 ? 10.201 5.207 -13.894 1.00 55.00 339 SER A CA 1
ATOM 2739 C C . SER A 1 339 ? 11.398 5.335 -12.942 1.00 55.00 339 SER A C 1
ATOM 2741 O O . SER A 1 339 ? 11.558 4.515 -12.044 1.00 55.00 339 SER A O 1
ATOM 2743 N N . ARG A 1 340 ? 12.261 6.341 -13.130 1.00 49.69 340 ARG A N 1
ATOM 2744 C CA . ARG A 1 340 ? 13.458 6.591 -12.314 1.00 49.69 340 ARG A CA 1
ATOM 2745 C C . ARG A 1 340 ? 13.696 8.089 -12.179 1.00 49.69 340 ARG A C 1
ATOM 2747 O O . ARG A 1 340 ? 13.383 8.842 -13.102 1.00 49.69 340 ARG A O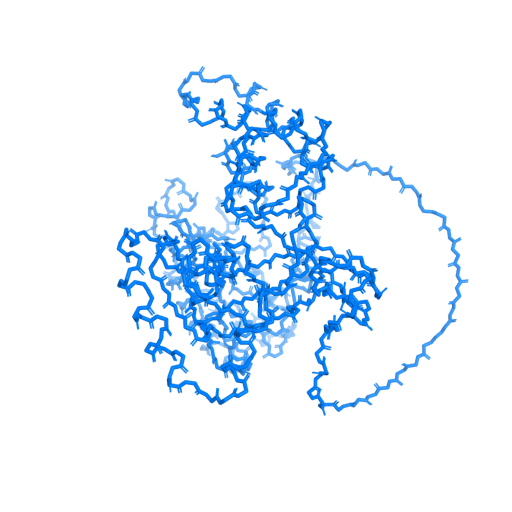 1
ATOM 2754 N N . ARG A 1 341 ? 14.292 8.500 -11.053 1.00 47.25 341 ARG A N 1
ATOM 2755 C CA . ARG A 1 341 ? 14.875 9.839 -10.915 1.00 47.25 341 ARG A CA 1
ATOM 2756 C C . ARG A 1 341 ? 15.944 9.968 -12.000 1.00 47.25 341 ARG A C 1
ATOM 2758 O O . ARG A 1 341 ? 16.898 9.196 -12.026 1.00 47.25 341 ARG A O 1
ATOM 2765 N N . MET A 1 342 ? 15.692 10.848 -12.956 1.00 45.06 342 MET A N 1
ATOM 2766 C CA . MET A 1 342 ? 16.582 11.145 -14.071 1.00 45.06 342 MET A CA 1
ATOM 2767 C C . MET A 1 342 ? 16.930 12.624 -13.984 1.00 45.06 342 MET A C 1
ATOM 2769 O O . MET A 1 342 ? 16.053 13.453 -13.703 1.00 45.06 342 MET A O 1
ATOM 2773 N N . ASP A 1 343 ? 18.203 12.940 -14.211 1.00 46.34 343 ASP A N 1
ATOM 2774 C CA . ASP A 1 343 ? 18.637 14.321 -14.365 1.00 46.34 343 ASP A CA 1
ATOM 2775 C C . ASP A 1 343 ? 17.915 14.996 -15.546 1.00 46.34 343 ASP A C 1
ATOM 2777 O O . ASP A 1 343 ? 17.221 14.359 -16.347 1.00 46.34 343 ASP A O 1
ATOM 2781 N N . TYR A 1 344 ? 18.023 16.320 -15.616 1.00 52.59 344 TYR A N 1
ATOM 2782 C CA . TYR A 1 344 ? 17.334 17.144 -16.609 1.00 52.59 344 TYR A CA 1
ATOM 2783 C C . TYR A 1 344 ? 17.577 16.692 -18.051 1.00 52.59 344 TYR A C 1
ATOM 2785 O O . TYR A 1 344 ? 16.634 16.582 -18.839 1.00 52.59 344 TYR A O 1
ATOM 2793 N N . THR A 1 345 ? 18.832 16.408 -18.387 1.00 52.69 345 THR A N 1
ATOM 2794 C CA . THR A 1 345 ? 19.236 16.063 -19.747 1.00 52.69 345 THR A CA 1
ATOM 2795 C C . THR A 1 345 ? 18.654 14.714 -20.141 1.00 52.69 345 THR A C 1
ATOM 2797 O O . THR A 1 345 ? 18.069 14.595 -21.217 1.00 52.69 345 THR A O 1
ATOM 2800 N N . GLU A 1 346 ? 18.731 13.721 -19.256 1.00 56.28 346 GLU A N 1
ATOM 2801 C CA . GLU A 1 346 ? 18.227 12.374 -19.511 1.00 56.28 346 GLU A CA 1
ATOM 2802 C C . GLU A 1 346 ? 16.692 12.333 -19.529 1.00 56.28 346 GLU A C 1
ATOM 2804 O O . GLU A 1 346 ? 16.095 11.676 -20.382 1.00 56.28 346 GLU A O 1
ATOM 2809 N N . ARG A 1 347 ? 16.030 13.113 -18.667 1.00 60.50 347 ARG A N 1
ATOM 2810 C CA . ARG A 1 347 ? 14.569 13.283 -18.660 1.00 60.50 347 ARG A CA 1
ATOM 2811 C C . ARG A 1 347 ? 14.064 13.958 -19.929 1.00 60.50 347 ARG A C 1
ATOM 2813 O O . ARG A 1 347 ? 13.152 13.433 -20.561 1.00 60.50 347 ARG A O 1
ATOM 2820 N N . ARG A 1 348 ? 14.651 15.090 -20.326 1.00 60.31 348 ARG A N 1
ATOM 2821 C CA . ARG A 1 348 ? 14.262 15.812 -21.546 1.00 60.31 348 ARG A CA 1
ATOM 2822 C C . ARG A 1 348 ? 14.548 14.976 -22.787 1.00 60.31 348 ARG A C 1
ATOM 2824 O O . ARG A 1 348 ? 13.694 14.885 -23.663 1.00 60.31 348 ARG A O 1
ATOM 2831 N N . ARG A 1 349 ? 15.689 14.277 -22.813 1.00 59.94 349 ARG A N 1
ATOM 2832 C CA . ARG A 1 349 ? 16.004 13.287 -23.846 1.00 59.94 349 ARG A CA 1
ATOM 2833 C C . ARG A 1 349 ? 14.936 12.205 -23.889 1.00 59.94 349 ARG A C 1
ATOM 2835 O O . ARG A 1 349 ? 14.413 11.945 -24.962 1.00 59.94 349 ARG A O 1
ATOM 2842 N N . LEU A 1 350 ? 14.561 11.596 -22.767 1.00 64.81 350 LEU A N 1
ATOM 2843 C CA . LEU A 1 350 ? 13.601 10.492 -22.761 1.00 64.81 350 LEU A CA 1
ATOM 2844 C C . LEU A 1 350 ? 12.183 10.954 -23.127 1.00 64.81 350 LEU A C 1
ATOM 2846 O O . LEU A 1 350 ? 11.524 10.276 -23.912 1.00 64.81 350 LEU A O 1
ATOM 2850 N N . LEU A 1 351 ? 11.746 12.120 -22.646 1.00 64.75 351 LEU A N 1
ATOM 2851 C CA . LEU A 1 351 ? 10.462 12.726 -23.013 1.00 64.75 351 LEU A CA 1
ATOM 2852 C C . LEU A 1 351 ? 10.408 13.105 -24.499 1.00 64.75 351 LEU A C 1
ATOM 2854 O O . LEU A 1 351 ? 9.452 12.738 -25.177 1.00 64.75 351 LEU A O 1
ATOM 2858 N N . GLN A 1 352 ? 11.461 13.708 -25.053 1.00 61.50 352 GLN A N 1
ATOM 2859 C CA . GLN A 1 352 ? 11.530 14.015 -26.485 1.00 61.50 352 GLN A CA 1
ATOM 2860 C C . GLN A 1 352 ? 11.663 12.754 -27.351 1.00 61.50 352 GLN A C 1
ATOM 2862 O O . GLN A 1 352 ? 10.995 12.638 -28.375 1.00 61.50 352 GLN A O 1
ATOM 2867 N N . THR A 1 353 ? 12.492 11.789 -26.945 1.00 58.25 353 THR A N 1
ATOM 2868 C CA . THR A 1 353 ? 12.800 10.601 -27.762 1.00 58.25 353 THR A CA 1
ATOM 2869 C C . THR A 1 353 ? 11.671 9.569 -27.724 1.00 58.25 353 THR A C 1
ATOM 2871 O O . THR A 1 353 ? 11.436 8.906 -28.730 1.00 58.25 353 THR A O 1
ATOM 2874 N N . LYS A 1 354 ? 10.973 9.408 -26.587 1.00 60.69 354 LYS A N 1
ATOM 2875 C CA . LYS A 1 354 ? 9.902 8.402 -26.433 1.00 60.69 354 LYS A CA 1
ATOM 2876 C C . LYS A 1 354 ? 8.489 8.962 -26.577 1.00 60.69 354 LYS A C 1
ATOM 2878 O O . LYS A 1 354 ? 7.608 8.212 -26.992 1.00 60.69 354 LYS A O 1
ATOM 2883 N N . PHE A 1 355 ? 8.276 10.228 -26.216 1.00 55.59 355 PHE A N 1
ATOM 2884 C CA . PHE A 1 355 ? 6.943 10.839 -26.131 1.00 55.59 355 PHE A CA 1
ATOM 2885 C C . PHE A 1 355 ? 6.798 12.135 -26.951 1.00 55.59 355 PHE A C 1
ATOM 2887 O O . PHE A 1 355 ? 5.707 12.687 -27.025 1.00 55.59 355 PHE A O 1
ATOM 2894 N N . CYS A 1 356 ? 7.867 12.604 -27.603 1.00 51.88 356 CYS A N 1
ATOM 2895 C CA . CYS A 1 356 ? 7.866 13.726 -28.547 1.00 51.88 356 CYS A CA 1
ATOM 2896 C C . CYS A 1 356 ? 7.359 15.080 -28.000 1.00 51.88 356 CYS A C 1
ATOM 2898 O O . CYS A 1 356 ? 6.899 15.911 -28.783 1.00 51.88 356 CYS A O 1
ATOM 2900 N N . PHE A 1 357 ? 7.495 15.350 -26.695 1.00 54.03 357 PHE A N 1
ATOM 2901 C CA . PHE A 1 357 ? 7.218 16.670 -26.101 1.00 54.03 357 PHE A CA 1
ATOM 2902 C C . PHE A 1 357 ? 8.341 17.153 -25.166 1.00 54.03 357 PHE A C 1
ATOM 2904 O O . PHE A 1 357 ? 9.195 16.373 -24.742 1.00 54.03 357 PHE A O 1
ATOM 2911 N N . ASP A 1 358 ? 8.347 18.458 -24.866 1.00 46.00 358 ASP A N 1
ATOM 2912 C CA . ASP A 1 358 ? 9.359 19.138 -24.046 1.00 46.00 358 ASP A CA 1
ATOM 2913 C C . ASP A 1 358 ? 8.781 19.591 -22.691 1.00 46.00 358 ASP A C 1
ATOM 2915 O O . ASP A 1 358 ? 7.628 20.020 -22.624 1.00 46.00 358 ASP A O 1
ATOM 2919 N N . SER A 1 359 ? 9.567 19.518 -21.610 1.00 51.41 359 SER A N 1
ATOM 2920 C CA . SER A 1 359 ? 9.166 20.002 -20.278 1.00 51.41 359 SER A CA 1
ATOM 2921 C C . SER A 1 359 ? 10.089 21.141 -19.836 1.00 51.41 359 SER A C 1
ATOM 2923 O O . SER A 1 359 ? 11.280 20.915 -19.631 1.00 51.41 359 SER A O 1
ATOM 2925 N N . HIS A 1 360 ? 9.561 22.353 -19.650 1.00 45.16 360 HIS A N 1
ATOM 2926 C CA . HIS A 1 360 ? 10.355 23.534 -19.280 1.00 45.16 360 HIS A CA 1
ATOM 2927 C C . HIS A 1 360 ? 10.188 23.896 -17.797 1.00 45.16 360 HIS A C 1
ATOM 2929 O O . HIS A 1 360 ? 9.154 24.478 -17.477 1.00 45.16 360 HIS A O 1
ATOM 2935 N N . ARG A 1 361 ? 11.168 23.607 -16.910 1.00 57.41 361 ARG A N 1
ATOM 2936 C CA . ARG A 1 361 ? 11.259 24.172 -15.532 1.00 57.41 361 ARG A CA 1
ATOM 2937 C C . ARG A 1 361 ? 12.682 24.151 -14.924 1.00 57.41 361 ARG A C 1
ATOM 2939 O O . ARG A 1 361 ? 12.950 23.383 -14.002 1.00 57.41 361 ARG A O 1
ATOM 2946 N N . GLU A 1 362 ? 13.531 25.094 -15.333 1.00 49.78 362 GLU A N 1
ATOM 2947 C CA . GLU A 1 362 ? 14.939 25.223 -14.891 1.00 49.78 362 GLU A CA 1
ATOM 2948 C C . GLU A 1 362 ? 15.140 25.259 -13.356 1.00 49.78 362 GLU A C 1
ATOM 2950 O O . GLU A 1 362 ? 16.104 24.708 -12.826 1.00 49.78 362 GLU A O 1
ATOM 2955 N N . GLU A 1 363 ? 14.211 25.857 -12.604 1.00 45.81 363 GLU A N 1
ATOM 2956 C CA . GLU A 1 363 ? 14.325 26.002 -11.142 1.00 45.81 363 GLU A CA 1
ATOM 2957 C C . GLU A 1 363 ? 13.900 24.743 -10.357 1.00 45.81 363 GLU A C 1
ATOM 2959 O O . GLU A 1 363 ? 14.330 24.521 -9.223 1.00 45.81 363 GLU A O 1
ATOM 2964 N N . SER A 1 364 ? 13.085 23.874 -10.966 1.00 55.31 364 SER A N 1
ATOM 2965 C CA . SER A 1 364 ? 12.838 22.515 -10.455 1.00 55.31 364 SER A CA 1
ATOM 2966 C C . SER A 1 364 ? 14.026 21.599 -10.763 1.00 55.31 364 SER A C 1
ATOM 2968 O O . SER A 1 364 ? 14.438 20.768 -9.957 1.00 55.31 364 SER A O 1
ATOM 2970 N N . ASP A 1 365 ? 14.683 21.829 -11.898 1.00 55.78 365 ASP A N 1
ATOM 2971 C CA . ASP A 1 365 ? 15.851 21.056 -12.309 1.00 55.78 365 ASP A CA 1
ATOM 2972 C C . ASP A 1 365 ? 17.057 21.248 -11.383 1.00 55.78 365 ASP A C 1
ATOM 2974 O O . ASP A 1 365 ? 17.746 20.273 -11.066 1.00 55.78 365 ASP A O 1
ATOM 2978 N N . HIS A 1 366 ? 17.292 22.468 -10.888 1.00 55.72 366 HIS A N 1
ATOM 2979 C CA . HIS A 1 366 ? 18.366 22.729 -9.926 1.00 55.72 366 HIS A CA 1
ATOM 2980 C C . HIS A 1 366 ? 18.146 21.984 -8.600 1.00 55.72 366 HIS A C 1
ATOM 2982 O O . HIS A 1 366 ? 19.074 21.392 -8.045 1.00 55.72 366 HIS A O 1
ATOM 2988 N N . ARG A 1 367 ? 16.902 21.955 -8.114 1.00 64.00 367 ARG A N 1
ATOM 2989 C CA . ARG A 1 367 ? 16.529 21.303 -6.853 1.00 64.00 367 ARG A CA 1
ATOM 2990 C C . ARG A 1 367 ? 16.525 19.778 -6.979 1.00 64.00 367 ARG A C 1
ATOM 2992 O O . ARG A 1 367 ? 17.089 19.113 -6.116 1.00 64.00 367 ARG A O 1
ATOM 2999 N N . LEU A 1 368 ? 16.020 19.221 -8.082 1.00 60.69 368 LEU A N 1
ATOM 3000 C CA . LEU A 1 368 ? 16.096 17.783 -8.376 1.00 60.69 368 LEU A CA 1
ATOM 3001 C C . LEU A 1 368 ? 17.537 17.284 -8.565 1.00 60.69 368 LEU A C 1
ATOM 3003 O O . LEU A 1 368 ? 17.878 16.210 -8.073 1.00 60.69 368 LEU A O 1
ATOM 3007 N N . SER A 1 369 ? 18.399 18.065 -9.224 1.00 60.59 369 SER A N 1
ATOM 3008 C CA . SER A 1 369 ? 19.825 17.727 -9.368 1.00 60.59 369 SER A CA 1
ATOM 3009 C C . SER A 1 369 ? 20.542 17.754 -8.020 1.00 60.59 369 SER A C 1
ATOM 3011 O O . SER A 1 369 ? 21.358 16.884 -7.728 1.00 60.59 369 SER A O 1
ATOM 3013 N N . LYS A 1 370 ? 20.190 18.718 -7.160 1.00 63.09 370 LYS A N 1
ATOM 3014 C CA . LYS A 1 370 ? 20.704 18.800 -5.792 1.00 63.09 370 LYS A CA 1
ATOM 3015 C C . LYS A 1 370 ? 20.222 17.631 -4.930 1.00 63.09 370 LYS A C 1
ATOM 3017 O O . LYS A 1 370 ? 21.028 17.059 -4.208 1.00 63.09 370 LYS A O 1
ATOM 3022 N N . ILE A 1 371 ? 18.957 17.222 -5.051 1.00 63.00 371 ILE A N 1
ATOM 3023 C CA . ILE A 1 371 ? 18.430 16.003 -4.416 1.00 63.00 371 ILE A CA 1
ATOM 3024 C C . ILE A 1 371 ? 19.242 14.780 -4.859 1.00 63.00 371 ILE A C 1
ATOM 3026 O O . ILE A 1 371 ? 19.666 14.003 -4.009 1.00 63.00 371 ILE A O 1
ATOM 3030 N N . GLN A 1 372 ? 19.467 14.597 -6.164 1.00 60.47 372 GLN A N 1
ATOM 3031 C CA . GLN A 1 372 ? 20.195 13.432 -6.675 1.00 60.47 372 GLN A CA 1
ATOM 3032 C C . GLN A 1 372 ? 21.645 13.404 -6.179 1.00 60.47 372 GLN A C 1
ATOM 3034 O O . GLN A 1 372 ? 22.072 12.390 -5.644 1.00 60.47 372 GLN A O 1
ATOM 3039 N N . ALA A 1 373 ? 22.357 14.532 -6.257 1.00 64.69 373 ALA A N 1
ATOM 3040 C CA . ALA A 1 373 ? 23.734 14.631 -5.779 1.00 64.69 373 ALA A CA 1
ATOM 3041 C C . ALA A 1 373 ? 23.863 14.312 -4.281 1.00 64.69 373 ALA A C 1
ATOM 3043 O O . ALA A 1 373 ? 24.820 13.667 -3.868 1.00 64.69 373 ALA A O 1
ATOM 3044 N N . ILE A 1 374 ? 22.894 14.734 -3.460 1.00 61.97 374 ILE A N 1
ATOM 3045 C CA . ILE A 1 374 ? 22.903 14.415 -2.029 1.00 61.97 374 ILE A CA 1
ATOM 3046 C C . ILE A 1 374 ? 22.619 12.922 -1.797 1.00 61.97 374 ILE A C 1
ATOM 3048 O O . ILE A 1 374 ? 23.255 12.314 -0.943 1.00 61.97 374 ILE A O 1
ATOM 3052 N N . HIS A 1 375 ? 21.707 12.317 -2.563 1.00 61.56 375 HIS A N 1
ATOM 3053 C CA . HIS A 1 375 ? 21.440 10.877 -2.492 1.00 61.56 375 HIS A CA 1
ATOM 3054 C C . HIS A 1 375 ? 22.661 10.029 -2.884 1.00 61.56 375 HIS A C 1
ATOM 3056 O O . HIS A 1 375 ? 22.911 9.017 -2.238 1.00 61.56 375 HIS A O 1
ATOM 3062 N N . ASP A 1 376 ? 23.411 10.433 -3.912 1.00 64.06 376 ASP A N 1
ATOM 3063 C CA . ASP A 1 376 ? 24.618 9.720 -4.346 1.00 64.06 376 ASP A CA 1
ATOM 3064 C C . ASP A 1 376 ? 25.711 9.791 -3.267 1.00 64.06 376 ASP A C 1
ATOM 3066 O O . ASP A 1 376 ? 26.333 8.784 -2.949 1.00 64.06 376 ASP A O 1
ATOM 3070 N N . VAL A 1 377 ? 25.871 10.954 -2.622 1.00 65.50 377 VAL A N 1
ATOM 3071 C CA . VAL A 1 377 ? 26.794 11.117 -1.487 1.00 65.50 377 VAL A CA 1
ATOM 3072 C C . VAL A 1 377 ? 26.377 10.247 -0.302 1.00 65.50 377 VAL A C 1
ATOM 3074 O O . VAL A 1 377 ? 27.229 9.576 0.259 1.00 65.50 377 VAL A O 1
ATOM 3077 N N . LEU A 1 378 ? 25.091 10.215 0.063 1.00 63.94 378 LEU A N 1
ATOM 3078 C CA . LEU A 1 378 ? 24.597 9.371 1.161 1.00 63.94 378 LEU A CA 1
ATOM 3079 C C . LEU A 1 378 ? 24.781 7.869 0.888 1.00 63.94 378 LEU A C 1
ATOM 3081 O O . LEU A 1 378 ? 25.011 7.107 1.819 1.00 63.94 378 LEU A O 1
ATOM 3085 N N . GLY A 1 379 ? 24.712 7.443 -0.377 1.00 57.12 379 GLY A N 1
ATOM 3086 C CA . GLY A 1 379 ? 24.935 6.048 -0.767 1.00 57.12 379 GLY A CA 1
ATOM 3087 C C . GLY A 1 379 ? 26.396 5.583 -0.691 1.00 57.12 379 GLY A C 1
ATOM 3088 O O . GLY A 1 379 ? 26.627 4.382 -0.570 1.00 57.12 379 GLY A O 1
ATOM 3089 N N . ASP A 1 380 ? 27.355 6.514 -0.739 1.00 57.69 380 ASP A N 1
ATOM 3090 C CA . ASP A 1 380 ? 28.801 6.244 -0.790 1.00 57.69 380 ASP A CA 1
ATOM 3091 C C . ASP A 1 380 ? 29.523 6.458 0.561 1.00 57.69 380 ASP A C 1
ATOM 3093 O O . ASP A 1 380 ? 30.747 6.307 0.642 1.00 57.69 380 ASP A O 1
ATOM 3097 N N . LEU A 1 381 ? 28.807 6.819 1.634 1.00 55.59 381 LEU A N 1
ATOM 3098 C CA . LEU A 1 381 ? 29.411 7.054 2.952 1.00 55.59 381 LEU A CA 1
ATOM 3099 C C . LEU A 1 381 ? 29.764 5.737 3.660 1.00 55.59 381 LEU A C 1
ATOM 3101 O O . LEU A 1 381 ? 28.946 4.829 3.783 1.00 55.59 381 LEU A O 1
ATOM 3105 N N . ASP A 1 382 ? 31.008 5.646 4.144 1.00 53.12 382 ASP A N 1
ATOM 3106 C CA . ASP A 1 382 ? 31.500 4.514 4.933 1.00 53.12 382 ASP A CA 1
ATOM 3107 C C . ASP A 1 382 ? 31.004 4.638 6.393 1.00 53.12 382 ASP A C 1
ATOM 3109 O O . ASP A 1 382 ? 31.404 5.589 7.082 1.00 53.12 382 ASP A O 1
ATOM 3113 N N . PRO A 1 383 ? 30.199 3.678 6.901 1.00 55.34 383 PRO A N 1
ATOM 3114 C CA . PRO A 1 383 ? 29.610 3.737 8.241 1.00 55.34 383 PRO A CA 1
ATOM 3115 C C . PRO A 1 383 ? 30.635 3.780 9.386 1.00 55.34 383 PRO A C 1
ATOM 3117 O O . PRO A 1 383 ? 30.272 4.026 10.536 1.00 55.34 383 PRO A O 1
ATOM 3120 N N . VAL A 1 384 ? 31.915 3.508 9.109 1.00 52.31 384 VAL A N 1
ATOM 3121 C CA . VAL A 1 384 ? 32.988 3.494 10.115 1.00 52.31 384 VAL A CA 1
ATOM 3122 C C . VAL A 1 384 ? 33.665 4.864 10.269 1.00 52.31 384 VAL A C 1
ATOM 3124 O O . VAL A 1 384 ? 34.300 5.115 11.295 1.00 52.31 384 VAL A O 1
ATOM 3127 N N . THR A 1 385 ? 33.552 5.760 9.280 1.00 50.84 385 THR A N 1
ATOM 3128 C CA . THR A 1 385 ? 34.343 7.010 9.233 1.00 50.84 385 THR A CA 1
ATOM 3129 C C . THR A 1 385 ? 33.536 8.287 9.003 1.00 50.84 385 THR A C 1
ATOM 3131 O O . THR A 1 385 ? 34.120 9.374 9.055 1.00 50.84 385 THR A O 1
ATOM 3134 N N . SER A 1 386 ? 32.225 8.195 8.769 1.00 56.25 386 SER A N 1
ATOM 3135 C CA . SER A 1 386 ? 31.406 9.368 8.471 1.00 56.25 386 SER A CA 1
ATOM 3136 C C . SER A 1 386 ? 31.099 10.221 9.711 1.00 56.25 386 SER A C 1
ATOM 3138 O O . SER A 1 386 ? 30.951 9.743 10.839 1.00 56.25 386 SER A O 1
ATOM 3140 N N . ASP A 1 387 ? 31.031 11.538 9.500 1.00 65.50 387 ASP A N 1
ATOM 3141 C CA . ASP A 1 387 ? 30.570 12.490 10.508 1.00 65.50 387 ASP A CA 1
ATOM 3142 C C . ASP A 1 387 ? 29.041 12.561 10.453 1.00 65.50 387 ASP A C 1
ATOM 3144 O O . ASP A 1 387 ? 28.466 13.165 9.542 1.00 65.50 387 ASP A O 1
ATOM 3148 N N . TYR A 1 388 ? 28.391 11.977 11.458 1.00 63.72 388 TYR A N 1
ATOM 3149 C CA . TYR A 1 388 ? 26.935 11.962 11.631 1.00 63.72 388 TYR A CA 1
ATOM 3150 C C . TYR A 1 388 ? 26.269 13.345 11.476 1.00 63.72 388 TYR A C 1
ATOM 3152 O O . TYR A 1 388 ? 25.110 13.440 11.066 1.00 63.72 388 TYR A O 1
ATOM 3160 N N . ASN A 1 389 ? 26.971 14.449 11.763 1.00 63.28 389 ASN A N 1
ATOM 3161 C CA . ASN A 1 389 ? 26.411 15.793 11.580 1.00 63.28 389 ASN A CA 1
ATOM 3162 C C . ASN A 1 389 ? 26.266 16.180 10.103 1.00 63.28 389 ASN A C 1
ATOM 3164 O O . ASN A 1 389 ? 25.343 16.919 9.748 1.00 63.28 389 ASN A O 1
ATOM 3168 N N . VAL A 1 390 ? 27.163 15.692 9.244 1.00 64.38 390 VAL A N 1
ATOM 3169 C CA . VAL A 1 390 ? 27.132 15.946 7.799 1.00 64.38 390 VAL A CA 1
ATOM 3170 C C . VAL A 1 390 ? 25.971 15.178 7.168 1.00 64.38 390 VAL A C 1
ATOM 3172 O O . VAL A 1 390 ? 25.195 15.768 6.418 1.00 64.38 390 VAL A O 1
ATOM 3175 N N . GLU A 1 391 ? 25.770 13.916 7.547 1.00 64.56 391 GLU A N 1
ATOM 3176 C CA . GLU A 1 391 ? 24.649 13.080 7.087 1.00 64.56 391 GLU A CA 1
ATOM 3177 C C . GLU A 1 391 ? 23.284 13.673 7.452 1.00 64.56 391 GLU A C 1
ATOM 3179 O O . GLU A 1 391 ? 22.421 13.859 6.588 1.00 64.56 391 GLU A O 1
ATOM 3184 N N . LEU A 1 392 ? 23.107 14.083 8.713 1.00 70.12 392 LEU A N 1
ATOM 3185 C CA . LEU A 1 392 ? 21.871 14.723 9.172 1.00 70.12 392 LEU A CA 1
ATOM 3186 C C . LEU A 1 392 ? 21.599 16.056 8.453 1.00 70.12 392 LEU A C 1
ATOM 3188 O O . LEU A 1 392 ? 20.442 16.400 8.188 1.00 70.12 392 LEU A O 1
ATOM 3192 N N . HIS A 1 393 ? 22.644 16.821 8.120 1.00 70.56 393 HIS A N 1
ATOM 3193 C CA . HIS A 1 393 ? 22.503 18.063 7.358 1.00 70.56 393 HIS A CA 1
ATOM 3194 C C . HIS A 1 393 ? 22.078 17.805 5.904 1.00 70.56 393 HIS A C 1
ATOM 3196 O O . HIS A 1 393 ? 21.220 18.514 5.366 1.00 70.56 393 HIS A O 1
ATOM 3202 N N . LEU A 1 394 ? 22.638 16.767 5.282 1.00 66.44 394 LEU A N 1
ATOM 3203 C CA . LEU A 1 394 ? 22.297 16.331 3.931 1.00 66.44 394 LEU A CA 1
ATOM 3204 C C . LEU A 1 394 ? 20.840 15.846 3.845 1.00 66.44 394 LEU A C 1
ATOM 3206 O O . LEU A 1 394 ? 20.102 16.297 2.965 1.00 66.44 394 LEU A O 1
ATOM 3210 N N . VAL A 1 395 ? 20.370 15.049 4.809 1.00 68.94 395 VAL A N 1
ATOM 3211 C CA . VAL A 1 395 ? 18.971 14.583 4.835 1.00 68.94 395 VAL A CA 1
ATOM 3212 C C . VAL A 1 395 ? 17.977 15.707 5.104 1.00 68.94 395 VAL A C 1
ATOM 3214 O O . VAL A 1 395 ? 16.981 15.819 4.388 1.00 68.94 395 VAL A O 1
ATOM 3217 N N . ARG A 1 396 ? 18.261 16.622 6.041 1.00 72.62 396 ARG A N 1
ATOM 3218 C CA . ARG A 1 396 ? 17.424 17.826 6.225 1.00 72.62 396 ARG A CA 1
ATOM 3219 C C . ARG A 1 396 ? 17.328 18.663 4.949 1.00 72.62 396 ARG A C 1
ATOM 3221 O O . ARG A 1 396 ? 16.266 19.203 4.643 1.00 72.62 396 ARG A O 1
ATOM 3228 N N . THR A 1 397 ? 18.421 18.747 4.192 1.00 68.69 397 THR A N 1
ATOM 3229 C CA . THR A 1 397 ? 18.447 19.455 2.908 1.00 68.69 397 THR A CA 1
ATOM 3230 C C . THR A 1 397 ? 17.576 18.749 1.863 1.00 68.69 397 THR A C 1
ATOM 3232 O O . THR A 1 397 ? 16.820 19.425 1.171 1.00 68.69 397 THR A O 1
ATOM 3235 N N . ILE A 1 398 ? 17.605 17.414 1.777 1.00 68.94 398 ILE A N 1
ATOM 3236 C CA . ILE A 1 398 ? 16.724 16.645 0.880 1.00 68.94 398 ILE A CA 1
ATOM 3237 C C . ILE A 1 398 ? 15.246 16.816 1.244 1.00 68.94 398 ILE A C 1
ATOM 3239 O O . ILE A 1 398 ? 14.440 17.071 0.352 1.00 68.94 398 ILE A O 1
ATOM 3243 N N . LEU A 1 399 ? 14.880 16.702 2.525 1.00 68.50 399 LEU A N 1
ATOM 3244 C CA . LEU A 1 399 ? 13.482 16.801 2.964 1.00 68.50 399 LEU A CA 1
ATOM 3245 C C . LEU A 1 399 ? 12.881 18.168 2.626 1.00 68.50 399 LEU A C 1
ATOM 3247 O O . LEU A 1 399 ? 11.784 18.247 2.076 1.00 68.50 399 LEU A O 1
ATOM 3251 N N . ARG A 1 400 ? 13.646 19.243 2.844 1.00 71.25 400 ARG A N 1
ATOM 3252 C CA . ARG A 1 400 ? 13.242 20.594 2.445 1.00 71.25 400 ARG A CA 1
ATOM 3253 C C . ARG A 1 400 ? 13.085 20.726 0.927 1.00 71.25 400 ARG A C 1
ATOM 3255 O O . ARG A 1 400 ? 12.111 21.305 0.457 1.00 71.25 400 ARG A O 1
ATOM 3262 N N . LEU A 1 401 ? 14.014 20.168 0.148 1.00 62.00 401 LEU A N 1
ATOM 3263 C CA . LEU A 1 401 ? 13.908 20.178 -1.315 1.00 62.00 401 LEU A CA 1
ATOM 3264 C C . LEU A 1 401 ? 12.702 19.355 -1.804 1.00 62.00 401 LEU A C 1
ATOM 3266 O O . LEU A 1 401 ? 12.074 19.739 -2.788 1.00 62.00 401 LEU A O 1
ATOM 3270 N N . PHE A 1 402 ? 12.329 18.270 -1.114 1.00 63.00 402 PHE A N 1
ATOM 3271 C CA . PHE A 1 402 ? 11.104 17.517 -1.401 1.00 63.00 402 PHE A CA 1
ATOM 3272 C C . PHE A 1 402 ? 9.843 18.337 -1.147 1.00 63.00 402 PHE A C 1
ATOM 3274 O O . PHE A 1 402 ? 8.961 18.354 -2.007 1.00 63.00 402 PHE A O 1
ATOM 3281 N N . GLU A 1 403 ? 9.759 19.045 -0.022 1.00 62.88 403 GLU A N 1
ATOM 3282 C CA . GLU A 1 403 ? 8.633 19.938 0.271 1.00 62.88 403 GLU A CA 1
ATOM 3283 C C . GLU A 1 403 ? 8.512 21.055 -0.768 1.00 62.88 403 GLU A C 1
ATOM 3285 O O . GLU A 1 403 ? 7.431 21.265 -1.324 1.00 62.88 403 GLU A O 1
ATOM 3290 N N . GLU A 1 404 ? 9.627 21.711 -1.105 1.00 60.66 404 GLU A N 1
ATOM 3291 C CA . GLU A 1 404 ? 9.671 22.772 -2.114 1.00 60.66 404 GLU A CA 1
ATOM 3292 C C . GLU A 1 404 ? 9.263 22.246 -3.508 1.00 60.66 404 GLU A C 1
ATOM 3294 O O . GLU A 1 404 ? 8.679 22.975 -4.313 1.00 60.66 404 GLU A O 1
ATOM 3299 N N . GLU A 1 405 ? 9.558 20.984 -3.847 1.00 60.06 405 GLU A N 1
ATOM 3300 C CA . GLU A 1 405 ? 9.119 20.348 -5.105 1.00 60.06 405 GLU A CA 1
ATOM 3301 C C . GLU A 1 405 ? 7.676 19.815 -5.050 1.00 60.06 405 GLU A C 1
ATOM 3303 O O . GLU A 1 405 ? 7.064 19.509 -6.079 1.00 60.06 405 GLU A O 1
ATOM 3308 N N . GLY A 1 406 ? 7.091 19.717 -3.855 1.00 54.78 406 GLY A N 1
ATOM 3309 C CA . GLY A 1 406 ? 5.839 19.001 -3.621 1.00 54.78 406 GLY A CA 1
ATOM 3310 C C . GLY A 1 406 ? 5.964 17.490 -3.846 1.00 54.78 406 GLY A C 1
ATOM 3311 O O . GLY A 1 406 ? 4.982 16.844 -4.209 1.00 54.78 406 GLY A O 1
ATOM 3312 N N . ILE A 1 407 ? 7.159 16.925 -3.662 1.00 56.50 407 ILE A N 1
ATOM 3313 C CA . ILE A 1 407 ? 7.405 15.483 -3.731 1.00 56.50 407 ILE A CA 1
ATOM 3314 C C . ILE A 1 407 ? 6.859 14.856 -2.448 1.00 56.50 407 ILE A C 1
ATOM 3316 O O . ILE A 1 407 ? 7.436 15.001 -1.377 1.00 56.50 407 ILE A O 1
ATOM 3320 N N . ARG A 1 408 ? 5.735 14.143 -2.568 1.00 56.94 408 ARG A N 1
ATOM 3321 C CA . ARG A 1 408 ? 5.069 13.423 -1.461 1.00 56.94 408 ARG A CA 1
ATOM 3322 C C . ARG A 1 408 ? 5.003 11.907 -1.673 1.00 56.94 408 ARG A C 1
ATOM 3324 O O . ARG A 1 408 ? 4.262 11.206 -0.997 1.00 56.94 408 ARG A O 1
ATOM 3331 N N . ASN A 1 409 ? 5.729 11.403 -2.666 1.00 53.00 409 ASN A N 1
ATOM 3332 C CA . ASN A 1 409 ? 5.726 9.989 -3.033 1.00 53.00 409 ASN A CA 1
ATOM 3333 C C . ASN A 1 409 ? 6.729 9.184 -2.174 1.00 53.00 409 ASN A C 1
ATOM 3335 O O . ASN A 1 409 ? 7.326 9.704 -1.230 1.00 53.00 409 ASN A O 1
ATOM 3339 N N . ALA A 1 410 ? 6.953 7.912 -2.520 1.00 51.47 410 ALA A N 1
ATOM 3340 C CA . ALA A 1 410 ? 7.828 6.978 -1.792 1.00 51.47 410 ALA A CA 1
ATOM 3341 C C . ALA A 1 410 ? 9.293 7.446 -1.606 1.00 51.47 410 ALA A C 1
ATOM 3343 O O . ALA A 1 410 ? 10.066 6.808 -0.894 1.00 51.47 410 ALA A O 1
ATOM 3344 N N . CYS A 1 411 ? 9.681 8.562 -2.227 1.00 49.56 411 CYS A N 1
ATOM 3345 C CA . CYS A 1 411 ? 10.958 9.230 -2.021 1.00 49.56 411 CYS A CA 1
ATOM 3346 C C . CYS A 1 411 ? 11.136 9.793 -0.608 1.00 49.56 411 CYS A C 1
ATOM 3348 O O . CYS A 1 411 ? 12.261 9.782 -0.115 1.00 49.56 411 CYS A O 1
ATOM 3350 N N . VAL A 1 412 ? 10.055 10.258 0.027 1.00 52.47 412 VAL A N 1
ATOM 3351 C CA . VAL A 1 412 ? 10.110 10.868 1.363 1.00 52.47 412 VAL A CA 1
ATOM 3352 C C . VAL A 1 412 ? 10.489 9.822 2.422 1.00 52.47 412 VAL A C 1
ATOM 3354 O O . VAL A 1 412 ? 11.510 10.020 3.073 1.00 52.47 412 VAL A O 1
ATOM 3357 N N . PRO A 1 413 ? 9.815 8.654 2.527 1.00 47.78 413 PRO A N 1
ATOM 3358 C CA . PRO A 1 413 ? 10.236 7.591 3.446 1.00 47.78 413 PRO A CA 1
ATOM 3359 C C . PRO A 1 413 ? 11.654 7.057 3.188 1.00 47.78 413 PRO A C 1
ATOM 3361 O O . PRO A 1 413 ? 12.350 6.697 4.130 1.00 47.78 413 PRO A O 1
ATOM 3364 N N . LYS A 1 414 ? 12.105 7.016 1.924 1.00 50.38 414 LYS A N 1
ATOM 3365 C CA . LYS A 1 414 ? 13.448 6.523 1.573 1.00 50.38 414 LYS A CA 1
ATOM 3366 C C . LYS A 1 414 ? 14.566 7.435 2.091 1.00 50.38 414 LYS A C 1
ATOM 3368 O O . LYS A 1 414 ? 15.569 6.929 2.568 1.00 50.38 414 LYS A O 1
ATOM 3373 N N . ALA A 1 415 ? 14.385 8.755 2.047 1.00 52.34 415 ALA A N 1
ATOM 3374 C CA . ALA A 1 415 ? 15.380 9.684 2.586 1.00 52.34 415 ALA A CA 1
ATOM 3375 C C . ALA A 1 415 ? 15.546 9.566 4.110 1.00 52.34 415 ALA A C 1
ATOM 3377 O O . ALA A 1 415 ? 16.630 9.834 4.604 1.00 52.34 415 ALA A O 1
ATOM 3378 N N . TYR A 1 416 ? 14.508 9.136 4.840 1.00 55.09 416 TYR A N 1
ATOM 3379 C CA . TYR A 1 416 ? 14.637 8.799 6.262 1.00 55.09 416 TYR A CA 1
ATOM 3380 C C . TYR A 1 416 ? 15.384 7.474 6.476 1.00 55.09 416 TYR A C 1
ATOM 3382 O O . TYR A 1 416 ? 16.177 7.374 7.406 1.00 55.09 416 TYR A O 1
ATOM 3390 N N . TYR A 1 417 ? 15.154 6.484 5.607 1.00 49.47 417 TYR A N 1
ATOM 3391 C CA . TYR A 1 417 ? 15.804 5.169 5.656 1.00 49.47 417 TYR A CA 1
ATOM 3392 C C . TYR A 1 417 ? 17.308 5.226 5.358 1.00 49.47 417 TYR A C 1
ATOM 3394 O O . TYR A 1 417 ? 18.064 4.496 5.970 1.00 49.47 417 TYR A O 1
ATOM 3402 N N . ASP A 1 418 ? 17.760 6.104 4.459 1.00 45.78 418 ASP A N 1
ATOM 3403 C CA . ASP A 1 418 ? 19.188 6.226 4.115 1.00 45.78 418 ASP A CA 1
ATOM 3404 C C . ASP A 1 418 ? 20.023 6.924 5.235 1.00 45.78 418 ASP A C 1
ATOM 3406 O O . ASP A 1 418 ? 21.224 7.113 5.073 1.00 45.78 418 ASP A O 1
ATOM 3410 N N . THR A 1 419 ? 19.405 7.311 6.366 1.00 44.47 419 THR A N 1
ATOM 3411 C CA . THR A 1 419 ? 20.047 7.998 7.518 1.00 44.47 419 THR A CA 1
ATOM 3412 C C . THR A 1 419 ? 20.216 7.148 8.780 1.00 44.47 419 THR A C 1
ATOM 3414 O O . THR A 1 419 ? 20.833 7.619 9.736 1.00 44.47 419 THR A O 1
ATOM 3417 N N . PHE A 1 420 ? 19.625 5.953 8.826 1.00 43.22 420 PHE A N 1
ATOM 3418 C CA . PHE A 1 420 ? 19.596 5.059 9.991 1.00 43.22 420 PHE A CA 1
ATOM 3419 C C . PHE A 1 420 ? 19.726 3.608 9.537 1.00 43.22 420 PHE A C 1
ATOM 3421 O O . PHE A 1 420 ? 20.270 2.797 10.321 1.00 43.22 420 PHE A O 1
#

Foldseek 3Di:
DWWKWWKFQPPFDDLDPLQLVLVVVLLVVVCVVQVPDADPLFQDPRRRQWDALPNDPDDDNQWIWGRAAPTFIAGRHSSLSSLRTMGMHTLGDSRHVVCVVVRVVSLVSCCVRRPPSIAIAICLPPPPDCNPDYPDDPVSNVVSSVVSRVVVCVPPDDVVVDDPPDDDDDDDDDDDDDDDDDDDDDDDDDDDQQWDFDDDPPPDATFIFGQAKDAQPDDFRDKFAFLDKFFPPDPDLVVRQVRQVVSLVPDDPVVVVLLLVADFQCPPVHPSRSRSCLQQWDAEDDVSRMTGHTSVNSRAAADPLFQKEWDQDPSVNIIIIGGNHIHHRGGTHHYHPDPDLDQPVVVQCCCCVRVNDGDDDPPLRVLSVLLVVLVVVLVPDDPVDDDLVVLVVSLVSNLVSCVVSVPRDPVNVVSVVSSD